Protein AF-0000000084850368 (afdb_homodimer)

Solvent-accessible surface area (backbone atoms only — not comparable to full-atom values): 20082 Å² total; per-residue (Å²): 112,76,40,40,44,91,82,66,59,29,36,43,36,70,44,75,45,47,20,74,41,70,37,16,36,38,24,16,29,21,60,31,84,95,45,49,24,38,53,66,56,62,64,70,68,37,40,34,42,53,47,68,36,64,44,44,88,44,91,69,46,76,56,31,82,37,48,41,68,65,51,54,74,46,47,61,64,85,67,52,30,65,68,30,31,40,35,42,38,52,60,50,41,79,36,65,96,44,77,66,33,56,36,38,44,22,44,35,48,57,32,33,52,53,39,46,74,36,45,37,43,26,41,34,31,22,32,81,39,63,25,65,63,50,94,73,76,76,48,96,67,48,54,44,25,56,48,54,31,23,64,72,68,13,36,42,30,26,38,41,67,81,59,72,81,52,65,90,64,74,92,46,46,36,38,54,51,40,50,80,43,80,82,28,27,31,22,40,36,41,72,50,105,112,76,40,39,45,93,82,66,59,28,36,42,36,71,45,77,46,47,20,75,40,71,36,16,35,39,22,19,30,20,61,32,83,94,46,50,23,38,52,66,56,61,65,71,67,36,39,34,42,52,45,69,35,65,44,46,88,44,90,69,46,77,56,32,81,38,47,43,68,64,52,53,74,47,45,61,64,84,68,53,31,66,68,30,32,38,34,42,36,52,61,51,40,78,35,65,97,45,79,66,33,57,37,38,43,20,44,35,48,56,32,32,52,55,38,47,74,37,45,38,44,28,40,35,30,23,32,83,39,63,27,62,64,51,95,74,76,78,47,96,68,50,52,43,24,55,49,53,32,24,65,72,68,13,36,42,32,27,38,41,66,80,59,73,80,50,65,91,62,74,91,45,45,36,38,55,51,40,51,79,42,80,81,28,26,32,22,41,37,40,72,50,106

pLDDT: mean 95.98, std 4.43, range [68.12, 98.94]

Nearest PDB structures (foldseek):
  8f9x-assembly2_D  TM=8.718E-01  e=1.184E-14  Ruegeria pomeroyi DSS-3
  4m8d-assembly2_C  TM=8.586E-01  e=4.244E-14  Roseibium aggregatum IAM 12614
  8hmo-assembly3_E  TM=8.443E-01  e=5.451E-13  Bacillus smithii
  8hmo-assembly3_F  TM=8.457E-01  e=5.451E-13  Bacillus smithii
  2b0a-assembly1_A-2  TM=7.986E-01  e=3.223E-10  Methanocaldococcus jannaschii

Radius of gyration: 22.63 Å; Cα contacts (8 Å, |Δi|>4): 926; chains: 2; bounding box: 43×64×50 Å

Sequence (386 aa):
PLTTIQTHNYQIHHISLGSHTGTHIDAPSHFIPNSLTIDQIPLDQLIGPVVLIDLSKHIVRPRQRIVWNDIIKQCDEKDLKPGVIVVICTGWYERWGTQEYFDHPYLMEDVAKGLIERGIRAVAVDMLNPDETVLEGEGENGFKFHQVFLGAGGVIVENITNLKSLIGLQNVHISLLPLKLEGVDGSPLRAIAPLTTIQTHNYQIHHISLGSHTGTHIDAPSHFIPNSLTIDQIPLDQLIGPVVLIDLSKHIVRPRQRIVWNDIIKQCDEKDLKPGVIVVICTGWYERWGTQEYFDHPYLMEDVAKGLIERGIRAVAVDMLNPDETVLEGEGENGFKFHQVFLGAGGVIVENITNLKSLIGLQNVHISLLPLKLEGVDGSPLRAIA

Secondary structure (DSSP, 8-state):
--B-HHHHSS-B-EEEEETT-SSEEE-GGGTSTT---GGGS-GGGTEEEEEEEE-TTS---TT-EE-HHHHHTTS-GGG--TTPEEEEE-SGGGGTTSGGGGG--EE-HHHHHHHHHTT--EEEESSS-SSPP-SSS--TTTTHHHHHHHHTT-EEEES---GGGGTT-SS-EEEEEEP--TT-SEEEEEEE-/--B-HHHHSS-B-EEEEETT-SSEEE-GGGTSTT---GGGS-GGGTEEEEEEEE-TTS---TT-EE-HHHHHTTS-GGG--TTPEEEEE-SGGGGTTSGGGGG--EE-HHHHHHHHHTT--EEEESSS-SSPP-SSS--TTTTHHHHHHHHTT-EEEES---GGGGTT-SS-EEEEEEP--TT-SEEEEEEE-

Structure (mmCIF, N/CA/C/O backbone):
data_AF-0000000084850368-model_v1
#
loop_
_entity.id
_entity.type
_entity.pdbx_description
1 polymer Cyclase
#
loop_
_atom_site.group_PDB
_atom_site.id
_atom_site.type_symbol
_atom_site.label_atom_id
_atom_site.label_alt_id
_atom_site.label_comp_id
_atom_site.label_asym_id
_atom_site.label_entity_id
_atom_site.label_seq_id
_atom_site.pdbx_PDB_ins_code
_atom_site.Cartn_x
_atom_site.Cartn_y
_atom_site.Cartn_z
_atom_site.occupancy
_atom_site.B_iso_or_equiv
_atom_site.auth_seq_id
_atom_site.auth_comp_id
_atom_site.auth_asym_id
_atom_site.auth_atom_id
_atom_site.pdbx_PDB_model_num
ATOM 1 N N . PRO A 1 1 ? 20.203 6.746 4.887 1 92.5 1 PRO A N 1
ATOM 2 C CA . PRO A 1 1 ? 19.453 7.98 5.152 1 92.5 1 PRO A CA 1
ATOM 3 C C . PRO A 1 1 ? 19.906 9.148 4.289 1 92.5 1 PRO A C 1
ATOM 5 O O . PRO A 1 1 ? 21.109 9.289 4.023 1 92.5 1 PRO A O 1
ATOM 8 N N . LEU A 1 2 ? 18.953 9.883 3.691 1 92.69 2 LEU A N 1
ATOM 9 C CA . LEU A 1 2 ? 19.219 11.117 2.969 1 92.69 2 LEU A CA 1
ATOM 10 C C . LEU A 1 2 ? 19.453 12.273 3.938 1 92.69 2 LEU A C 1
ATOM 12 O O . LEU A 1 2 ? 20.266 13.156 3.676 1 92.69 2 LEU A O 1
ATOM 16 N N . THR A 1 3 ? 18.656 12.383 5 1 94.38 3 THR A N 1
ATOM 17 C CA . THR A 1 3 ? 18.797 13.336 6.094 1 94.38 3 THR A CA 1
ATOM 18 C C . THR A 1 3 ? 18.766 12.625 7.441 1 94.38 3 THR A C 1
ATOM 20 O O . THR A 1 3 ? 18.297 11.484 7.535 1 94.38 3 THR A O 1
ATOM 23 N N . THR A 1 4 ? 19.312 13.281 8.438 1 95 4 THR A N 1
ATOM 24 C CA . THR A 1 4 ? 19.25 12.773 9.805 1 95 4 THR A CA 1
ATOM 25 C C . THR A 1 4 ? 18.688 13.836 10.75 1 95 4 THR A C 1
ATOM 27 O O . THR A 1 4 ? 18.844 15.031 10.516 1 95 4 THR A O 1
ATOM 30 N N . ILE A 1 5 ? 18.062 13.352 11.797 1 93.62 5 ILE A N 1
ATOM 31 C CA . ILE A 1 5 ? 17.484 14.281 12.766 1 93.62 5 ILE A CA 1
ATOM 32 C C . ILE A 1 5 ? 18.594 15.125 13.383 1 93.62 5 ILE A C 1
ATOM 34 O O . ILE A 1 5 ? 18.422 16.328 13.602 1 93.62 5 ILE A O 1
ATOM 38 N N . GLN A 1 6 ? 19.703 14.562 13.703 1 93.62 6 GLN A N 1
ATOM 39 C CA . GLN A 1 6 ? 20.828 15.25 14.328 1 93.62 6 GLN A CA 1
ATOM 40 C C . GLN A 1 6 ? 21.281 16.438 13.477 1 93.62 6 GLN A C 1
ATOM 42 O O . GLN A 1 6 ? 21.562 17.516 14 1 93.62 6 GLN A O 1
ATOM 47 N N . THR A 1 7 ? 21.312 16.297 12.172 1 93.56 7 THR A N 1
ATOM 48 C CA . THR A 1 7 ? 21.875 17.297 11.281 1 93.56 7 THR A CA 1
ATOM 49 C C . THR A 1 7 ? 20.797 18.172 10.68 1 93.56 7 THR A C 1
ATOM 51 O O . THR A 1 7 ? 20.984 19.391 10.516 1 93.56 7 THR A O 1
ATOM 54 N N . HIS A 1 8 ? 19.578 17.594 10.406 1 91.81 8 HIS A N 1
ATOM 55 C CA . HIS A 1 8 ? 18.594 18.297 9.594 1 91.81 8 HIS A CA 1
ATOM 56 C C . HIS A 1 8 ? 17.297 18.531 10.367 1 91.81 8 HIS A C 1
ATOM 58 O O . HIS A 1 8 ? 16.375 19.188 9.875 1 91.81 8 HIS A O 1
ATOM 64 N N . ASN A 1 9 ? 17.188 17.891 11.539 1 92.38 9 ASN A N 1
ATOM 65 C CA . ASN A 1 9 ? 16.031 18 12.422 1 92.38 9 ASN A CA 1
ATOM 66 C C . ASN A 1 9 ? 14.883 17.109 11.961 1 92.38 9 ASN A C 1
ATOM 68 O O . ASN A 1 9 ? 13.82 17.078 12.586 1 92.38 9 ASN A O 1
ATOM 72 N N . TYR A 1 10 ? 15.062 16.422 10.891 1 94.75 10 TYR A N 1
ATOM 73 C CA . TYR A 1 10 ? 14.141 15.383 10.43 1 94.75 10 TYR A CA 1
ATOM 74 C C . TYR A 1 10 ? 14.875 14.297 9.664 1 94.75 10 TYR A C 1
ATOM 76 O O . TYR A 1 10 ? 16.016 14.484 9.242 1 94.75 10 TYR A O 1
ATOM 84 N N . GLN A 1 11 ? 14.203 13.156 9.523 1 96.44 11 GLN A N 1
ATOM 85 C CA . GLN A 1 11 ? 14.805 12.008 8.852 1 96.44 11 GLN A CA 1
ATOM 86 C C . GLN A 1 11 ? 14.062 11.664 7.57 1 96.44 11 GLN A C 1
ATOM 88 O O . GLN A 1 11 ? 12.828 11.664 7.543 1 96.44 11 GLN A O 1
ATOM 93 N N . ILE A 1 12 ? 14.734 11.484 6.465 1 96.44 12 ILE A N 1
ATOM 94 C CA . ILE A 1 12 ? 14.234 10.992 5.188 1 96.44 12 ILE A CA 1
ATOM 95 C C . ILE A 1 12 ? 15.141 9.883 4.664 1 96.44 12 ILE A C 1
ATOM 97 O O . ILE A 1 12 ? 16.375 9.969 4.789 1 96.44 12 ILE A O 1
ATOM 101 N N . HIS A 1 13 ? 14.586 8.867 4.121 1 97.81 13 HIS A N 1
ATOM 102 C CA . HIS A 1 13 ? 15.359 7.777 3.537 1 97.81 13 HIS A CA 1
ATOM 103 C C . HIS A 1 13 ? 15.18 7.73 2.023 1 97.81 13 HIS A C 1
ATOM 105 O O . HIS A 1 13 ? 14.141 8.133 1.501 1 97.81 13 HIS A O 1
ATOM 111 N N . HIS A 1 14 ? 16.172 7.27 1.354 1 97.56 14 HIS A N 1
ATOM 112 C CA . HIS A 1 14 ? 16.078 6.812 -0.027 1 97.56 14 HIS A CA 1
ATOM 113 C C . HIS A 1 14 ? 15.68 5.344 -0.096 1 97.56 14 HIS A C 1
ATOM 115 O O . HIS A 1 14 ? 16.219 4.516 0.638 1 97.56 14 HIS A O 1
ATOM 121 N N . ILE A 1 15 ? 14.688 5.051 -0.883 1 96 15 ILE A N 1
ATOM 122 C CA . ILE A 1 15 ? 14.227 3.682 -1.1 1 96 15 ILE A CA 1
ATOM 123 C C . ILE A 1 15 ? 14.562 3.246 -2.525 1 96 15 ILE A C 1
ATOM 125 O O . ILE A 1 15 ? 14.203 3.928 -3.488 1 96 15 ILE A O 1
ATOM 129 N N . SER A 1 16 ? 15.266 2.174 -2.695 1 96.88 16 SER A N 1
ATOM 130 C CA . SER A 1 16 ? 15.625 1.575 -3.977 1 96.88 16 SER A CA 1
ATOM 131 C C . SER A 1 16 ? 15.273 0.092 -4.012 1 96.88 16 SER A C 1
ATOM 133 O O . SER A 1 16 ? 15.805 -0.694 -3.221 1 96.88 16 SER A O 1
ATOM 135 N N . LEU A 1 17 ? 14.352 -0.261 -4.879 1 96.06 17 LEU A N 1
ATOM 136 C CA . LEU A 1 17 ? 13.938 -1.657 -4.953 1 96.06 17 LEU A CA 1
ATOM 137 C C . LEU A 1 17 ? 13.469 -2.01 -6.363 1 96.06 17 LEU A C 1
ATOM 139 O O . LEU A 1 17 ? 13.328 -1.129 -7.215 1 96.06 17 LEU A O 1
ATOM 143 N N . GLY A 1 18 ? 13.375 -3.338 -6.633 1 97.06 18 GLY A N 1
ATOM 144 C CA . GLY A 1 18 ? 12.727 -3.789 -7.855 1 97.06 18 GLY A CA 1
ATOM 145 C C . GLY A 1 18 ? 11.211 -3.811 -7.75 1 97.06 18 GLY A C 1
ATOM 146 O O . GLY A 1 18 ? 10.664 -3.98 -6.66 1 97.06 18 GLY A O 1
ATOM 147 N N . SER A 1 19 ? 10.562 -3.736 -8.883 1 98.06 19 SER A N 1
ATOM 148 C CA . SER A 1 19 ? 9.102 -3.748 -8.914 1 98.06 19 SER A CA 1
ATOM 149 C C . SER A 1 19 ? 8.555 -5.059 -8.359 1 98.06 19 SER A C 1
ATOM 151 O O . SER A 1 19 ? 7.383 -5.133 -7.973 1 98.06 19 SER A O 1
ATOM 153 N N . HIS A 1 20 ? 9.336 -6.102 -8.273 1 97.62 20 HIS A N 1
ATOM 154 C CA . HIS A 1 20 ? 8.906 -7.418 -7.805 1 97.62 20 HIS A CA 1
ATOM 155 C C . HIS A 1 20 ? 9.68 -7.836 -6.562 1 97.62 20 HIS A C 1
ATOM 157 O O . HIS A 1 20 ? 10.102 -8.992 -6.449 1 97.62 20 HIS A O 1
ATOM 163 N N . THR A 1 21 ? 9.953 -6.93 -5.703 1 96 21 THR A N 1
ATOM 164 C CA . THR A 1 21 ? 10.648 -7.172 -4.445 1 96 21 THR A CA 1
ATOM 165 C C . THR A 1 21 ? 9.656 -7.551 -3.346 1 96 21 THR A C 1
ATOM 167 O O . THR A 1 21 ? 8.625 -6.895 -3.176 1 96 21 THR A O 1
ATOM 170 N N . GLY A 1 22 ? 10.008 -8.656 -2.549 1 96.44 22 GLY A N 1
ATOM 171 C CA . GLY A 1 22 ? 9.148 -9.062 -1.446 1 96.44 22 GLY A CA 1
ATOM 172 C C . GLY A 1 22 ? 7.758 -9.461 -1.889 1 96.44 22 GLY A C 1
ATOM 173 O O . GLY A 1 22 ? 7.59 -10.086 -2.941 1 96.44 22 GLY A O 1
ATOM 174 N N . THR A 1 23 ? 6.82 -9.289 -0.993 1 98.19 23 THR A N 1
ATOM 175 C CA . THR A 1 23 ? 5.422 -9.422 -1.397 1 98.19 23 THR A CA 1
ATOM 176 C C . THR A 1 23 ? 5.062 -8.383 -2.447 1 98.19 23 THR A C 1
ATOM 178 O O . THR A 1 23 ? 5.18 -7.176 -2.201 1 98.19 23 THR A O 1
ATOM 181 N N . HIS A 1 24 ? 4.715 -8.836 -3.615 1 98.75 24 HIS A N 1
ATOM 182 C CA . HIS A 1 24 ? 4.469 -7.906 -4.711 1 98.75 24 HIS A CA 1
ATOM 183 C C . HIS A 1 24 ? 3.389 -8.438 -5.648 1 98.75 24 HIS A C 1
ATOM 185 O O . HIS A 1 24 ? 2.994 -9.602 -5.551 1 98.75 24 HIS A O 1
ATOM 191 N N . ILE A 1 25 ? 2.973 -7.527 -6.508 1 98.81 25 ILE A N 1
ATOM 192 C CA . ILE A 1 25 ? 1.936 -7.867 -7.477 1 98.81 25 ILE A CA 1
ATOM 193 C C . ILE A 1 25 ? 2.482 -7.707 -8.891 1 98.81 25 ILE A C 1
ATOM 195 O O . ILE A 1 25 ? 3.207 -6.754 -9.18 1 98.81 25 ILE A O 1
ATOM 199 N N . ASP A 1 26 ? 2.166 -8.656 -9.711 1 98.88 26 ASP A N 1
ATOM 200 C CA . ASP A 1 26 ? 2.479 -8.633 -11.141 1 98.88 26 ASP A CA 1
ATOM 201 C C . ASP A 1 26 ? 1.287 -8.125 -11.953 1 98.88 26 ASP A C 1
ATOM 203 O O . ASP A 1 26 ? 0.205 -8.719 -11.906 1 98.88 26 ASP A O 1
ATOM 207 N N . ALA A 1 27 ? 1.474 -7.043 -12.695 1 98.81 27 ALA A N 1
ATOM 208 C CA . ALA A 1 27 ? 0.489 -6.617 -13.688 1 98.81 27 ALA A CA 1
ATOM 209 C C . ALA A 1 27 ? 0.666 -7.375 -15 1 98.81 27 ALA A C 1
ATOM 211 O O . ALA A 1 27 ? 1.722 -7.961 -15.25 1 98.81 27 ALA A O 1
ATOM 212 N N . PRO A 1 28 ? -0.346 -7.348 -15.852 1 98.88 28 PRO A N 1
ATOM 213 C CA . PRO A 1 28 ? -0.235 -8.008 -17.156 1 98.88 28 PRO A CA 1
ATOM 214 C C . PRO A 1 28 ? 1 -7.57 -17.938 1 98.88 28 PRO A C 1
ATOM 216 O O . PRO A 1 28 ? 1.646 -8.391 -18.594 1 98.88 28 PRO A O 1
ATOM 219 N N . SER A 1 29 ? 1.46 -6.387 -17.812 1 98.69 29 SER A N 1
ATOM 220 C CA . SER A 1 29 ? 2.578 -5.848 -18.578 1 98.69 29 SER A CA 1
ATOM 221 C C . SER A 1 29 ? 3.893 -6.504 -18.188 1 98.69 29 SER A C 1
ATOM 223 O O . SER A 1 29 ? 4.902 -6.355 -18.875 1 98.69 29 SER A O 1
ATOM 225 N N . HIS A 1 30 ? 3.943 -7.203 -17.109 1 98.69 30 HIS A N 1
ATOM 226 C CA . HIS A 1 30 ? 5.113 -7.953 -16.672 1 98.69 30 HIS A CA 1
ATOM 227 C C . HIS A 1 30 ? 5.523 -8.992 -17.703 1 98.69 30 HIS A C 1
ATOM 229 O O . HIS A 1 30 ? 6.715 -9.227 -17.922 1 98.69 30 HIS A O 1
ATOM 235 N N . PHE A 1 31 ? 4.512 -9.57 -18.406 1 98.5 31 PHE A N 1
ATOM 236 C CA . PHE A 1 31 ? 4.816 -10.633 -19.359 1 98.5 31 PHE A CA 1
ATOM 237 C C . PHE A 1 31 ? 4.172 -10.336 -20.719 1 98.5 31 PHE A C 1
ATOM 239 O O . PHE A 1 31 ? 4.523 -10.953 -21.719 1 98.5 31 PHE A O 1
ATOM 246 N N . ILE A 1 32 ? 3.092 -9.539 -20.781 1 98.56 32 ILE A N 1
ATOM 247 C CA . ILE A 1 32 ? 2.293 -9.312 -21.969 1 98.56 32 ILE A CA 1
ATOM 248 C C . ILE A 1 32 ? 2.57 -7.918 -22.531 1 98.56 32 ILE A C 1
ATOM 250 O O . ILE A 1 32 ? 2.236 -6.914 -21.906 1 98.56 32 ILE A O 1
ATOM 254 N N . PRO A 1 33 ? 3.143 -7.855 -23.719 1 97.31 33 PRO A N 1
ATOM 255 C CA . PRO A 1 33 ? 3.445 -6.543 -24.297 1 97.31 33 PRO A CA 1
ATOM 256 C C . PRO A 1 33 ? 2.207 -5.664 -24.453 1 97.31 33 PRO A C 1
ATOM 258 O O . PRO A 1 33 ? 1.129 -6.164 -24.781 1 97.31 33 PRO A O 1
ATOM 261 N N . ASN A 1 34 ? 2.383 -4.359 -24.172 1 96.69 34 ASN A N 1
ATOM 262 C CA . ASN A 1 34 ? 1.351 -3.35 -24.391 1 96.69 34 ASN A CA 1
ATOM 263 C C . ASN A 1 34 ? 0.08 -3.678 -23.609 1 96.69 34 ASN A C 1
ATOM 265 O O . ASN A 1 34 ? -1.028 -3.482 -24.109 1 96.69 34 ASN A O 1
ATOM 269 N N . SER A 1 35 ? 0.214 -4.254 -22.484 1 98.19 35 SER A N 1
ATOM 270 C CA . SER A 1 35 ? -0.931 -4.605 -21.641 1 98.19 35 SER A CA 1
ATOM 271 C C . SER A 1 35 ? -0.963 -3.764 -20.375 1 98.19 35 SER A C 1
ATOM 273 O O . SER A 1 35 ? -0.185 -2.82 -20.219 1 98.19 35 SER A O 1
ATOM 275 N N . LEU A 1 36 ? -1.854 -4.016 -19.484 1 98.5 36 LEU A N 1
ATOM 276 C CA . LEU A 1 36 ? -2.139 -3.168 -18.328 1 98.5 36 LEU A CA 1
ATOM 277 C C . LEU A 1 36 ? -0.924 -3.072 -17.422 1 98.5 36 LEU A C 1
ATOM 279 O O . LEU A 1 36 ? -0.319 -4.09 -17.078 1 98.5 36 LEU A O 1
ATOM 283 N N . THR A 1 37 ? -0.562 -1.874 -17.094 1 98.62 37 THR A N 1
ATOM 284 C CA . THR A 1 37 ? 0.418 -1.588 -16.047 1 98.62 37 THR A CA 1
ATOM 285 C C . THR A 1 37 ? -0.264 -1.443 -14.695 1 98.62 37 THR A C 1
ATOM 287 O O . THR A 1 37 ? -1.494 -1.444 -14.609 1 98.62 37 THR A O 1
ATOM 290 N N . ILE A 1 38 ? 0.576 -1.409 -13.641 1 98.25 38 ILE A N 1
ATOM 291 C CA . ILE A 1 38 ? 0.052 -1.527 -12.281 1 98.25 38 ILE A CA 1
ATOM 292 C C . ILE A 1 38 ? -0.934 -0.394 -12.008 1 98.25 38 ILE A C 1
ATOM 294 O O . ILE A 1 38 ? -1.943 -0.591 -11.328 1 98.25 38 ILE A O 1
ATOM 298 N N . ASP A 1 39 ? -0.689 0.848 -12.523 1 97.31 39 ASP A N 1
ATOM 299 C CA . ASP A 1 39 ? -1.538 2.01 -12.273 1 97.31 39 ASP A CA 1
ATOM 300 C C . ASP A 1 39 ? -2.9 1.848 -12.945 1 97.31 39 ASP A C 1
ATOM 302 O O . ASP A 1 39 ? -3.852 2.557 -12.609 1 97.31 39 ASP A O 1
ATOM 306 N N . GLN A 1 40 ? -3.016 0.903 -13.805 1 98.25 40 GLN A N 1
ATOM 307 C CA . GLN A 1 40 ? -4.223 0.746 -14.602 1 98.25 40 GLN A CA 1
ATOM 308 C C . GLN A 1 40 ? -5.082 -0.403 -14.086 1 98.25 40 GLN A C 1
ATOM 310 O O . GLN A 1 40 ? -6.203 -0.61 -14.555 1 98.25 40 GLN A O 1
ATOM 315 N N . ILE A 1 41 ? -4.602 -1.164 -13.125 1 98.12 41 ILE A N 1
ATOM 316 C CA . ILE A 1 41 ? -5.371 -2.268 -12.562 1 98.12 41 ILE A CA 1
ATOM 317 C C . ILE A 1 41 ? -6.52 -1.72 -11.719 1 98.12 41 ILE A C 1
ATOM 319 O O . ILE A 1 41 ? -6.305 -0.903 -10.82 1 98.12 41 ILE A O 1
ATOM 323 N N . PRO A 1 42 ? -7.734 -2.178 -11.992 1 96.69 42 PRO A N 1
ATOM 324 C CA . PRO A 1 42 ? -8.844 -1.736 -11.148 1 96.69 42 PRO A CA 1
ATOM 325 C C . PRO A 1 42 ? -8.695 -2.184 -9.695 1 96.69 42 PRO A C 1
ATOM 327 O O . PRO A 1 42 ? -8.422 -3.357 -9.438 1 96.69 42 PRO A O 1
ATOM 330 N N . LEU A 1 43 ? -8.992 -1.304 -8.789 1 95.5 43 LEU A N 1
ATOM 331 C CA . LEU A 1 43 ? -8.75 -1.582 -7.379 1 95.5 43 LEU A CA 1
ATOM 332 C C . LEU A 1 43 ? -9.727 -2.637 -6.859 1 95.5 43 LEU A C 1
ATOM 334 O O . LEU A 1 43 ? -9.406 -3.383 -5.93 1 95.5 43 LEU A O 1
ATOM 338 N N . ASP A 1 44 ? -10.883 -2.68 -7.406 1 95.62 44 ASP A N 1
ATOM 339 C CA . ASP A 1 44 ? -11.867 -3.65 -6.945 1 95.62 44 ASP A CA 1
ATOM 340 C C . ASP A 1 44 ? -11.43 -5.078 -7.262 1 95.62 44 ASP A C 1
ATOM 342 O O . ASP A 1 44 ? -11.992 -6.039 -6.734 1 95.62 44 ASP A O 1
ATOM 346 N N . GLN A 1 45 ? -10.43 -5.223 -8.125 1 97.06 45 GLN A N 1
ATOM 347 C CA . GLN A 1 45 ? -9.828 -6.52 -8.398 1 97.06 45 GLN A CA 1
ATOM 348 C C . GLN A 1 45 ? -8.883 -6.934 -7.273 1 97.06 45 GLN A C 1
ATOM 350 O O . GLN A 1 45 ? -8.523 -8.109 -7.16 1 97.06 45 GLN A O 1
ATOM 355 N N . LEU A 1 46 ? -8.516 -5.949 -6.477 1 98.06 46 LEU A N 1
ATOM 356 C CA . LEU A 1 46 ? -7.422 -6.172 -5.535 1 98.06 46 LEU A CA 1
ATOM 357 C C . LEU A 1 46 ? -7.945 -6.23 -4.105 1 98.06 46 LEU A C 1
ATOM 359 O O . LEU A 1 46 ? -7.168 -6.418 -3.164 1 98.06 46 LEU A O 1
ATOM 363 N N . ILE A 1 47 ? -9.242 -6.023 -3.98 1 97.75 47 ILE A N 1
ATOM 364 C CA . ILE A 1 47 ? -9.914 -6.082 -2.688 1 97.75 47 ILE A CA 1
ATOM 365 C C . ILE A 1 47 ? -11.18 -6.93 -2.801 1 97.75 47 ILE A C 1
ATOM 367 O O . ILE A 1 47 ? -12.047 -6.66 -3.641 1 97.75 47 ILE A O 1
ATOM 371 N N . GLY A 1 48 ? -11.281 -7.949 -1.922 1 97.5 48 GLY A N 1
ATOM 372 C CA . GLY A 1 48 ? -12.492 -8.75 -2.025 1 97.5 48 GLY A CA 1
ATOM 373 C C . GLY A 1 48 ? -12.43 -10.023 -1.204 1 97.5 48 GLY A C 1
ATOM 374 O O . GLY A 1 48 ? -11.484 -10.234 -0.443 1 97.5 48 GLY A O 1
ATOM 375 N N . PRO A 1 49 ? -13.5 -10.805 -1.352 1 98.12 49 PRO A N 1
ATOM 376 C CA . PRO A 1 49 ? -13.547 -12.07 -0.623 1 98.12 49 PRO A CA 1
ATOM 377 C C . PRO A 1 49 ? -12.484 -13.062 -1.101 1 98.12 49 PRO A C 1
ATOM 379 O O . PRO A 1 49 ? -12.109 -13.047 -2.275 1 98.12 49 PRO A O 1
ATOM 382 N N . VAL A 1 50 ? -12.109 -13.945 -0.175 1 97.94 50 VAL A N 1
ATOM 383 C CA . VAL A 1 50 ? -11.016 -14.867 -0.438 1 97.94 50 VAL A CA 1
ATOM 384 C C . VAL A 1 50 ? -11.555 -16.297 -0.539 1 97.94 50 VAL A C 1
ATOM 386 O O . VAL A 1 50 ? -12.438 -16.688 0.228 1 97.94 50 VAL A O 1
ATOM 389 N N . VAL A 1 51 ? -11.133 -16.984 -1.476 1 97.81 51 VAL A N 1
ATOM 390 C CA . VAL A 1 51 ? -11.125 -18.453 -1.406 1 97.81 51 VAL A CA 1
ATOM 391 C C . VAL A 1 51 ? -9.703 -18.938 -1.12 1 97.81 51 VAL A C 1
ATOM 393 O O . VAL A 1 51 ? -8.812 -18.781 -1.952 1 97.81 51 VAL A O 1
ATOM 396 N N . LEU A 1 52 ? -9.516 -19.453 0.048 1 97.25 52 LEU A N 1
ATOM 397 C CA . LEU A 1 52 ? -8.211 -19.984 0.441 1 97.25 52 LEU A CA 1
ATOM 398 C C . LEU A 1 52 ? -8.078 -21.453 0.041 1 97.25 52 LEU A C 1
ATOM 400 O O . LEU A 1 52 ? -8.875 -22.297 0.467 1 97.25 52 LEU A O 1
ATOM 404 N N . ILE A 1 53 ? -7.152 -21.75 -0.826 1 96.56 53 ILE A N 1
ATOM 405 C CA . ILE A 1 53 ? -6.785 -23.109 -1.193 1 96.56 53 ILE A CA 1
ATOM 406 C C . ILE A 1 53 ? -5.629 -23.578 -0.321 1 96.56 53 ILE A C 1
ATOM 408 O O . ILE A 1 53 ? -4.477 -23.219 -0.553 1 96.56 53 ILE A O 1
ATOM 412 N N . ASP A 1 54 ? -5.969 -24.406 0.637 1 96.31 54 ASP A N 1
ATOM 413 C CA . ASP A 1 54 ? -4.961 -24.875 1.582 1 96.31 54 ASP A CA 1
ATOM 414 C C . ASP A 1 54 ? -4.328 -26.172 1.108 1 96.31 54 ASP A C 1
ATOM 416 O O . ASP A 1 54 ? -4.914 -27.25 1.269 1 96.31 54 ASP A O 1
ATOM 420 N N . LEU A 1 55 ? -3.139 -26.078 0.566 1 95.69 55 LEU A N 1
ATOM 421 C CA . LEU A 1 55 ? -2.395 -27.25 0.113 1 95.69 55 LEU A CA 1
ATOM 422 C C . LEU A 1 55 ? -1.366 -27.672 1.154 1 95.69 55 LEU A C 1
ATOM 424 O O . LEU A 1 55 ? -0.667 -28.672 0.97 1 95.69 55 LEU A O 1
ATOM 428 N N . SER A 1 56 ? -1.287 -26.922 2.203 1 90.75 56 SER A N 1
ATOM 429 C CA . SER A 1 56 ? -0.248 -27.172 3.199 1 90.75 56 SER A CA 1
ATOM 430 C C . SER A 1 56 ? -0.54 -28.422 4.016 1 90.75 56 SER A C 1
ATOM 432 O O . SER A 1 56 ? 0.344 -28.938 4.699 1 90.75 56 SER A O 1
ATOM 434 N N . LYS A 1 57 ? -1.837 -28.844 4.035 1 83.62 57 LYS A N 1
ATOM 435 C CA . LYS A 1 57 ? -2.225 -30.031 4.797 1 83.62 57 LYS A CA 1
ATOM 436 C C . LYS A 1 57 ? -1.606 -31.281 4.207 1 83.62 57 LYS A C 1
ATOM 438 O O . LYS A 1 57 ? -1.47 -32.312 4.898 1 83.62 57 LYS A O 1
ATOM 443 N N . HIS A 1 58 ? -1.337 -31.125 2.934 1 72.81 58 HIS A N 1
ATOM 444 C CA . HIS A 1 58 ? -0.715 -32.25 2.24 1 72.81 58 HIS A CA 1
ATOM 445 C C . HIS A 1 58 ? 0.78 -32.031 2.053 1 72.81 58 HIS A C 1
ATOM 447 O O . HIS A 1 58 ? 1.251 -30.891 2.111 1 72.81 58 HIS A O 1
ATOM 453 N N . ILE A 1 59 ? 1.543 -32.969 2.234 1 68.12 59 ILE A N 1
ATOM 454 C CA . ILE A 1 59 ? 2.988 -32.812 2.107 1 68.12 59 ILE A CA 1
ATOM 455 C C . ILE A 1 59 ? 3.334 -32.312 0.701 1 68.12 59 ILE A C 1
ATOM 457 O O . ILE A 1 59 ? 3.287 -33.094 -0.257 1 68.12 59 ILE A O 1
ATOM 461 N N . VAL A 1 60 ? 3.342 -30.984 0.574 1 84.44 60 VAL A N 1
ATOM 462 C CA . VAL A 1 60 ? 3.861 -30.406 -0.658 1 84.44 60 VAL A CA 1
ATOM 463 C C . VAL A 1 60 ? 5.375 -30.594 -0.725 1 84.44 60 VAL A C 1
ATOM 465 O O . VAL A 1 60 ? 6.102 -30.172 0.179 1 84.44 60 VAL A O 1
ATOM 468 N N . ARG A 1 61 ? 5.816 -31.359 -1.675 1 93.06 61 ARG A N 1
ATOM 469 C CA . ARG A 1 61 ? 7.227 -31.688 -1.859 1 93.06 61 ARG A CA 1
ATOM 470 C C . ARG A 1 61 ? 7.949 -30.578 -2.615 1 93.06 61 ARG A C 1
ATOM 472 O O . ARG A 1 61 ? 7.316 -29.781 -3.32 1 93.06 61 ARG A O 1
ATOM 479 N N . PRO A 1 62 ? 9.266 -30.484 -2.393 1 95.44 62 PRO A N 1
ATOM 480 C CA . PRO A 1 62 ? 10.031 -29.547 -3.213 1 95.44 62 PRO A CA 1
ATOM 481 C C . PRO A 1 62 ? 9.812 -29.75 -4.711 1 95.44 62 PRO A C 1
ATOM 483 O O . PRO A 1 62 ? 9.82 -30.891 -5.188 1 95.44 62 PRO A O 1
ATOM 486 N N . ARG A 1 63 ? 9.523 -28.656 -5.367 1 95.25 63 ARG A N 1
ATOM 487 C CA . ARG A 1 63 ? 9.398 -28.609 -6.82 1 95.25 63 ARG A CA 1
ATOM 488 C C . ARG A 1 63 ? 8.219 -29.453 -7.297 1 95.25 63 ARG A C 1
ATOM 490 O O . ARG A 1 63 ? 8.195 -29.906 -8.445 1 95.25 63 ARG A O 1
ATOM 497 N N . GLN A 1 64 ? 7.348 -29.688 -6.387 1 95.88 64 GLN A N 1
ATOM 498 C CA . GLN A 1 64 ? 6.16 -30.453 -6.762 1 95.88 64 GLN A CA 1
ATOM 499 C C . GLN A 1 64 ? 5.301 -29.672 -7.758 1 95.88 64 GLN A C 1
ATOM 501 O O . GLN A 1 64 ? 5.035 -28.484 -7.57 1 95.88 64 GLN A O 1
ATOM 506 N N . ARG A 1 65 ? 4.902 -30.422 -8.82 1 96.12 65 ARG A N 1
ATOM 507 C CA . ARG A 1 65 ? 3.92 -29.875 -9.75 1 96.12 65 ARG A CA 1
ATOM 508 C C . ARG A 1 65 ? 2.523 -29.875 -9.133 1 96.12 65 ARG A C 1
ATOM 510 O O . ARG A 1 65 ? 2.084 -30.891 -8.586 1 96.12 65 ARG A O 1
ATOM 517 N N . ILE A 1 66 ? 1.868 -28.75 -9.172 1 97.19 66 ILE A N 1
ATOM 518 C CA . ILE A 1 66 ? 0.482 -28.625 -8.734 1 97.19 66 ILE A CA 1
ATOM 519 C C . ILE A 1 66 ? -0.432 -28.469 -9.945 1 97.19 66 ILE A C 1
ATOM 521 O O . ILE A 1 66 ? -0.243 -27.562 -10.766 1 97.19 66 ILE A O 1
ATOM 525 N N . VAL A 1 67 ? -1.396 -29.391 -10.094 1 97.5 67 VAL A N 1
ATOM 526 C CA . VAL A 1 67 ? -2.307 -29.391 -11.234 1 97.5 67 VAL A CA 1
ATOM 527 C C . VAL A 1 67 ? -3.699 -28.953 -10.781 1 97.5 67 VAL A C 1
ATOM 529 O O . VAL A 1 67 ? -3.957 -28.828 -9.586 1 97.5 67 VAL A O 1
ATOM 532 N N . TRP A 1 68 ? -4.559 -28.719 -11.773 1 98 68 TRP A N 1
ATOM 533 C CA . TRP A 1 68 ? -5.902 -28.203 -11.516 1 98 68 TRP A CA 1
ATOM 534 C C . TRP A 1 68 ? -6.656 -29.125 -10.555 1 98 68 TRP A C 1
ATOM 536 O O . TRP A 1 68 ? -7.348 -28.641 -9.648 1 98 68 TRP A O 1
ATOM 546 N N . ASN A 1 69 ? -6.484 -30.375 -10.664 1 96.81 69 ASN A N 1
ATOM 547 C CA . ASN A 1 69 ? -7.176 -31.344 -9.812 1 96.81 69 ASN A CA 1
ATOM 548 C C . ASN A 1 69 ? -6.785 -31.172 -8.352 1 96.81 69 ASN A C 1
ATOM 550 O O . ASN A 1 69 ? -7.609 -31.375 -7.457 1 96.81 69 ASN A O 1
ATOM 554 N N . ASP A 1 70 ? -5.551 -30.797 -8.039 1 95.94 70 ASP A N 1
ATOM 555 C CA . ASP A 1 70 ? -5.105 -30.547 -6.672 1 95.94 70 ASP A CA 1
ATOM 556 C C . ASP A 1 70 ? -5.848 -29.359 -6.055 1 95.94 70 ASP A C 1
ATOM 558 O O . ASP A 1 70 ? -6.113 -29.344 -4.852 1 95.94 70 ASP A O 1
ATOM 562 N N . ILE A 1 71 ? -6.223 -28.375 -6.906 1 96.62 71 ILE A N 1
ATOM 563 C CA . ILE A 1 71 ? -6.891 -27.156 -6.465 1 96.62 71 ILE A CA 1
ATOM 564 C C . ILE A 1 71 ? -8.352 -27.453 -6.141 1 96.62 71 ILE A C 1
ATOM 566 O O . ILE A 1 71 ? -8.828 -27.156 -5.043 1 96.62 71 ILE A O 1
ATOM 570 N N . ILE A 1 72 ? -9.023 -28.125 -7.043 1 95.81 72 ILE A N 1
ATOM 571 C CA . ILE A 1 72 ? -10.469 -28.281 -6.918 1 95.81 72 ILE A CA 1
ATOM 572 C C . ILE A 1 72 ? -10.789 -29.281 -5.809 1 95.81 72 ILE A C 1
ATOM 574 O O . ILE A 1 72 ? -11.898 -29.281 -5.273 1 95.81 72 ILE A O 1
ATOM 578 N N . LYS A 1 73 ? -9.805 -30.078 -5.398 1 94.69 73 LYS A N 1
ATOM 579 C CA . LYS A 1 73 ? -9.977 -31 -4.281 1 94.69 73 LYS A CA 1
ATOM 580 C C . LYS A 1 73 ? -10.023 -30.25 -2.953 1 94.69 73 LYS A C 1
ATOM 582 O O . LYS A 1 73 ? -10.469 -30.797 -1.941 1 94.69 73 LYS A O 1
ATOM 587 N N . GLN A 1 74 ? -9.516 -29 -2.932 1 93.88 74 GLN A N 1
ATOM 588 C CA . GLN A 1 74 ? -9.359 -28.281 -1.667 1 93.88 74 GLN A CA 1
ATOM 589 C C . GLN A 1 74 ? -10.43 -27.219 -1.501 1 93.88 74 GLN A C 1
ATOM 591 O O . GLN A 1 74 ? -10.414 -26.453 -0.533 1 93.88 74 GLN A O 1
ATOM 596 N N . CYS A 1 75 ? -11.32 -27.109 -2.463 1 93.5 75 CYS A N 1
ATOM 597 C CA . CYS A 1 75 ? -12.359 -26.094 -2.35 1 93.5 75 CYS A CA 1
ATOM 598 C C . CYS A 1 75 ? -13.617 -26.516 -3.107 1 93.5 75 CYS A C 1
ATOM 600 O O . CYS A 1 75 ? -13.586 -27.484 -3.877 1 93.5 75 CYS A O 1
ATOM 602 N N . ASP A 1 76 ? -14.711 -25.875 -2.799 1 94.5 76 ASP A N 1
ATOM 603 C CA . ASP A 1 76 ? -15.922 -26 -3.611 1 94.5 76 ASP A CA 1
ATOM 604 C C . ASP A 1 76 ? -15.812 -25.188 -4.898 1 94.5 76 ASP A C 1
ATOM 606 O O . ASP A 1 76 ? -15.633 -23.969 -4.852 1 94.5 76 ASP A O 1
ATOM 610 N N . GLU A 1 77 ? -15.883 -25.859 -5.93 1 94.81 77 GLU A N 1
ATOM 611 C CA . GLU A 1 77 ? -15.742 -25.219 -7.23 1 94.81 77 GLU A CA 1
ATOM 612 C C . GLU A 1 77 ? -16.703 -24.031 -7.371 1 94.81 77 GLU A C 1
ATOM 614 O O . GLU A 1 77 ? -16.406 -23.047 -8.039 1 94.81 77 GLU A O 1
ATOM 619 N N . LYS A 1 78 ? -17.844 -24.156 -6.727 1 95.94 78 LYS A N 1
ATOM 620 C CA . LYS A 1 78 ? -18.859 -23.109 -6.816 1 95.94 78 LYS A CA 1
ATOM 621 C C . LYS A 1 78 ? -18.359 -21.812 -6.18 1 95.94 78 LYS A C 1
ATOM 623 O O . LYS A 1 78 ? -18.906 -20.734 -6.445 1 95.94 78 LYS A O 1
ATOM 628 N N . ASP A 1 79 ? -17.375 -21.938 -5.34 1 96.94 79 ASP A N 1
ATOM 629 C CA . ASP A 1 79 ? -16.844 -20.75 -4.668 1 96.94 79 ASP A CA 1
ATOM 630 C C . ASP A 1 79 ? -15.898 -19.984 -5.594 1 96.94 79 ASP A C 1
ATOM 632 O O . ASP A 1 79 ? -15.609 -18.812 -5.352 1 96.94 79 ASP A O 1
ATOM 636 N N . LEU A 1 80 ? -15.391 -20.688 -6.531 1 97.94 80 LEU A N 1
ATOM 637 C CA . LEU A 1 80 ? -14.555 -20.031 -7.539 1 97.94 80 LEU A CA 1
ATOM 638 C C . LEU A 1 80 ? -15.414 -19.312 -8.57 1 97.94 80 LEU A C 1
ATOM 640 O O . LEU A 1 80 ? -15.906 -19.922 -9.516 1 97.94 80 LEU A O 1
ATOM 644 N N . LYS A 1 81 ? -15.562 -18.078 -8.406 1 97.94 81 LYS A N 1
ATOM 645 C CA . LYS A 1 81 ? -16.438 -17.25 -9.227 1 97.94 81 LYS A CA 1
ATOM 646 C C . LYS A 1 81 ? -15.875 -15.836 -9.359 1 97.94 81 LYS A C 1
ATOM 648 O O . LYS A 1 81 ? -14.984 -15.445 -8.602 1 97.94 81 LYS A O 1
ATOM 653 N N . PRO A 1 82 ? -16.375 -15.062 -10.344 1 97.69 82 PRO A N 1
ATOM 654 C CA . PRO A 1 82 ? -15.875 -13.695 -10.5 1 97.69 82 PRO A CA 1
ATOM 655 C C . PRO A 1 82 ? -15.969 -12.883 -9.211 1 97.69 82 PRO A C 1
ATOM 657 O O . PRO A 1 82 ? -16.953 -12.984 -8.477 1 97.69 82 PRO A O 1
ATOM 660 N N . GLY A 1 83 ? -14.922 -12.117 -8.977 1 97 83 GLY A N 1
ATOM 661 C CA . GLY A 1 83 ? -14.922 -11.227 -7.824 1 97 83 GLY A CA 1
ATOM 662 C C . GLY A 1 83 ? -14.148 -11.781 -6.645 1 97 83 GLY A C 1
ATOM 663 O O . GLY A 1 83 ? -13.805 -11.039 -5.723 1 97 83 GLY A O 1
ATOM 664 N N . VAL A 1 84 ? -13.898 -13.047 -6.656 1 97.88 84 VAL A N 1
ATOM 665 C CA . VAL A 1 84 ? -13.141 -13.648 -5.566 1 97.88 84 VAL A CA 1
ATOM 666 C C . VAL A 1 84 ? -11.648 -13.586 -5.867 1 97.88 84 VAL A C 1
ATOM 668 O O . VAL A 1 84 ? -11.242 -13.602 -7.031 1 97.88 84 VAL A O 1
ATOM 671 N N . ILE A 1 85 ? -10.906 -13.422 -4.797 1 98.75 85 ILE A N 1
ATOM 672 C CA . ILE A 1 85 ? -9.453 -13.523 -4.871 1 98.75 85 ILE A CA 1
ATOM 673 C C . ILE A 1 85 ? -9.008 -14.891 -4.348 1 98.75 85 ILE A C 1
ATOM 675 O O . ILE A 1 85 ? -9.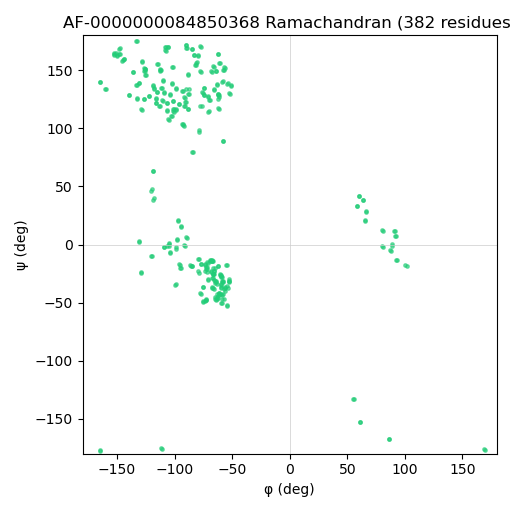352 -15.273 -3.227 1 98.75 85 ILE A O 1
ATOM 679 N N . VAL A 1 86 ? -8.305 -15.617 -5.145 1 98.75 86 VAL A N 1
ATOM 680 C CA . VAL A 1 86 ? -7.852 -16.953 -4.746 1 98.75 86 VAL A CA 1
ATOM 681 C C . VAL A 1 86 ? -6.469 -16.844 -4.105 1 98.75 86 VAL A C 1
ATOM 683 O O . VAL A 1 86 ? -5.559 -16.234 -4.668 1 98.75 86 VAL A O 1
ATOM 686 N N . VAL A 1 87 ? -6.336 -17.375 -2.949 1 98.62 87 VAL A N 1
ATOM 687 C CA . VAL A 1 87 ? -5.066 -17.453 -2.24 1 98.62 87 VAL A CA 1
ATOM 688 C C . VAL A 1 87 ? -4.633 -18.906 -2.113 1 98.62 87 VAL A C 1
ATOM 690 O O . VAL A 1 87 ? -5.352 -19.734 -1.533 1 98.62 87 VAL A O 1
ATOM 693 N N . ILE A 1 88 ? -3.535 -19.219 -2.656 1 97.75 88 ILE A N 1
ATOM 694 C CA . ILE A 1 88 ? -2.998 -20.578 -2.604 1 97.75 88 ILE A CA 1
ATOM 695 C C . ILE A 1 88 ? -1.919 -20.656 -1.527 1 97.75 88 ILE A C 1
ATOM 697 O O . ILE A 1 88 ? -0.853 -20.047 -1.659 1 97.75 88 ILE A O 1
ATOM 701 N N . CYS A 1 89 ? -2.225 -21.391 -0.565 1 97.25 89 CYS A N 1
ATOM 702 C CA . CYS A 1 89 ? -1.32 -21.594 0.562 1 97.25 89 CYS A CA 1
ATOM 703 C C . CYS A 1 89 ? -0.661 -22.953 0.506 1 97.25 89 CYS A C 1
ATOM 705 O O . CYS A 1 89 ? -1.31 -23.969 0.758 1 97.25 89 CYS A O 1
ATOM 707 N N . THR A 1 90 ? 0.569 -23 0.194 1 96.94 90 THR A N 1
ATOM 708 C CA . THR A 1 90 ? 1.324 -24.25 0.161 1 96.94 90 THR A CA 1
ATOM 709 C C . THR A 1 90 ? 2.068 -24.469 1.475 1 96.94 90 THR A C 1
ATOM 711 O O . THR A 1 90 ? 2.525 -25.578 1.761 1 96.94 90 THR A O 1
ATOM 714 N N . GLY A 1 91 ? 2.215 -23.422 2.24 1 95.94 91 GLY A N 1
ATOM 715 C CA . GLY A 1 91 ? 3.035 -23.453 3.439 1 95.94 91 GLY A CA 1
ATOM 716 C C . GLY A 1 91 ? 4.488 -23.109 3.178 1 95.94 91 GLY A C 1
ATOM 717 O O . GLY A 1 91 ? 5.281 -22.984 4.113 1 95.94 91 GLY A O 1
ATOM 718 N N . TRP A 1 92 ? 4.836 -22.844 2.031 1 97.12 92 TRP A N 1
ATOM 719 C CA . TRP A 1 92 ? 6.234 -22.672 1.65 1 97.12 92 TRP A CA 1
ATOM 720 C C . TRP A 1 92 ? 6.777 -21.344 2.17 1 97.12 92 TRP A C 1
ATOM 722 O O . TRP A 1 92 ? 7.992 -21.156 2.281 1 97.12 92 TRP A O 1
ATOM 732 N N . TYR A 1 93 ? 5.824 -20.359 2.438 1 96.19 93 TYR A N 1
ATOM 733 C CA . TYR A 1 93 ? 6.254 -19.062 2.934 1 96.19 93 TYR A CA 1
ATOM 734 C C . TYR A 1 93 ? 7.094 -19.203 4.195 1 96.19 93 TYR A C 1
ATOM 736 O O . TYR A 1 93 ? 7.844 -18.297 4.555 1 96.19 93 TYR A O 1
ATOM 744 N N . GLU A 1 94 ? 7.051 -20.328 4.863 1 95.38 94 GLU A N 1
ATOM 745 C CA . GLU A 1 94 ? 7.824 -20.578 6.074 1 95.38 94 GLU A CA 1
ATOM 746 C C . GLU A 1 94 ? 9.305 -20.75 5.754 1 95.38 94 GLU A C 1
ATOM 748 O O . GLU A 1 94 ? 10.148 -20.703 6.656 1 95.38 94 GLU A O 1
ATOM 753 N N . ARG A 1 95 ? 9.617 -20.953 4.555 1 96.25 95 ARG A N 1
ATOM 754 C CA . ARG A 1 95 ? 11 -21.188 4.133 1 96.25 95 ARG A CA 1
ATOM 755 C C . ARG A 1 95 ? 11.633 -19.906 3.602 1 96.25 95 ARG A C 1
ATOM 757 O O . ARG A 1 95 ? 12.75 -19.938 3.082 1 96.25 95 ARG A O 1
ATOM 764 N N . TRP A 1 96 ? 10.945 -18.812 3.666 1 96.44 96 TRP A N 1
ATOM 765 C CA . TRP A 1 96 ? 11.461 -17.516 3.209 1 96.44 96 TRP A CA 1
ATOM 766 C C . TRP A 1 96 ? 12.836 -17.234 3.812 1 96.44 96 TRP A C 1
ATOM 768 O O . TRP A 1 96 ? 13.047 -17.438 5.008 1 96.44 96 TRP A O 1
ATOM 778 N N . GLY A 1 97 ? 13.742 -16.734 2.945 1 95.69 97 GLY A N 1
ATOM 779 C CA . GLY A 1 97 ? 15.07 -16.344 3.404 1 95.69 97 GLY A CA 1
ATOM 780 C C . GLY A 1 97 ? 16.062 -17.484 3.377 1 95.69 97 GLY A C 1
ATOM 781 O O . GLY A 1 97 ? 17.234 -17.297 3.691 1 95.69 97 GLY A O 1
ATOM 782 N N . THR A 1 98 ? 15.57 -18.688 3.053 1 97.19 98 THR A N 1
ATOM 783 C CA . THR A 1 98 ? 16.438 -19.859 2.947 1 97.19 98 THR A CA 1
ATOM 784 C C . THR A 1 98 ? 16.625 -20.266 1.488 1 97.19 98 THR A C 1
ATOM 786 O O . THR A 1 98 ? 15.844 -19.859 0.625 1 97.19 98 THR A O 1
ATOM 789 N N . GLN A 1 99 ? 17.609 -21.141 1.261 1 95.81 99 GLN A N 1
ATOM 790 C CA . GLN A 1 99 ? 17.828 -21.672 -0.081 1 95.81 99 GLN A CA 1
ATOM 791 C C . GLN A 1 99 ? 16.672 -22.547 -0.53 1 95.81 99 GLN A C 1
ATOM 793 O O . GLN A 1 99 ? 16.344 -22.609 -1.718 1 95.81 99 GLN A O 1
ATOM 798 N N . GLU A 1 100 ? 16.016 -23.156 0.398 1 96.44 100 GLU A N 1
ATOM 799 C CA . GLU A 1 100 ? 14.914 -24.062 0.098 1 96.44 100 GLU A CA 1
ATOM 800 C C . GLU A 1 100 ? 13.742 -23.328 -0.525 1 96.44 100 GLU A C 1
ATOM 802 O O . GLU A 1 100 ? 12.883 -23.938 -1.17 1 96.44 100 GLU A O 1
ATOM 807 N N . TYR A 1 101 ? 13.719 -22.078 -0.267 1 97.38 101 TYR A N 1
ATOM 808 C CA . TYR A 1 101 ? 12.609 -21.297 -0.8 1 97.38 101 TYR A CA 1
ATOM 809 C C . TYR A 1 101 ? 12.57 -21.359 -2.322 1 97.38 101 TYR A C 1
ATOM 811 O O . TYR A 1 101 ? 11.5 -21.312 -2.928 1 97.38 101 TYR A O 1
ATOM 819 N N . PHE A 1 102 ? 13.727 -21.609 -2.984 1 96.31 102 PHE A N 1
ATOM 820 C CA . PHE A 1 102 ? 13.828 -21.641 -4.441 1 96.31 102 PHE A CA 1
ATOM 821 C C . PHE A 1 102 ? 13.32 -22.969 -4.988 1 96.31 102 PHE A C 1
ATOM 823 O O . PHE A 1 102 ? 13.094 -23.094 -6.195 1 96.31 102 PHE A O 1
ATOM 830 N N . ASP A 1 103 ? 13.117 -23.938 -4.105 1 96.56 103 ASP A N 1
ATOM 831 C CA . ASP A 1 103 ? 12.641 -25.266 -4.504 1 96.56 103 ASP A CA 1
ATOM 832 C C . ASP A 1 103 ? 11.133 -25.375 -4.324 1 96.56 103 ASP A C 1
ATOM 834 O O . ASP A 1 103 ? 10.594 -26.484 -4.207 1 96.56 103 ASP A O 1
ATOM 838 N N . HIS A 1 104 ? 10.516 -24.25 -4.273 1 97.38 104 HIS A N 1
ATOM 839 C CA . HIS A 1 104 ? 9.078 -24.219 -4.02 1 97.38 104 HIS A CA 1
ATOM 840 C C . HIS A 1 104 ? 8.32 -25.047 -5.047 1 97.38 104 HIS A C 1
ATOM 842 O O . HIS A 1 104 ? 8.789 -25.234 -6.168 1 97.38 104 HIS A O 1
ATOM 848 N N . PRO A 1 105 ? 7.113 -25.594 -4.605 1 97.31 105 PRO A N 1
ATOM 849 C CA . PRO A 1 105 ? 6.191 -26.156 -5.598 1 97.31 105 PRO A CA 1
ATOM 850 C C . PRO A 1 105 ? 5.684 -25.109 -6.59 1 97.31 105 PRO A C 1
ATOM 852 O O . PRO A 1 105 ? 5.914 -23.906 -6.402 1 97.31 105 PRO A O 1
ATOM 855 N N . TYR A 1 106 ? 5.148 -25.562 -7.668 1 97.31 106 TYR A N 1
ATOM 856 C CA . TYR A 1 106 ? 4.73 -24.594 -8.672 1 97.31 106 TYR A CA 1
ATOM 857 C C . TYR A 1 106 ? 3.461 -25.047 -9.383 1 97.31 106 TYR A C 1
ATOM 859 O O . TYR A 1 106 ? 3.088 -26.219 -9.305 1 97.31 106 TYR A O 1
ATOM 867 N N . LEU A 1 107 ? 2.762 -24.156 -9.961 1 98.25 107 LEU A N 1
ATOM 868 C CA . LEU A 1 107 ? 1.454 -24.359 -10.57 1 98.25 107 LEU A CA 1
ATOM 869 C C . LEU A 1 107 ? 1.595 -24.656 -12.062 1 98.25 107 LEU A C 1
ATOM 871 O O . LEU A 1 107 ? 2.297 -23.938 -12.773 1 98.25 107 LEU A O 1
ATOM 875 N N . MET A 1 108 ? 0.929 -25.656 -12.461 1 97.94 108 MET A N 1
ATOM 876 C CA . MET A 1 108 ? 0.917 -25.969 -13.891 1 97.94 108 MET A CA 1
ATOM 877 C C . MET A 1 108 ? -0.065 -25.078 -14.641 1 97.94 108 MET A C 1
ATOM 879 O O . MET A 1 108 ? -0.939 -24.469 -14.023 1 97.94 108 MET A O 1
ATOM 883 N N . GLU A 1 109 ? 0.129 -25.047 -15.961 1 98.25 109 GLU A N 1
ATOM 884 C CA . GLU A 1 109 ? -0.65 -24.188 -16.844 1 98.25 109 GLU A CA 1
ATOM 885 C C . GLU A 1 109 ? -2.148 -24.422 -16.672 1 98.25 109 GLU A C 1
ATOM 887 O O . GLU A 1 109 ? -2.941 -23.484 -16.766 1 98.25 109 GLU A O 1
ATOM 892 N N . ASP A 1 110 ? -2.562 -25.625 -16.438 1 98.62 110 ASP A N 1
ATOM 893 C CA . ASP A 1 110 ? -3.982 -25.953 -16.359 1 98.62 110 ASP A CA 1
ATOM 894 C C . ASP A 1 110 ? -4.625 -25.297 -15.141 1 98.62 110 ASP A C 1
ATOM 896 O O . ASP A 1 110 ? -5.84 -25.078 -15.109 1 98.62 110 ASP A O 1
ATOM 900 N N . VAL A 1 111 ? -3.848 -25 -14.078 1 98.56 111 VAL A N 1
ATOM 901 C CA . VAL A 1 111 ? -4.379 -24.266 -12.93 1 98.56 111 VAL A CA 1
ATOM 902 C C . VAL A 1 111 ? -4.789 -22.859 -13.352 1 98.56 111 VAL A C 1
ATOM 904 O O . VAL A 1 111 ? -5.883 -22.406 -13.016 1 98.56 111 VAL A O 1
ATOM 907 N N . ALA A 1 112 ? -3.885 -22.156 -14.109 1 98.81 112 ALA A N 1
ATOM 908 C CA . ALA A 1 112 ? -4.215 -20.828 -14.609 1 98.81 112 ALA A CA 1
ATOM 909 C C . ALA A 1 112 ? -5.484 -20.859 -15.461 1 98.81 112 ALA A C 1
ATOM 911 O O . ALA A 1 112 ? -6.391 -20.047 -15.266 1 98.81 112 ALA A O 1
ATOM 912 N N . LYS A 1 113 ? -5.531 -21.812 -16.359 1 98.81 113 LYS A N 1
ATOM 913 C CA . LYS A 1 113 ? -6.68 -21.922 -17.25 1 98.81 113 LYS A CA 1
ATOM 914 C C . LYS A 1 113 ? -7.957 -22.203 -16.469 1 98.81 113 LYS A C 1
ATOM 916 O O . LYS A 1 113 ? -9.008 -21.625 -16.75 1 98.81 113 LYS A O 1
ATOM 921 N N . GLY A 1 114 ? -7.875 -23.125 -15.523 1 98.75 114 GLY A N 1
ATOM 922 C CA . GLY A 1 114 ? -9.023 -23.438 -14.695 1 98.75 114 GLY A CA 1
ATOM 923 C C . GLY A 1 114 ? -9.555 -22.234 -13.93 1 98.75 114 GLY A C 1
ATOM 924 O O . GLY A 1 114 ? -10.766 -22.031 -13.844 1 98.75 114 GLY A O 1
ATOM 925 N N . LEU A 1 115 ? -8.688 -21.422 -13.344 1 98.75 115 LEU A N 1
ATOM 926 C CA . LEU A 1 115 ? -9.062 -20.219 -12.609 1 98.75 115 LEU A CA 1
ATOM 927 C C . LEU A 1 115 ? -9.734 -19.203 -13.523 1 98.75 115 LEU A C 1
ATOM 929 O O . LEU A 1 115 ? -10.797 -18.672 -13.203 1 98.75 115 LEU A O 1
ATOM 933 N N . ILE A 1 116 ? -9.117 -18.984 -14.703 1 98.69 116 ILE A N 1
ATOM 934 C CA . ILE A 1 116 ? -9.625 -18.016 -15.664 1 98.69 116 ILE A CA 1
ATOM 935 C C . ILE A 1 116 ? -11.023 -18.422 -16.125 1 98.69 116 ILE A C 1
ATOM 937 O O . ILE A 1 116 ? -11.914 -17.594 -16.266 1 98.69 116 ILE A O 1
ATOM 941 N N . GLU A 1 117 ? -11.172 -19.688 -16.391 1 98.38 117 GLU A N 1
ATOM 942 C CA . GLU A 1 117 ? -12.461 -20.203 -16.859 1 98.38 117 GLU A CA 1
ATOM 943 C C . GLU A 1 117 ? -13.562 -19.922 -15.836 1 98.38 117 GLU A C 1
ATOM 945 O O . GLU A 1 117 ? -14.734 -19.812 -16.203 1 98.38 117 GLU A O 1
ATOM 950 N N . ARG A 1 118 ? -13.258 -19.828 -14.586 1 98.31 118 ARG A N 1
ATOM 951 C CA . ARG A 1 118 ? -14.227 -19.578 -13.523 1 98.31 118 ARG A CA 1
ATOM 952 C C . ARG A 1 118 ? -14.352 -18.078 -13.242 1 98.31 118 ARG A C 1
ATOM 954 O O . ARG A 1 118 ? -15.047 -17.688 -12.305 1 98.31 118 ARG A O 1
ATOM 961 N N . GLY A 1 119 ? -13.586 -17.25 -13.977 1 98.06 119 GLY A N 1
ATOM 962 C CA . GLY A 1 119 ? -13.711 -15.812 -13.875 1 98.06 119 GLY A CA 1
ATOM 963 C C . GLY A 1 119 ? -12.781 -15.203 -12.828 1 98.06 119 GLY A C 1
ATOM 964 O O . GLY A 1 119 ? -12.93 -14.039 -12.469 1 98.06 119 GLY A O 1
ATOM 965 N N . ILE A 1 120 ? -11.812 -15.992 -12.312 1 98.62 120 ILE A N 1
ATOM 966 C CA . ILE A 1 120 ? -10.852 -15.492 -11.336 1 98.62 120 ILE A CA 1
ATOM 967 C C . ILE A 1 120 ? -9.828 -14.602 -12.031 1 98.62 120 ILE A C 1
ATOM 969 O O . I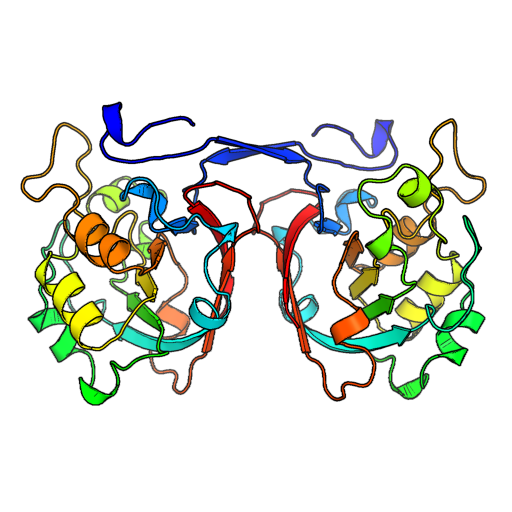LE A 1 120 ? -9.289 -14.961 -13.086 1 98.62 120 ILE A O 1
ATOM 973 N N . ARG A 1 121 ? -9.547 -13.43 -11.406 1 98.5 121 ARG A N 1
ATOM 974 C CA . ARG A 1 121 ? -8.633 -12.492 -12.055 1 98.5 121 ARG A CA 1
ATOM 975 C C . ARG A 1 121 ? -7.551 -12.023 -11.086 1 98.5 121 ARG A C 1
ATOM 977 O O . ARG A 1 121 ? -6.762 -11.133 -11.414 1 98.5 121 ARG A O 1
ATOM 984 N N . ALA A 1 122 ? -7.555 -12.531 -9.906 1 98.88 122 ALA A N 1
ATOM 985 C CA . ALA A 1 122 ? -6.492 -12.258 -8.938 1 98.88 122 ALA A CA 1
ATOM 986 C C . ALA A 1 122 ? -6.117 -13.516 -8.156 1 98.88 122 ALA A C 1
ATOM 988 O O . ALA A 1 122 ? -6.992 -14.195 -7.613 1 98.88 122 ALA A O 1
ATOM 989 N N . VAL A 1 123 ? -4.859 -13.82 -8.125 1 98.88 123 VAL A N 1
ATOM 990 C CA . VAL A 1 123 ? -4.359 -14.969 -7.375 1 98.88 123 VAL A CA 1
ATOM 991 C C . VAL A 1 123 ? -3.145 -14.547 -6.547 1 98.88 123 VAL A C 1
ATOM 993 O O . VAL A 1 123 ? -2.297 -13.781 -7.016 1 98.88 123 VAL A O 1
ATOM 996 N N . ALA A 1 124 ? -3.072 -14.992 -5.336 1 98.94 124 ALA A N 1
ATOM 997 C CA . ALA A 1 124 ? -1.916 -14.789 -4.465 1 98.94 124 ALA A CA 1
ATOM 998 C C . ALA A 1 124 ? -1.291 -16.125 -4.07 1 98.94 124 ALA A C 1
ATOM 1000 O O . ALA A 1 124 ? -2.002 -17.062 -3.715 1 98.94 124 ALA A O 1
ATOM 1001 N N . VAL A 1 125 ? 0.008 -16.203 -4.156 1 98.75 125 VAL A N 1
ATOM 1002 C CA . VAL A 1 125 ? 0.705 -17.438 -3.814 1 98.75 125 VAL A CA 1
ATOM 1003 C C . VAL A 1 125 ? 1.774 -17.156 -2.762 1 98.75 125 VAL A C 1
ATOM 1005 O O . VAL A 1 125 ? 2.336 -16.047 -2.719 1 98.75 125 VAL A O 1
ATOM 1008 N N . ASP A 1 126 ? 2.064 -18.125 -1.955 1 98.19 126 ASP A N 1
ATOM 1009 C CA . ASP A 1 126 ? 3.037 -17.938 -0.884 1 98.19 126 ASP A CA 1
ATOM 1010 C C . ASP A 1 126 ? 4.43 -18.391 -1.318 1 98.19 126 ASP A C 1
ATOM 1012 O O . ASP A 1 126 ? 5.305 -18.609 -0.48 1 98.19 126 ASP A O 1
ATOM 1016 N N . MET A 1 127 ? 4.617 -18.562 -2.596 1 98 127 MET A N 1
ATOM 1017 C CA . MET A 1 127 ? 5.887 -18.969 -3.193 1 98 127 MET A CA 1
ATOM 1018 C C . MET A 1 127 ? 6.562 -17.781 -3.885 1 98 127 MET A C 1
ATOM 1020 O O . MET A 1 127 ? 5.938 -16.75 -4.102 1 98 127 MET A O 1
ATOM 1024 N N . LEU A 1 128 ? 7.797 -17.969 -4.273 1 97.88 128 LEU A N 1
ATOM 1025 C CA . LEU A 1 128 ? 8.586 -16.969 -4.977 1 97.88 128 LEU A CA 1
ATOM 1026 C C . LEU A 1 128 ? 7.988 -16.672 -6.352 1 97.88 128 LEU A C 1
ATOM 1028 O O . LEU A 1 128 ? 8.102 -15.547 -6.855 1 97.88 128 LEU A O 1
ATOM 1032 N N . ASN A 1 129 ? 7.402 -17.641 -6.895 1 97 129 ASN A N 1
ATOM 1033 C CA . ASN A 1 129 ? 6.934 -17.688 -8.273 1 97 129 ASN A CA 1
ATOM 1034 C C . ASN A 1 129 ? 5.863 -18.766 -8.461 1 97 129 ASN A C 1
ATOM 1036 O O . ASN A 1 129 ? 5.992 -19.875 -7.934 1 97 129 ASN A O 1
ATOM 1040 N N . PRO A 1 130 ? 4.777 -18.375 -9.156 1 98.31 130 PRO A N 1
ATOM 1041 C CA . PRO A 1 130 ? 3.824 -19.469 -9.391 1 98.31 130 PRO A CA 1
ATOM 1042 C C . PRO A 1 130 ? 4.359 -20.516 -10.352 1 98.31 130 PRO A C 1
ATOM 1044 O O . PRO A 1 130 ? 3.85 -21.641 -10.383 1 98.31 130 PRO A O 1
ATOM 1047 N N . ASP A 1 131 ? 5.309 -20.156 -11.203 1 97.81 131 ASP A N 1
ATOM 1048 C CA . ASP A 1 131 ? 5.984 -21.094 -12.086 1 97.81 131 ASP A CA 1
ATOM 1049 C C . ASP A 1 131 ? 7.227 -21.688 -11.422 1 97.81 131 ASP A C 1
ATOM 1051 O O . ASP A 1 131 ? 7.625 -21.234 -10.336 1 97.81 131 ASP A O 1
ATOM 1055 N N . GLU A 1 132 ? 7.777 -22.688 -12.117 1 95.81 132 GLU A N 1
ATOM 1056 C CA . GLU A 1 132 ? 9.016 -23.281 -11.609 1 95.81 132 GLU A CA 1
ATOM 1057 C C . GLU A 1 132 ? 10.141 -22.25 -11.578 1 95.81 132 GLU A C 1
ATOM 1059 O O . GLU A 1 132 ? 10.336 -21.516 -12.539 1 95.81 132 GLU A O 1
ATOM 1064 N N . THR A 1 133 ? 10.797 -22.141 -10.461 1 94.69 133 THR A N 1
ATOM 1065 C CA . THR A 1 133 ? 12 -21.328 -10.383 1 94.69 133 THR A CA 1
ATOM 1066 C C . THR A 1 133 ? 13.242 -22.156 -10.68 1 94.69 133 THR A C 1
ATOM 1068 O O . THR A 1 133 ? 13.477 -23.172 -10.023 1 94.69 133 THR A O 1
ATOM 1071 N N . VAL A 1 134 ? 13.906 -21.781 -11.68 1 90.12 134 VAL A N 1
ATOM 1072 C CA . VAL A 1 134 ? 15.148 -22.469 -12.031 1 90.12 134 VAL A CA 1
ATOM 1073 C C . VAL A 1 134 ? 16.328 -21.5 -11.891 1 90.12 134 VAL A C 1
ATOM 1075 O O . VAL A 1 134 ? 16.281 -20.391 -12.43 1 90.12 134 VAL A O 1
ATOM 1078 N N . LEU A 1 135 ? 17.312 -21.875 -11.133 1 84.06 135 LEU A N 1
ATOM 1079 C CA . LEU A 1 135 ? 18.453 -21.016 -10.852 1 84.06 135 LEU A CA 1
ATOM 1080 C C . LEU A 1 135 ? 19.391 -20.938 -12.047 1 84.06 135 LEU A C 1
ATOM 1082 O O . LEU A 1 135 ? 20 -19.906 -12.312 1 84.06 135 LEU A O 1
ATOM 1086 N N . GLU A 1 136 ? 19.531 -22.047 -12.75 1 83.12 136 GLU A N 1
ATOM 1087 C CA . GLU A 1 136 ? 20.344 -22.109 -13.953 1 83.12 136 GLU A CA 1
ATOM 1088 C C . GLU A 1 136 ? 19.562 -22.672 -15.133 1 83.12 136 GLU A C 1
ATOM 1090 O O . GLU A 1 136 ? 18.891 -23.703 -15 1 83.12 136 GLU A O 1
ATOM 1095 N N . GLY A 1 137 ? 19.531 -21.953 -16.156 1 80.25 137 GLY A N 1
ATOM 1096 C CA . GLY A 1 137 ? 18.828 -22.406 -17.344 1 80.25 137 GLY A CA 1
ATOM 1097 C C . GLY A 1 137 ? 17.359 -22.078 -17.328 1 80.25 137 GLY A C 1
ATOM 1098 O O . GLY A 1 137 ? 16.938 -21.078 -16.766 1 80.25 137 GLY A O 1
ATOM 1099 N N . GLU A 1 138 ? 16.641 -22.719 -18.281 1 77.56 138 GLU A N 1
ATOM 1100 C CA . GLU A 1 138 ? 15.203 -22.531 -18.391 1 77.56 138 GLU A CA 1
ATOM 1101 C C . GLU A 1 138 ? 14.445 -23.781 -17.953 1 77.56 138 GLU A C 1
ATOM 1103 O O . GLU A 1 138 ? 14.891 -24.906 -18.203 1 77.56 138 GLU A O 1
ATOM 1108 N N . GLY A 1 139 ? 13.492 -23.531 -17.109 1 79.44 139 GLY A N 1
ATOM 1109 C CA . GLY A 1 139 ? 12.641 -24.656 -16.75 1 79.44 139 GLY A CA 1
ATOM 1110 C C . GLY A 1 139 ? 11.898 -25.234 -17.938 1 79.44 139 GLY A C 1
ATOM 1111 O O . GLY A 1 139 ? 11.719 -24.578 -18.953 1 79.44 139 GLY A O 1
ATOM 1112 N N . GLU A 1 140 ? 11.5 -26.516 -17.812 1 84.19 140 GLU A N 1
ATOM 1113 C CA . GLU A 1 140 ? 10.805 -27.25 -18.875 1 84.19 140 GLU A CA 1
ATOM 1114 C C . GLU A 1 140 ? 9.508 -26.547 -19.266 1 84.19 140 GLU A C 1
ATOM 1116 O O . GLU A 1 140 ? 9.141 -26.516 -20.438 1 84.19 140 GLU A O 1
ATOM 1121 N N . ASN A 1 141 ? 8.859 -25.875 -18.344 1 89.31 141 ASN A N 1
ATOM 1122 C CA . ASN A 1 141 ? 7.523 -25.328 -18.578 1 89.31 141 ASN A CA 1
ATOM 1123 C C . ASN A 1 141 ? 7.566 -23.812 -18.75 1 89.31 141 ASN A C 1
ATOM 1125 O O . ASN A 1 141 ? 6.543 -23.203 -19.047 1 89.31 141 ASN A O 1
ATOM 1129 N N . GLY A 1 142 ? 8.773 -23.203 -18.641 1 92.12 142 GLY A N 1
ATOM 1130 C CA . GLY A 1 142 ? 8.883 -21.75 -18.719 1 92.12 142 GLY A CA 1
ATOM 1131 C C . GLY A 1 142 ? 7.996 -21.031 -17.719 1 92.12 142 GLY A C 1
ATOM 1132 O O . GLY A 1 142 ? 7.957 -21.391 -16.547 1 92.12 142 GLY A O 1
ATOM 1133 N N . PHE A 1 143 ? 7.27 -20 -18.203 1 96.38 143 PHE A N 1
ATOM 1134 C CA . PHE A 1 143 ? 6.43 -19.172 -17.359 1 96.38 143 PHE A CA 1
ATOM 1135 C C . PHE A 1 143 ? 4.973 -19.25 -17.797 1 96.38 143 PHE A C 1
ATOM 1137 O O . PHE A 1 143 ? 4.305 -18.219 -17.922 1 96.38 143 PHE A O 1
ATOM 1144 N N . LYS A 1 144 ? 4.539 -20.453 -18 1 97.62 144 LYS A N 1
ATOM 1145 C CA . LYS A 1 144 ? 3.236 -20.641 -18.641 1 97.62 144 LYS A CA 1
ATOM 1146 C C . LYS A 1 144 ? 2.109 -20.141 -17.734 1 97.62 144 LYS A C 1
ATOM 1148 O O . LYS A 1 144 ? 1.107 -19.609 -18.219 1 97.62 144 LYS A O 1
ATOM 1153 N N . PHE A 1 145 ? 2.234 -20.344 -16.438 1 98.56 145 PHE A N 1
ATOM 1154 C CA . PHE A 1 145 ? 1.201 -19.812 -15.562 1 98.56 145 PHE A CA 1
ATOM 1155 C C . PHE A 1 145 ? 1.104 -18.297 -15.695 1 98.56 145 PHE A C 1
ATOM 1157 O O . PHE A 1 145 ? 0.017 -17.766 -15.906 1 98.56 145 PHE A O 1
ATOM 1164 N N . HIS A 1 146 ? 2.254 -17.641 -15.594 1 98.62 146 HIS A N 1
ATOM 1165 C CA . HIS A 1 146 ? 2.283 -16.188 -15.758 1 98.62 146 HIS A CA 1
ATOM 1166 C C . HIS A 1 146 ? 1.645 -15.773 -17.078 1 98.62 146 HIS A C 1
ATOM 1168 O O . HIS A 1 146 ? 0.776 -14.906 -17.109 1 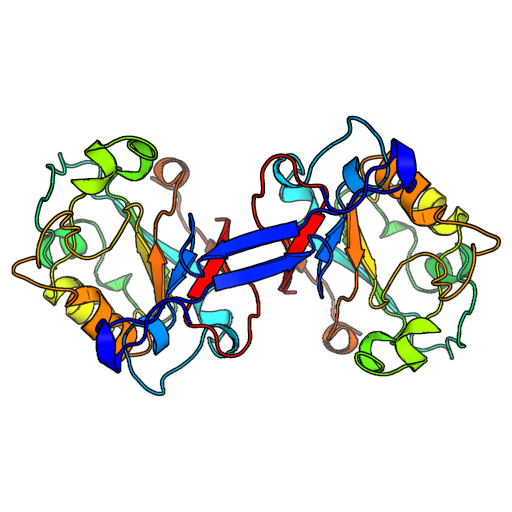98.62 146 HIS A O 1
ATOM 1174 N N . GLN A 1 147 ? 2.111 -16.391 -18.109 1 98.31 147 GLN A N 1
ATOM 1175 C CA . GLN A 1 147 ? 1.703 -15.977 -19.453 1 98.31 147 GLN A CA 1
ATOM 1176 C C . GLN A 1 147 ? 0.197 -16.125 -19.641 1 98.31 147 GLN A C 1
ATOM 1178 O O . GLN A 1 147 ? -0.467 -15.234 -20.156 1 98.31 147 GLN A O 1
ATOM 1183 N N . VAL A 1 148 ? -0.353 -17.219 -19.156 1 98.62 148 VAL A N 1
ATOM 1184 C CA . VAL A 1 148 ? -1.774 -17.5 -19.344 1 98.62 148 VAL A CA 1
ATOM 1185 C C . VAL A 1 148 ? -2.598 -16.594 -18.438 1 98.62 148 VAL A C 1
ATOM 1187 O O . VAL A 1 148 ? -3.525 -15.914 -18.906 1 98.62 148 VAL A O 1
ATOM 1190 N N . PHE A 1 149 ? -2.285 -16.484 -17.203 1 98.88 149 PHE A N 1
ATOM 1191 C CA . PHE A 1 149 ? -3.109 -15.781 -16.234 1 98.88 149 PHE A CA 1
ATOM 1192 C C . PHE A 1 149 ? -3.035 -14.273 -16.453 1 98.88 149 PHE A C 1
ATOM 1194 O O . PHE A 1 149 ? -4.066 -13.594 -16.5 1 98.88 149 PHE A O 1
ATOM 1201 N N . LEU A 1 150 ? -1.813 -13.758 -16.609 1 98.88 150 LEU A N 1
ATOM 1202 C CA . LEU A 1 150 ? -1.657 -12.336 -16.891 1 98.88 150 LEU A CA 1
ATOM 1203 C C . LEU A 1 150 ? -2.203 -11.984 -18.266 1 98.88 150 LEU A C 1
ATOM 1205 O O . LEU A 1 150 ? -2.75 -10.898 -18.469 1 98.88 150 LEU A O 1
ATOM 1209 N N . GLY A 1 151 ? -2.004 -12.883 -19.188 1 98.62 151 GLY A N 1
ATOM 1210 C CA . GLY A 1 151 ? -2.504 -12.68 -20.531 1 98.62 151 GLY A CA 1
ATOM 1211 C C . GLY A 1 151 ? -4.012 -12.516 -20.594 1 98.62 151 GLY A C 1
ATOM 1212 O O . GLY A 1 151 ? -4.539 -11.875 -21.5 1 98.62 151 GLY A O 1
ATOM 1213 N N . ALA A 1 152 ? -4.68 -13.086 -19.641 1 98.44 152 ALA A N 1
ATOM 1214 C CA . ALA A 1 152 ? -6.137 -13 -19.562 1 98.44 152 ALA A CA 1
ATOM 1215 C C . ALA A 1 152 ? -6.578 -11.781 -18.766 1 98.44 152 ALA A C 1
ATOM 1217 O O . ALA A 1 152 ? -7.766 -11.625 -18.469 1 98.44 152 ALA A O 1
ATOM 1218 N N . GLY A 1 153 ? -5.633 -10.953 -18.375 1 98 153 GLY A N 1
ATOM 1219 C CA . GLY A 1 153 ? -5.957 -9.734 -17.641 1 98 153 GLY A CA 1
ATOM 1220 C C . GLY A 1 153 ? -5.934 -9.922 -16.141 1 98 153 GLY A C 1
ATOM 1221 O O . GLY A 1 153 ? -6.359 -9.039 -15.398 1 98 153 GLY A O 1
ATOM 1222 N N . GLY A 1 154 ? -5.496 -11.086 -15.688 1 98.62 154 GLY A N 1
ATOM 1223 C CA . GLY A 1 154 ? -5.371 -11.328 -14.258 1 98.62 154 GLY A CA 1
ATOM 1224 C C . GLY A 1 154 ? -4.145 -10.68 -13.648 1 98.62 154 GLY A C 1
ATOM 1225 O O . GLY A 1 154 ? -3.285 -10.164 -14.367 1 98.62 154 GLY A O 1
ATOM 1226 N N . VAL A 1 155 ? -4.094 -10.703 -12.328 1 98.94 155 VAL A N 1
ATOM 1227 C CA . VAL A 1 155 ? -2.922 -10.242 -11.586 1 98.94 155 VAL A CA 1
ATOM 1228 C C . VAL A 1 155 ? -2.455 -11.336 -10.633 1 98.94 155 VAL A C 1
ATOM 1230 O O . VAL A 1 155 ? -3.256 -12.156 -10.172 1 98.94 155 VAL A O 1
ATOM 1233 N N . ILE A 1 156 ? -1.164 -11.359 -10.383 1 98.94 156 ILE A N 1
ATOM 1234 C CA . ILE A 1 156 ? -0.557 -12.367 -9.523 1 98.94 156 ILE A CA 1
ATOM 1235 C C . ILE A 1 156 ? 0.172 -11.688 -8.367 1 98.94 156 ILE A C 1
ATOM 1237 O O . ILE A 1 156 ? 0.974 -10.773 -8.578 1 98.94 156 ILE A O 1
ATOM 1241 N N . VAL A 1 157 ? -0.104 -12.086 -7.191 1 98.94 157 VAL A N 1
ATOM 1242 C CA . VAL A 1 157 ? 0.652 -11.664 -6.02 1 98.94 157 VAL A CA 1
ATOM 1243 C C . VAL A 1 157 ? 1.576 -12.789 -5.562 1 98.94 157 VAL A C 1
ATOM 1245 O O . VAL A 1 157 ? 1.144 -13.938 -5.422 1 98.94 157 VAL A O 1
ATOM 1248 N N . GLU A 1 158 ? 2.822 -12.453 -5.395 1 98.88 158 GLU A N 1
ATOM 1249 C CA . GLU A 1 158 ? 3.828 -13.438 -5.008 1 98.88 158 GLU A CA 1
ATOM 1250 C C . GLU A 1 158 ? 4.395 -13.141 -3.625 1 98.88 158 GLU A C 1
ATOM 1252 O O . GLU A 1 158 ? 4.34 -11.992 -3.164 1 98.88 158 GLU A O 1
ATOM 1257 N N . ASN A 1 159 ? 4.906 -14.18 -2.949 1 98.62 159 ASN A N 1
ATOM 1258 C CA . ASN A 1 159 ? 5.602 -14.094 -1.668 1 98.62 159 ASN A CA 1
ATOM 1259 C C . ASN A 1 159 ? 4.66 -13.641 -0.554 1 98.62 159 ASN A C 1
ATOM 1261 O O . ASN A 1 159 ? 5.078 -12.93 0.365 1 98.62 159 ASN A O 1
ATOM 1265 N N . ILE A 1 160 ? 3.381 -13.953 -0.74 1 98.19 160 ILE A N 1
ATOM 1266 C CA . ILE A 1 160 ? 2.506 -13.625 0.38 1 98.19 160 ILE A CA 1
ATOM 1267 C C . ILE A 1 160 ? 2.84 -14.516 1.575 1 98.19 160 ILE A C 1
ATOM 1269 O O . ILE A 1 160 ? 3.234 -15.672 1.404 1 98.19 160 ILE A O 1
ATOM 1273 N N . THR A 1 161 ? 2.65 -13.961 2.787 1 96.81 161 THR A N 1
ATOM 1274 C CA . THR A 1 161 ? 3.062 -14.68 3.988 1 96.81 161 THR A CA 1
ATOM 1275 C C . THR A 1 161 ? 1.957 -14.656 5.039 1 96.81 161 THR A C 1
ATOM 1277 O O . THR A 1 161 ? 0.868 -14.141 4.793 1 96.81 161 THR A O 1
ATOM 1280 N N . ASN A 1 162 ? 2.156 -15.359 6.145 1 95.88 162 ASN A N 1
ATOM 1281 C CA . ASN A 1 162 ? 1.266 -15.367 7.301 1 95.88 162 ASN A CA 1
ATOM 1282 C C . ASN A 1 162 ? -0.103 -15.945 6.949 1 95.88 162 ASN A C 1
ATOM 1284 O O . ASN A 1 162 ? -1.126 -15.477 7.445 1 95.88 162 ASN A O 1
ATOM 1288 N N . LEU A 1 163 ? -0.135 -16.953 6.125 1 96.62 163 LEU A N 1
ATOM 1289 C CA . LEU A 1 163 ? -1.401 -17.469 5.613 1 96.62 163 LEU A CA 1
ATOM 1290 C C . LEU A 1 163 ? -1.998 -18.5 6.57 1 96.62 163 LEU A C 1
ATOM 1292 O O . LEU A 1 163 ? -3.188 -18.812 6.484 1 96.62 163 LEU A O 1
ATOM 1296 N N . LYS A 1 164 ? -1.2 -19.016 7.449 1 92.88 164 LYS A N 1
ATOM 1297 C CA . LYS A 1 164 ? -1.717 -19.953 8.438 1 92.88 164 LYS A CA 1
ATOM 1298 C C . LYS A 1 164 ? -2.824 -19.312 9.273 1 92.88 164 LYS A C 1
ATOM 1300 O O . LYS A 1 164 ? -3.76 -20 9.695 1 92.88 164 LYS A O 1
ATOM 1305 N N . SER A 1 165 ? -2.689 -18.047 9.461 1 94.25 165 SER A N 1
ATOM 1306 C CA . SER A 1 165 ? -3.654 -17.328 10.289 1 94.25 165 SER A CA 1
ATOM 1307 C C . SER A 1 165 ? -5.027 -17.281 9.625 1 94.25 165 SER A C 1
ATOM 1309 O O . SER A 1 165 ? -6.031 -17 10.281 1 94.25 165 SER A O 1
ATOM 1311 N N . LEU A 1 166 ? -5.105 -17.594 8.375 1 95.75 166 LEU A N 1
ATOM 1312 C CA . LEU A 1 166 ? -6.363 -17.516 7.641 1 95.75 166 LEU A CA 1
ATOM 1313 C C . LEU A 1 166 ? -7.059 -18.875 7.625 1 95.75 166 LEU A C 1
ATOM 1315 O O . LEU A 1 166 ? -8.242 -18.969 7.293 1 95.75 166 LEU A O 1
ATOM 1319 N N . ILE A 1 167 ? -6.305 -19.922 7.867 1 93.5 167 ILE A N 1
ATOM 1320 C CA . ILE A 1 167 ? -6.836 -21.281 7.738 1 93.5 167 ILE A CA 1
ATOM 1321 C C . ILE A 1 167 ? -7.977 -21.484 8.734 1 93.5 167 ILE A C 1
ATOM 1323 O O . ILE A 1 167 ? -7.828 -21.188 9.93 1 93.5 167 ILE A O 1
ATOM 1327 N N . GLY A 1 168 ? -9.133 -21.906 8.203 1 92.31 168 GLY A N 1
ATOM 1328 C CA . GLY A 1 168 ? -10.281 -22.188 9.047 1 92.31 168 GLY A CA 1
ATOM 1329 C C . GLY A 1 168 ? -11.219 -21.016 9.203 1 92.31 168 GLY A C 1
ATOM 1330 O O . GLY A 1 168 ? -12.344 -21.156 9.68 1 92.31 168 GLY A O 1
ATOM 1331 N N . LEU A 1 169 ? -10.766 -19.828 8.812 1 94.19 169 LEU A N 1
ATOM 1332 C CA . LEU A 1 169 ? -11.617 -18.641 8.898 1 94.19 169 LEU A CA 1
ATOM 1333 C C . LEU A 1 169 ? -12.633 -18.625 7.758 1 94.19 169 LEU A C 1
ATOM 1335 O O . LEU A 1 169 ? -12.375 -19.156 6.68 1 94.19 169 LEU A O 1
ATOM 1339 N N . GLN A 1 170 ? -13.773 -18.047 8.078 1 93.06 170 GLN A N 1
ATOM 1340 C CA . GLN A 1 170 ? -14.828 -17.875 7.086 1 93.06 170 GLN A CA 1
ATOM 1341 C C . GLN A 1 170 ? -15.016 -16.391 6.742 1 93.06 170 GLN A C 1
ATOM 1343 O O . GLN A 1 170 ? -14.688 -15.516 7.547 1 93.06 170 GLN A O 1
ATOM 1348 N N . ASN A 1 171 ? -15.43 -16.125 5.539 1 95 171 ASN A N 1
ATOM 1349 C CA . ASN A 1 171 ? -15.773 -14.789 5.086 1 95 171 ASN A CA 1
ATOM 1350 C C . ASN A 1 171 ? -14.578 -13.836 5.191 1 95 171 ASN A C 1
ATOM 1352 O O . ASN A 1 171 ? -14.719 -12.719 5.68 1 95 171 ASN A O 1
ATOM 1356 N N . VAL A 1 172 ? -13.438 -14.32 4.832 1 96.75 172 VAL A N 1
ATOM 1357 C CA . VAL A 1 172 ? -12.219 -13.516 4.836 1 96.75 172 VAL A CA 1
ATOM 1358 C C . VAL A 1 172 ? -12.219 -12.57 3.637 1 96.75 172 VAL A C 1
ATOM 1360 O O . VAL A 1 172 ? -12.57 -12.969 2.523 1 96.75 172 VAL A O 1
ATOM 1363 N N . HIS A 1 173 ? -11.938 -11.289 3.908 1 97.56 173 HIS A N 1
ATOM 1364 C CA . HIS A 1 173 ? -11.672 -10.305 2.867 1 97.56 173 HIS A CA 1
ATOM 1365 C C . HIS A 1 173 ? -10.203 -9.883 2.863 1 97.56 173 HIS A C 1
ATOM 1367 O O . HIS A 1 173 ? -9.586 -9.758 3.926 1 97.56 173 HIS A O 1
ATOM 1373 N N . ILE A 1 174 ? -9.68 -9.719 1.728 1 97.88 174 ILE A N 1
ATOM 1374 C CA . ILE A 1 174 ? -8.266 -9.375 1.622 1 97.88 174 ILE A CA 1
ATOM 1375 C C . ILE A 1 174 ? -8.109 -8.094 0.807 1 97.88 174 ILE A C 1
ATOM 1377 O O . ILE A 1 174 ? -8.945 -7.781 -0.04 1 97.88 174 ILE A O 1
ATOM 1381 N N . SER A 1 175 ? -7.16 -7.289 1.134 1 97.75 175 SER A N 1
ATOM 1382 C CA . SER A 1 175 ? -6.703 -6.121 0.383 1 97.75 175 SER A CA 1
ATOM 1383 C C . SER A 1 175 ? -5.262 -6.297 -0.084 1 97.75 175 SER A C 1
ATOM 1385 O O . SER A 1 175 ? -4.367 -6.543 0.727 1 97.75 175 SER A O 1
ATOM 1387 N N . LEU A 1 176 ? -4.98 -6.238 -1.329 1 98.25 176 LEU A N 1
ATOM 1388 C CA . LEU A 1 176 ? -3.676 -6.383 -1.969 1 98.25 176 LEU A CA 1
ATOM 1389 C C . LEU A 1 176 ? -3.297 -5.109 -2.719 1 98.25 176 LEU A C 1
ATOM 1391 O O . LEU A 1 176 ? -3.043 -5.145 -3.926 1 98.25 176 LEU A O 1
ATOM 1395 N N . LEU A 1 177 ? -3.135 -4.047 -2.115 1 96.94 177 LEU A N 1
ATOM 1396 C CA . LEU A 1 177 ? -3.021 -2.746 -2.766 1 96.94 177 LEU A CA 1
ATOM 1397 C C . LEU A 1 177 ? -1.567 -2.424 -3.092 1 96.94 177 LEU A C 1
ATOM 1399 O O . LEU A 1 177 ? -0.719 -2.393 -2.197 1 96.94 177 LEU A O 1
ATOM 1403 N N . PRO A 1 178 ? -1.251 -2.176 -4.301 1 97.75 178 PRO A N 1
ATOM 1404 C CA . PRO A 1 178 ? 0.08 -1.724 -4.715 1 97.75 178 PRO A CA 1
ATOM 1405 C C . PRO A 1 178 ? 0.248 -0.21 -4.602 1 97.75 178 PRO A C 1
ATOM 1407 O O . PRO A 1 178 ? -0.723 0.506 -4.344 1 97.75 178 PRO A O 1
ATOM 1410 N N . LEU A 1 179 ? 1.464 0.22 -4.719 1 97.44 179 LEU A N 1
ATOM 1411 C CA . LEU A 1 179 ? 1.675 1.635 -5.004 1 97.44 179 LEU A CA 1
ATOM 1412 C C . LEU A 1 179 ? 1.111 2.006 -6.371 1 97.44 179 LEU A C 1
ATOM 1414 O O . LEU A 1 179 ? 1.045 1.164 -7.27 1 97.44 179 LEU A O 1
ATOM 1418 N N . LYS A 1 180 ? 0.679 3.205 -6.516 1 95.62 180 LYS A N 1
ATOM 1419 C CA . LYS A 1 180 ? 0.209 3.686 -7.809 1 95.62 180 LYS A CA 1
ATOM 1420 C C . LYS A 1 180 ? 1.371 4.184 -8.664 1 95.62 180 LYS A C 1
ATOM 1422 O O . LYS A 1 180 ? 1.598 5.391 -8.773 1 95.62 180 LYS A O 1
ATOM 1427 N N . LEU A 1 181 ? 2.092 3.289 -9.281 1 97 181 LEU A N 1
ATOM 1428 C CA . LEU A 1 181 ? 3.256 3.59 -10.109 1 97 181 LEU A CA 1
ATOM 1429 C C . LEU A 1 181 ? 2.885 3.605 -11.586 1 97 181 LEU A C 1
ATOM 1431 O O . LEU A 1 181 ? 2.514 2.572 -12.148 1 97 181 LEU A O 1
ATOM 1435 N N . GLU A 1 182 ? 3.006 4.715 -12.234 1 96.81 182 GLU A N 1
ATOM 1436 C CA . GLU A 1 182 ? 2.6 4.848 -13.633 1 96.81 182 GLU A CA 1
ATOM 1437 C C . GLU A 1 182 ? 3.541 4.082 -14.555 1 96.81 182 GLU A C 1
ATOM 1439 O O . GLU A 1 182 ? 4.762 4.234 -14.469 1 96.81 182 GLU A O 1
ATOM 1444 N N . GLY A 1 183 ? 2.969 3.225 -15.32 1 97.38 183 GLY A N 1
ATOM 1445 C CA . GLY A 1 183 ? 3.689 2.598 -16.422 1 97.38 183 GLY A CA 1
ATOM 1446 C C . GLY A 1 183 ? 4.574 1.448 -15.977 1 97.38 183 GLY A C 1
ATOM 1447 O O . GLY A 1 183 ? 5.441 0.997 -16.719 1 97.38 183 GLY A O 1
ATOM 1448 N N . VAL A 1 184 ? 4.418 0.991 -14.75 1 98.06 184 VAL A N 1
ATOM 1449 C CA . VAL A 1 184 ? 5.32 -0.014 -14.203 1 98.06 184 VAL A CA 1
ATOM 1450 C C . VAL A 1 184 ? 4.652 -1.386 -14.234 1 98.06 184 VAL A C 1
ATOM 1452 O O . VAL A 1 184 ? 3.426 -1.487 -14.133 1 98.06 184 VAL A O 1
ATOM 1455 N N . ASP A 1 185 ? 5.363 -2.43 -14.305 1 98.69 185 ASP A N 1
ATOM 1456 C CA . ASP A 1 185 ? 4.91 -3.795 -14.555 1 98.69 185 ASP A CA 1
ATOM 1457 C C . ASP A 1 185 ? 4.465 -4.473 -13.258 1 98.69 185 ASP A C 1
ATOM 1459 O O . ASP A 1 185 ? 3.824 -5.523 -13.289 1 98.69 185 ASP A O 1
ATOM 1463 N N . GLY A 1 186 ? 4.832 -3.994 -12.188 1 98.62 186 GLY A N 1
ATOM 1464 C CA . GLY A 1 186 ? 4.543 -4.52 -10.859 1 98.62 186 GLY A CA 1
ATOM 1465 C C . GLY A 1 186 ? 4.82 -3.527 -9.75 1 98.62 186 GLY A C 1
ATOM 1466 O O . GLY A 1 186 ? 5.219 -2.389 -10.008 1 98.62 186 GLY A O 1
ATOM 1467 N N . SER A 1 187 ? 4.621 -3.971 -8.586 1 98.56 187 SER A N 1
ATOM 1468 C CA . SER A 1 187 ? 4.832 -3.133 -7.406 1 98.56 187 SER A CA 1
ATOM 1469 C C . SER A 1 187 ? 4.891 -3.973 -6.137 1 98.56 187 SER A C 1
ATOM 1471 O O . SER A 1 187 ? 4.129 -4.926 -5.98 1 98.56 187 SER A O 1
ATOM 1473 N N . PRO A 1 188 ? 5.824 -3.594 -5.23 1 98.06 188 PRO A N 1
ATOM 1474 C CA . PRO A 1 188 ? 5.59 -4.078 -3.867 1 98.06 188 PRO A CA 1
ATOM 1475 C C . PRO A 1 188 ? 4.234 -3.637 -3.312 1 98.06 188 PRO A C 1
ATOM 1477 O O . PRO A 1 188 ? 3.664 -2.648 -3.781 1 98.06 188 PRO A O 1
ATOM 1480 N N . LEU A 1 189 ? 3.678 -4.418 -2.457 1 98.06 189 LEU A N 1
ATOM 1481 C CA . LEU A 1 189 ? 2.377 -4.07 -1.896 1 98.06 189 LEU A CA 1
ATOM 1482 C C . LEU A 1 189 ? 2.287 -4.488 -0.432 1 98.06 189 LEU A C 1
ATOM 1484 O O . LEU A 1 189 ? 3.145 -5.223 0.062 1 98.06 189 LEU A O 1
ATOM 1488 N N . ARG A 1 190 ? 1.399 -3.908 0.274 1 97.25 190 ARG A N 1
ATOM 1489 C CA . ARG A 1 190 ? 1.015 -4.332 1.616 1 97.25 190 ARG A CA 1
ATOM 1490 C C . ARG A 1 190 ? -0.279 -5.137 1.586 1 97.25 190 ARG A C 1
ATOM 1492 O O . ARG A 1 190 ? -1.329 -4.621 1.195 1 97.25 190 ARG A O 1
ATOM 1499 N N . ALA A 1 191 ? -0.231 -6.355 1.966 1 97.56 191 ALA A N 1
ATOM 1500 C CA . ALA A 1 191 ? -1.405 -7.227 2.002 1 97.56 191 ALA A CA 1
ATOM 1501 C C . ALA A 1 191 ? -1.979 -7.312 3.412 1 97.56 191 ALA A C 1
ATOM 1503 O O . ALA A 1 191 ? -1.235 -7.469 4.383 1 97.56 191 ALA A O 1
ATOM 1504 N N . ILE A 1 192 ? -3.301 -7.184 3.498 1 96.75 192 ILE A N 1
ATOM 1505 C CA . ILE A 1 192 ? -3.98 -7.406 4.77 1 96.75 192 ILE A CA 1
ATOM 1506 C C . ILE A 1 192 ? -5.242 -8.234 4.543 1 96.75 192 ILE A C 1
ATOM 1508 O O . ILE A 1 192 ? -5.816 -8.211 3.451 1 96.75 192 ILE A O 1
ATOM 1512 N N . ALA A 1 193 ? -5.598 -9.023 5.5 1 95.75 193 ALA A N 1
ATOM 1513 C CA . ALA A 1 193 ? -6.836 -9.805 5.438 1 95.75 193 ALA A CA 1
ATOM 1514 C C . ALA A 1 193 ? -7.629 -9.68 6.734 1 95.75 193 ALA A C 1
ATOM 1516 O O . ALA A 1 193 ? -7.051 -9.492 7.809 1 95.75 193 ALA A O 1
ATOM 1517 N N . PRO B 1 1 ? 13.633 0.511 -17.172 1 92.62 1 PRO B N 1
ATOM 1518 C CA . PRO B 1 1 ? 13.453 -0.941 -17.094 1 92.62 1 PRO B CA 1
ATOM 1519 C C . PRO B 1 1 ? 14.766 -1.688 -16.875 1 92.62 1 PRO B C 1
ATOM 1521 O O . PRO B 1 1 ? 15.797 -1.295 -17.422 1 92.62 1 PRO B O 1
ATOM 1524 N N . LEU B 1 2 ? 14.758 -2.646 -15.93 1 93.06 2 LEU B N 1
ATOM 1525 C CA . LEU B 1 2 ? 15.875 -3.557 -15.711 1 93.06 2 LEU B CA 1
ATOM 1526 C C . LEU B 1 2 ? 15.898 -4.656 -16.766 1 93.06 2 LEU B C 1
ATOM 1528 O O . LEU B 1 2 ? 16.969 -5.094 -17.188 1 93.06 2 LEU B O 1
ATOM 1532 N N . THR B 1 3 ? 14.75 -5.223 -17.125 1 94.44 3 THR B N 1
ATOM 1533 C CA . THR B 1 3 ? 14.555 -6.191 -18.188 1 94.44 3 THR B CA 1
ATOM 1534 C C . THR B 1 3 ? 13.422 -5.754 -19.125 1 94.44 3 THR B C 1
ATOM 1536 O O . THR B 1 3 ? 12.594 -4.918 -18.75 1 94.44 3 THR B O 1
ATOM 1539 N N . THR B 1 4 ? 13.461 -6.266 -20.328 1 95.06 4 THR B N 1
ATOM 1540 C CA . THR B 1 4 ? 12.383 -6.027 -21.281 1 95.06 4 THR B CA 1
ATOM 1541 C C . THR B 1 4 ? 11.836 -7.348 -21.828 1 95.06 4 THR B C 1
ATOM 1543 O O . THR B 1 4 ? 12.562 -8.336 -21.922 1 95.06 4 THR B O 1
ATOM 1546 N N . ILE B 1 5 ? 10.562 -7.309 -22.188 1 93.69 5 ILE B N 1
ATOM 1547 C CA . ILE B 1 5 ? 9.945 -8.516 -22.734 1 93.69 5 ILE B CA 1
ATOM 1548 C C . ILE B 1 5 ? 10.664 -8.93 -24.016 1 93.69 5 ILE B C 1
ATOM 1550 O O . ILE B 1 5 ? 10.883 -10.125 -24.25 1 93.69 5 ILE B O 1
ATOM 1554 N N . GLN B 1 6 ? 11 -8.016 -24.859 1 93.69 6 GLN B N 1
ATOM 1555 C CA . GLN B 1 6 ? 11.664 -8.289 -26.125 1 93.69 6 GLN B CA 1
ATOM 1556 C C . GLN B 1 6 ? 12.969 -9.055 -25.922 1 93.69 6 GLN B C 1
ATOM 1558 O O . GLN B 1 6 ? 13.258 -10.008 -26.641 1 93.69 6 GLN B O 1
ATOM 1563 N N . THR B 1 7 ? 13.719 -8.742 -24.891 1 93.62 7 THR B N 1
ATOM 1564 C CA . THR B 1 7 ? 15.055 -9.297 -24.688 1 93.62 7 THR B CA 1
ATOM 1565 C C . THR B 1 7 ? 15.016 -10.445 -23.688 1 93.62 7 THR B C 1
ATOM 1567 O O . THR B 1 7 ? 15.719 -11.445 -23.844 1 93.62 7 THR B O 1
ATOM 1570 N N . HIS B 1 8 ? 14.117 -10.367 -22.641 1 91.94 8 HIS B N 1
ATOM 1571 C CA . HIS B 1 8 ? 14.219 -11.281 -21.516 1 91.94 8 HIS B CA 1
ATOM 1572 C C . HIS B 1 8 ? 12.945 -12.102 -21.359 1 91.94 8 HIS B C 1
ATOM 1574 O O . HIS B 1 8 ? 12.883 -13 -20.516 1 91.94 8 HIS B O 1
ATOM 1580 N N . ASN B 1 9 ? 11.898 -11.727 -22.109 1 92.56 9 ASN B N 1
ATOM 1581 C CA . ASN B 1 9 ? 10.609 -12.414 -22.109 1 92.56 9 ASN B CA 1
ATOM 1582 C C . ASN B 1 9 ? 9.75 -11.977 -20.922 1 92.56 9 ASN B C 1
ATOM 1584 O O . ASN B 1 9 ? 8.633 -12.453 -20.75 1 92.56 9 ASN B O 1
ATOM 1588 N N . TYR B 1 10 ? 10.266 -11.125 -20.094 1 94.94 10 TYR B N 1
ATOM 1589 C CA . TYR B 1 10 ? 9.508 -10.484 -19.031 1 94.94 10 TYR B CA 1
ATOM 1590 C C . TYR B 1 10 ? 10.062 -9.102 -18.734 1 94.94 10 TYR B C 1
ATOM 1592 O O . TYR B 1 10 ? 11.18 -8.766 -19.125 1 94.94 10 TYR B O 1
ATOM 1600 N N . GLN B 1 11 ? 9.25 -8.312 -18.062 1 96.5 11 GLN B N 1
ATOM 1601 C CA . GLN B 1 11 ? 9.617 -6.941 -17.734 1 96.5 11 GLN B CA 1
ATOM 1602 C C . GLN B 1 11 ? 9.75 -6.738 -16.234 1 96.5 11 GLN B C 1
ATOM 1604 O O . GLN B 1 11 ? 8.922 -7.219 -15.461 1 96.5 11 GLN B O 1
ATOM 1609 N N . ILE B 1 12 ? 10.82 -6.148 -15.766 1 96.44 12 ILE B N 1
ATOM 1610 C CA . ILE B 1 12 ? 11.055 -5.723 -14.391 1 96.44 12 ILE B CA 1
ATOM 1611 C C . ILE B 1 12 ? 11.562 -4.281 -14.383 1 96.44 12 ILE B C 1
ATOM 1613 O O . ILE B 1 12 ? 12.359 -3.891 -15.234 1 96.44 12 ILE B O 1
ATOM 1617 N N . HIS B 1 13 ? 11.102 -3.496 -13.469 1 97.81 13 HIS B N 1
ATOM 1618 C CA . HIS B 1 13 ? 11.57 -2.121 -13.328 1 97.81 13 HIS B CA 1
ATOM 1619 C C . HIS B 1 13 ? 12.352 -1.935 -12.031 1 97.81 13 HIS B C 1
ATOM 1621 O O . HIS B 1 13 ? 12.117 -2.645 -11.055 1 97.81 13 HIS B O 1
ATOM 1627 N N . HIS B 1 14 ? 13.25 -1.03 -12.039 1 97.56 14 HIS B N 1
ATOM 1628 C CA . HIS B 1 14 ? 13.852 -0.458 -10.836 1 97.56 14 HIS B CA 1
ATOM 1629 C C . HIS B 1 14 ? 13.047 0.735 -10.336 1 97.56 14 HIS B C 1
ATOM 1631 O O . HIS B 1 14 ? 12.656 1.601 -11.125 1 97.56 14 HIS B O 1
ATOM 1637 N N . ILE B 1 15 ? 12.719 0.716 -9.078 1 95.94 15 ILE B N 1
ATOM 1638 C CA . ILE B 1 15 ? 12 1.812 -8.43 1 95.94 15 ILE B CA 1
ATOM 1639 C C . ILE B 1 15 ? 12.93 2.535 -7.461 1 95.94 15 ILE B C 1
ATOM 1641 O O . ILE B 1 15 ? 13.531 1.909 -6.586 1 95.94 15 ILE B O 1
ATOM 1645 N N . SER B 1 16 ? 13.102 3.809 -7.609 1 96.81 16 SER B N 1
ATOM 1646 C CA . SER B 1 16 ? 13.898 4.672 -6.742 1 96.81 16 SER B CA 1
ATOM 1647 C C . SER B 1 16 ? 13.102 5.895 -6.297 1 96.81 16 SER B C 1
ATOM 1649 O O . SER B 1 16 ? 12.672 6.695 -7.129 1 96.81 16 SER B O 1
ATOM 1651 N N . LEU B 1 17 ? 12.875 5.988 -5.004 1 96.06 17 LEU B N 1
ATOM 1652 C CA . LEU B 1 17 ? 12.094 7.113 -4.5 1 96.06 17 LEU B CA 1
ATOM 1653 C C . LEU B 1 17 ? 12.484 7.449 -3.064 1 96.06 17 LEU B C 1
ATOM 1655 O O . LEU B 1 17 ? 13.25 6.711 -2.436 1 96.06 17 LEU B O 1
ATOM 1659 N N . GLY B 1 18 ? 12.062 8.648 -2.613 1 97 18 GLY B N 1
ATOM 1660 C CA . GLY B 1 18 ? 12.18 8.977 -1.202 1 97 18 GLY B CA 1
ATOM 1661 C C . GLY B 1 18 ? 11.062 8.398 -0.36 1 97 18 GLY B C 1
ATOM 1662 O O . GLY B 1 18 ? 9.953 8.188 -0.852 1 97 18 GLY B O 1
ATOM 1663 N N . SER B 1 19 ? 11.336 8.234 0.917 1 98.06 19 SER B N 1
ATOM 1664 C CA . SER B 1 19 ? 10.336 7.676 1.824 1 98.06 19 SER B CA 1
ATOM 1665 C C . SER B 1 19 ? 9.109 8.57 1.916 1 98.06 19 SER B C 1
ATOM 1667 O O . SER B 1 19 ? 8.031 8.125 2.328 1 98.06 19 SER B O 1
ATOM 1669 N N . HIS B 1 20 ? 9.188 9.82 1.534 1 97.56 20 HIS B N 1
ATOM 1670 C CA . HIS B 1 20 ? 8.094 10.781 1.612 1 97.56 20 HIS B CA 1
ATOM 1671 C C . HIS B 1 20 ? 7.707 11.289 0.228 1 97.56 20 HIS B C 1
ATOM 1673 O O . HIS B 1 20 ? 7.5 12.492 0.04 1 97.56 20 HIS B O 1
ATOM 1679 N N . THR B 1 21 ? 7.695 10.445 -0.729 1 95.94 21 THR B N 1
ATOM 1680 C CA . THR B 1 21 ? 7.309 10.758 -2.102 1 95.94 21 THR B CA 1
ATOM 1681 C C . THR B 1 21 ? 5.812 10.547 -2.303 1 95.94 21 THR B C 1
ATOM 1683 O O . THR B 1 21 ? 5.258 9.523 -1.894 1 95.94 21 THR B O 1
ATOM 1686 N N . GLY B 1 22 ? 5.133 11.57 -2.982 1 96.31 22 GLY B N 1
ATOM 1687 C CA . GLY B 1 22 ? 3.711 11.445 -3.262 1 96.31 22 GLY B CA 1
ATOM 1688 C C . GLY B 1 22 ? 2.863 11.336 -2.01 1 96.31 22 GLY B C 1
ATOM 1689 O O . GLY B 1 22 ? 3.143 11.984 -1.003 1 96.31 22 GLY B O 1
ATOM 1690 N N . THR B 1 23 ? 1.748 10.688 -2.156 1 98.19 23 THR B N 1
ATOM 1691 C CA . THR B 1 23 ? 0.983 10.32 -0.97 1 98.19 23 THR B CA 1
ATOM 1692 C C . THR B 1 23 ? 1.786 9.375 -0.078 1 98.19 23 THR B C 1
ATOM 1694 O O . THR B 1 23 ? 2.189 8.297 -0.512 1 98.19 23 THR B O 1
ATOM 1697 N N . HIS B 1 24 ? 2.08 9.812 1.113 1 98.75 24 HIS B N 1
ATOM 1698 C CA . HIS B 1 24 ? 2.945 9.031 1.988 1 98.75 24 HIS B CA 1
ATOM 1699 C C . HIS B 1 24 ? 2.568 9.227 3.453 1 98.75 24 HIS B C 1
ATOM 1701 O O . HIS B 1 24 ? 1.787 10.125 3.783 1 98.75 24 HIS B O 1
ATOM 1707 N N . ILE B 1 25 ? 3.164 8.359 4.242 1 98.81 25 ILE B N 1
ATOM 1708 C CA . ILE B 1 25 ? 2.912 8.398 5.68 1 98.81 25 ILE B CA 1
ATOM 1709 C C . ILE B 1 25 ? 4.215 8.664 6.426 1 98.81 25 ILE B C 1
ATOM 1711 O O . ILE B 1 25 ? 5.266 8.125 6.07 1 98.81 25 ILE B O 1
ATOM 1715 N N . ASP B 1 26 ? 4.129 9.523 7.391 1 98.88 26 ASP B N 1
ATOM 1716 C CA . ASP B 1 26 ? 5.223 9.828 8.305 1 98.88 26 ASP B CA 1
ATOM 1717 C C . ASP B 1 26 ? 5.098 9.016 9.594 1 98.88 26 ASP B C 1
ATOM 1719 O O . ASP B 1 26 ? 4.098 9.133 10.312 1 98.88 26 ASP B O 1
ATOM 1723 N N . ALA B 1 27 ? 6.102 8.211 9.906 1 98.88 27 ALA B N 1
ATOM 1724 C CA . ALA B 1 27 ? 6.191 7.57 11.219 1 98.88 27 ALA B CA 1
ATOM 1725 C C . ALA B 1 27 ? 6.82 8.508 12.242 1 98.88 27 ALA B C 1
ATOM 1727 O O . ALA B 1 27 ? 7.473 9.492 11.875 1 98.88 27 ALA B O 1
ATOM 1728 N N . PRO B 1 28 ? 6.656 8.211 13.516 1 98.88 28 PRO B N 1
ATOM 1729 C CA . PRO B 1 28 ? 7.27 9.039 14.555 1 98.88 28 PRO B CA 1
ATOM 1730 C C . PRO B 1 28 ? 8.773 9.234 14.352 1 98.88 28 PRO B C 1
ATOM 1732 O O . PRO B 1 28 ? 9.297 10.32 14.586 1 98.88 28 PRO B O 1
ATOM 1735 N N . SER B 1 29 ? 9.469 8.312 13.805 1 98.69 29 SER B N 1
ATOM 1736 C CA . SER B 1 29 ? 10.922 8.367 13.641 1 98.69 29 SER B CA 1
ATOM 1737 C C . SER B 1 29 ? 11.328 9.422 12.617 1 98.69 29 SER B C 1
ATOM 1739 O O . SER B 1 29 ? 12.5 9.773 12.516 1 98.69 29 SER B O 1
ATOM 1741 N N . HIS B 1 30 ? 10.445 9.93 11.867 1 98.69 30 HIS B N 1
ATOM 1742 C CA . HIS B 1 30 ? 10.688 11.016 10.914 1 98.69 30 HIS B CA 1
ATOM 1743 C C . HIS B 1 30 ? 11.195 12.266 11.625 1 98.69 30 HIS B C 1
ATOM 1745 O O . HIS B 1 30 ? 12.055 12.969 11.094 1 98.69 30 HIS B O 1
ATOM 1751 N N . PHE B 1 31 ? 10.695 12.5 12.875 1 98.5 31 PHE B N 1
ATOM 1752 C CA . PHE B 1 31 ? 11.07 13.719 13.578 1 98.5 31 PHE B CA 1
ATOM 1753 C C . PHE B 1 31 ? 11.57 13.391 14.984 1 98.5 31 PHE B C 1
ATOM 1755 O O . PHE B 1 31 ? 12.188 14.234 15.641 1 98.5 31 PHE B O 1
ATOM 1762 N N . ILE B 1 32 ? 11.18 12.242 15.57 1 98.5 32 ILE B N 1
ATOM 1763 C CA . ILE B 1 32 ? 11.453 11.898 16.969 1 98.5 32 ILE B CA 1
ATOM 1764 C C . ILE B 1 32 ? 12.531 10.82 17.031 1 98.5 32 ILE B C 1
ATOM 1766 O O . ILE B 1 32 ? 12.305 9.688 16.594 1 98.5 32 ILE B O 1
ATOM 1770 N N . PRO B 1 33 ? 13.664 11.141 17.594 1 97.25 33 PRO B N 1
ATOM 1771 C CA . PRO B 1 33 ? 14.742 10.156 17.672 1 97.25 33 PRO B CA 1
ATOM 1772 C C . PRO B 1 33 ? 14.328 8.891 18.422 1 97.25 33 PRO B C 1
ATOM 1774 O O . PRO B 1 33 ? 13.594 8.969 19.406 1 97.25 33 PRO B O 1
ATOM 1777 N N . ASN B 1 34 ? 14.789 7.727 17.891 1 96.62 34 ASN B N 1
ATOM 1778 C CA . ASN B 1 34 ? 14.602 6.43 18.531 1 96.62 34 ASN B CA 1
ATOM 1779 C C . ASN B 1 34 ? 13.125 6.121 18.75 1 96.62 34 ASN B C 1
ATOM 1781 O O . ASN B 1 34 ? 12.75 5.559 19.781 1 96.62 34 ASN B O 1
ATOM 1785 N N . SER B 1 35 ? 12.305 6.551 17.891 1 98.12 35 SER B N 1
ATOM 1786 C CA . SER B 1 35 ? 10.867 6.301 17.984 1 98.12 35 SER B CA 1
ATOM 1787 C C . SER B 1 35 ? 10.398 5.344 16.891 1 98.12 35 SER B C 1
ATOM 1789 O O . SER B 1 35 ? 11.219 4.773 16.172 1 98.12 35 SER B O 1
ATOM 1791 N N . LEU B 1 36 ? 9.148 5.094 16.797 1 98.5 36 LEU B N 1
ATOM 1792 C CA . LEU B 1 36 ? 8.578 4.047 15.945 1 98.5 36 LEU B CA 1
ATOM 1793 C C . LEU B 1 36 ? 8.891 4.309 14.477 1 98.5 36 LEU B C 1
ATOM 1795 O O . LEU B 1 36 ? 8.695 5.422 13.984 1 98.5 36 LEU B O 1
ATOM 1799 N N . THR B 1 37 ? 9.406 3.318 13.836 1 98.62 37 THR B N 1
ATOM 1800 C CA . THR B 1 37 ? 9.562 3.297 12.383 1 98.62 37 THR B CA 1
ATOM 1801 C C . THR B 1 37 ? 8.32 2.705 11.719 1 98.62 37 THR B C 1
ATOM 1803 O O . THR B 1 37 ? 7.422 2.209 12.406 1 98.62 37 THR B O 1
ATOM 1806 N N . ILE B 1 38 ? 8.266 2.857 10.383 1 98.25 38 ILE B N 1
ATOM 1807 C CA . ILE B 1 38 ? 7.031 2.572 9.664 1 98.25 38 ILE B CA 1
ATOM 1808 C C . ILE B 1 38 ? 6.633 1.114 9.883 1 98.25 38 ILE B C 1
ATOM 1810 O O . ILE B 1 38 ? 5.445 0.799 9.992 1 98.25 38 ILE B O 1
ATOM 1814 N N . ASP B 1 39 ? 7.586 0.157 9.953 1 97.31 39 ASP B N 1
ATOM 1815 C CA . ASP B 1 39 ? 7.305 -1.267 10.109 1 97.31 39 ASP B CA 1
ATOM 1816 C C . ASP B 1 39 ? 6.715 -1.563 11.484 1 97.31 39 ASP B C 1
ATOM 1818 O O . ASP B 1 39 ? 6.133 -2.629 11.703 1 97.31 39 ASP B O 1
ATOM 1822 N N . GLN B 1 40 ? 6.789 -0.634 12.359 1 98.25 40 GLN B N 1
ATOM 1823 C CA . GLN B 1 40 ? 6.387 -0.855 13.742 1 98.25 40 GLN B CA 1
ATOM 1824 C C . GLN B 1 40 ? 5.027 -0.22 14.031 1 98.25 40 GLN B C 1
ATOM 1826 O O . GLN B 1 40 ? 4.465 -0.401 15.109 1 98.25 40 GLN B O 1
ATOM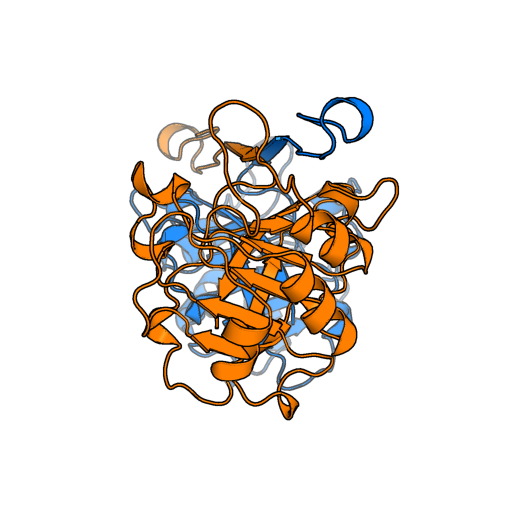 1831 N N . ILE B 1 41 ? 4.484 0.529 13.102 1 98.12 41 ILE B N 1
ATOM 1832 C CA . ILE B 1 41 ? 3.18 1.152 13.289 1 98.12 41 ILE B CA 1
ATOM 1833 C C . ILE B 1 41 ? 2.088 0.086 13.258 1 98.12 41 ILE B C 1
ATOM 1835 O O . ILE B 1 41 ? 2.008 -0.699 12.305 1 98.12 41 ILE B O 1
ATOM 1839 N N . PRO B 1 42 ? 1.247 0.064 14.281 1 96.69 42 PRO B N 1
ATOM 1840 C CA . PRO B 1 42 ? 0.138 -0.891 14.234 1 96.69 42 PRO B CA 1
ATOM 1841 C C . PRO B 1 42 ? -0.821 -0.629 13.078 1 96.69 42 PRO B C 1
ATOM 1843 O O . PRO B 1 42 ? -1.25 0.509 12.875 1 96.69 42 PRO B O 1
ATOM 1846 N N . LEU B 1 43 ? -1.25 -1.675 12.43 1 95.5 43 LEU B N 1
ATOM 1847 C CA . LEU B 1 43 ? -2.057 -1.526 11.227 1 95.5 43 LEU B CA 1
ATOM 1848 C C . LEU B 1 43 ? -3.455 -1.021 11.562 1 95.5 43 LEU B C 1
ATOM 1850 O O . LEU B 1 43 ? -4.09 -0.346 10.75 1 95.5 43 LEU B O 1
ATOM 1854 N N . ASP B 1 44 ? -3.928 -1.351 12.703 1 95.62 44 ASP B N 1
ATOM 1855 C CA . ASP B 1 44 ? -5.27 -0.92 13.078 1 95.62 44 ASP B CA 1
ATOM 1856 C C . ASP B 1 44 ? -5.332 0.595 13.266 1 95.62 44 ASP B C 1
ATOM 1858 O O . ASP B 1 44 ? -6.414 1.175 13.336 1 95.62 44 ASP B O 1
ATOM 1862 N N . GLN B 1 45 ? -4.176 1.23 13.352 1 97.06 45 GLN B N 1
ATOM 1863 C CA . GLN B 1 45 ? -4.102 2.688 13.383 1 97.06 45 GLN B CA 1
ATOM 1864 C C . GLN B 1 45 ? -4.297 3.275 11.984 1 97.06 45 GLN B C 1
ATOM 1866 O O . GLN B 1 45 ? -4.578 4.469 11.844 1 97.06 45 GLN B O 1
ATOM 1871 N N . LEU B 1 46 ? -4.148 2.416 11.008 1 98.06 46 LEU B N 1
ATOM 1872 C CA . LEU B 1 46 ? -4.055 2.912 9.633 1 98.06 46 LEU B CA 1
ATOM 1873 C C . LEU B 1 46 ? -5.309 2.561 8.844 1 98.06 46 LEU B C 1
ATOM 1875 O O . LEU B 1 46 ? -5.426 2.91 7.668 1 98.06 46 LEU B O 1
ATOM 1879 N N . ILE B 1 47 ? -6.203 1.847 9.508 1 97.75 47 ILE B N 1
ATOM 1880 C CA . ILE B 1 47 ? -7.477 1.451 8.914 1 97.75 47 ILE B CA 1
ATOM 1881 C C . ILE B 1 47 ? -8.609 1.741 9.898 1 97.75 47 ILE B C 1
ATOM 1883 O O . ILE B 1 47 ? -8.586 1.276 11.039 1 97.75 47 ILE B O 1
ATOM 1887 N N . GLY B 1 48 ? -9.617 2.512 9.422 1 97.5 48 GLY B N 1
ATOM 1888 C CA . GLY B 1 48 ? -10.695 2.779 10.352 1 97.5 48 GLY B CA 1
ATOM 1889 C C . GLY B 1 48 ? -11.656 3.846 9.859 1 97.5 48 GLY B C 1
ATOM 1890 O O . GLY B 1 48 ? -11.555 4.301 8.719 1 97.5 48 GLY B O 1
ATOM 1891 N N . PRO B 1 49 ? -12.609 4.152 10.734 1 98.12 49 PRO B N 1
ATOM 1892 C CA . PRO B 1 49 ? -13.586 5.188 10.375 1 98.12 49 PRO B CA 1
ATOM 1893 C C . PRO B 1 49 ? -12.953 6.57 10.242 1 98.12 49 PRO B C 1
ATOM 1895 O O . PRO B 1 49 ? -11.977 6.875 10.93 1 98.12 49 PRO B O 1
ATOM 1898 N N . VAL B 1 50 ? -13.602 7.379 9.414 1 97.94 50 VAL B N 1
ATOM 1899 C CA . VAL B 1 50 ? -13.055 8.688 9.086 1 97.94 50 VAL B CA 1
ATOM 1900 C C . VAL B 1 50 ? -13.922 9.781 9.703 1 97.94 50 VAL B C 1
ATOM 1902 O O . VAL B 1 50 ? -15.148 9.68 9.703 1 97.94 50 VAL B O 1
ATOM 1905 N N . VAL B 1 51 ? -13.328 10.719 10.281 1 97.81 51 VAL B N 1
ATOM 1906 C CA . VAL B 1 51 ? -13.93 12.031 10.43 1 97.81 51 VAL B CA 1
ATOM 1907 C C . VAL B 1 51 ? -13.328 13 9.414 1 97.81 51 VAL B C 1
ATOM 1909 O O . VAL B 1 51 ? -12.141 13.328 9.492 1 97.81 51 VAL B O 1
ATOM 1912 N N . LEU B 1 52 ? -14.109 13.391 8.469 1 97.25 52 LEU B N 1
ATOM 1913 C CA . LEU B 1 52 ? -13.664 14.328 7.441 1 97.25 52 LEU B CA 1
ATOM 1914 C C . LEU B 1 52 ? -13.898 15.766 7.883 1 97.25 52 LEU B C 1
ATOM 1916 O O . LEU B 1 52 ? -15.031 16.156 8.156 1 97.25 52 LEU B O 1
ATOM 1920 N N . ILE B 1 53 ? -12.844 16.516 8.031 1 96.56 53 ILE B N 1
ATOM 1921 C CA . ILE B 1 53 ? -12.898 17.938 8.289 1 96.56 53 ILE B CA 1
ATOM 1922 C C . ILE B 1 53 ? -12.82 18.703 6.969 1 96.56 53 ILE B C 1
ATOM 1924 O O . ILE B 1 53 ? -11.742 18.859 6.391 1 96.56 53 ILE B O 1
ATOM 1928 N N . ASP B 1 54 ? -13.953 19.188 6.559 1 96.25 54 ASP B N 1
ATOM 1929 C CA . ASP B 1 54 ? -14.023 19.875 5.273 1 96.25 54 ASP B CA 1
ATOM 1930 C C . ASP B 1 54 ? -13.812 21.375 5.441 1 96.25 54 ASP B C 1
ATOM 1932 O O . ASP B 1 54 ? -14.734 22.109 5.828 1 96.25 54 ASP B O 1
ATOM 1936 N N . LEU B 1 55 ? -12.633 21.844 5.117 1 95.69 55 LEU B N 1
ATOM 1937 C CA . LEU B 1 55 ? -12.305 23.266 5.184 1 95.69 55 LEU B CA 1
ATOM 1938 C C . LEU B 1 55 ? -12.406 23.906 3.805 1 95.69 55 LEU B C 1
ATOM 1940 O O . LEU B 1 55 ? -12.211 25.125 3.664 1 95.69 55 LEU B O 1
ATOM 1944 N N . SER B 1 56 ? -12.672 23.125 2.832 1 90.69 56 SER B N 1
ATOM 1945 C CA . SER B 1 56 ? -12.664 23.594 1.453 1 90.69 56 SER B CA 1
ATOM 1946 C C . SER B 1 56 ? -13.859 24.5 1.176 1 90.69 56 SER B C 1
ATOM 1948 O O . SER B 1 56 ? -13.883 25.219 0.177 1 90.69 56 SER B O 1
ATOM 1950 N N . LYS B 1 57 ? -14.914 24.375 2.016 1 83.12 57 LYS B N 1
ATOM 1951 C CA . LYS B 1 57 ? -16.109 25.188 1.836 1 83.12 57 LYS B CA 1
ATOM 1952 C C . LYS B 1 57 ? -15.82 26.656 2.09 1 83.12 57 LYS B C 1
ATOM 1954 O O . LYS B 1 57 ? -16.547 27.531 1.612 1 83.12 57 LYS B O 1
ATOM 1959 N N . HIS B 1 58 ? -14.797 26.812 2.893 1 73.06 58 HIS B N 1
ATOM 1960 C CA . HIS B 1 58 ? -14.391 28.172 3.195 1 73.06 58 HIS B CA 1
ATOM 1961 C C . HIS B 1 58 ? -13.156 28.578 2.387 1 73.06 58 HIS B C 1
ATOM 1963 O O . HIS B 1 58 ? -12.422 27.703 1.906 1 73.06 58 HIS B O 1
ATOM 1969 N N . ILE B 1 59 ? -13.109 29.688 1.918 1 68.31 59 ILE B N 1
ATOM 1970 C CA . ILE B 1 59 ? -11.977 30.141 1.121 1 68.31 59 ILE B CA 1
ATOM 1971 C C . ILE B 1 59 ? -10.695 30.031 1.947 1 68.31 59 ILE B C 1
ATOM 1973 O O . ILE B 1 59 ? -10.453 30.844 2.838 1 68.31 59 ILE B O 1
ATOM 1977 N N . VAL B 1 60 ? -10.094 28.844 1.839 1 84.5 60 VAL B N 1
ATOM 1978 C CA . VAL B 1 60 ? -8.758 28.688 2.406 1 84.5 60 VAL B CA 1
ATOM 1979 C C . VAL B 1 60 ? -7.746 29.469 1.569 1 84.5 60 VAL B C 1
ATOM 1981 O O . VAL B 1 60 ? -7.625 29.25 0.363 1 84.5 60 VAL B O 1
ATOM 1984 N N . ARG B 1 61 ? -7.172 30.484 2.158 1 93.06 61 ARG B N 1
ATOM 1985 C CA . ARG B 1 61 ? -6.211 31.344 1.487 1 93.06 61 ARG B CA 1
ATOM 1986 C C . ARG B 1 61 ? -4.82 30.719 1.477 1 93.06 61 ARG B C 1
ATOM 1988 O O . ARG B 1 61 ? -4.516 29.859 2.301 1 93.06 61 ARG B O 1
ATOM 1995 N N . PRO B 1 62 ? -4.023 31.125 0.479 1 95.38 62 PRO B N 1
ATOM 1996 C CA . PRO B 1 62 ? -2.631 30.688 0.515 1 95.38 62 PRO B CA 1
ATOM 1997 C C . PRO B 1 62 ? -1.946 30.984 1.845 1 95.38 62 PRO B C 1
ATOM 1999 O O . PRO B 1 62 ? -2.088 32.094 2.375 1 95.38 62 PRO B O 1
ATOM 2002 N N . ARG B 1 63 ? -1.324 29.969 2.381 1 95.25 63 ARG B N 1
ATOM 2003 C CA . ARG B 1 63 ? -0.502 30.078 3.582 1 95.25 63 ARG B CA 1
ATOM 2004 C C . ARG B 1 63 ? -1.351 30.453 4.793 1 95.25 63 ARG B C 1
ATOM 2006 O O . ARG B 1 63 ? -0.837 31 5.77 1 95.25 63 ARG B O 1
ATOM 2013 N N . GLN B 1 64 ? -2.592 30.188 4.652 1 95.81 64 GLN B N 1
ATOM 2014 C CA . GLN B 1 64 ? -3.479 30.469 5.777 1 95.81 64 GLN B CA 1
ATOM 2015 C C . GLN B 1 64 ? -3.154 29.578 6.969 1 95.81 64 GLN B C 1
ATOM 2017 O O . GLN B 1 64 ? -2.988 28.359 6.812 1 95.81 64 GLN B O 1
ATOM 2022 N N . ARG B 1 65 ? -3.084 30.25 8.148 1 96.12 65 ARG B N 1
ATOM 2023 C CA . ARG B 1 65 ? -2.971 29.5 9.391 1 96.12 65 ARG B CA 1
ATOM 2024 C C . ARG B 1 65 ? -4.305 28.859 9.773 1 96.12 65 ARG B C 1
ATOM 2026 O O . ARG B 1 65 ? -5.344 29.531 9.758 1 96.12 65 ARG B O 1
ATOM 2033 N N . ILE B 1 66 ? -4.293 27.594 10.039 1 97.19 66 ILE B N 1
ATOM 2034 C CA . ILE B 1 66 ? -5.465 26.875 10.531 1 97.19 66 ILE B CA 1
ATOM 2035 C C . ILE B 1 66 ? -5.289 26.547 12.008 1 97.19 66 ILE B C 1
ATOM 2037 O O . ILE B 1 66 ? -4.309 25.906 12.398 1 97.19 66 ILE B O 1
ATOM 2041 N N . VAL B 1 67 ? -6.215 27.016 12.844 1 97.5 67 VAL B N 1
ATOM 2042 C CA . VAL B 1 67 ? -6.145 26.812 14.289 1 97.5 67 VAL B CA 1
ATOM 2043 C C . VAL B 1 67 ? -7.207 25.812 14.727 1 97.5 67 VAL B C 1
ATOM 2045 O O . VAL B 1 67 ? -8.062 25.422 13.93 1 97.5 67 VAL B O 1
ATOM 2048 N N . TRP B 1 68 ? -7.105 25.391 15.977 1 98 68 TRP B N 1
ATOM 2049 C CA . TRP B 1 68 ? -7.988 24.359 16.531 1 98 68 TRP B CA 1
ATOM 2050 C C . TRP B 1 68 ? -9.453 24.766 16.375 1 98 68 TRP B C 1
ATOM 2052 O O . TRP B 1 68 ? -10.297 23.922 16.016 1 98 68 TRP B O 1
ATOM 2062 N N . ASN B 1 69 ? -9.75 25.984 16.516 1 96.81 69 ASN B N 1
ATOM 2063 C CA . ASN B 1 69 ? -11.125 26.469 16.422 1 96.81 69 ASN B CA 1
ATOM 2064 C C . ASN B 1 69 ? -11.688 26.266 15.016 1 96.81 69 ASN B C 1
ATOM 2066 O O . ASN B 1 69 ? -12.875 26 14.852 1 96.81 69 ASN B O 1
ATOM 2070 N N . ASP B 1 70 ? -10.883 26.359 13.969 1 96 70 ASP B N 1
ATOM 2071 C CA . ASP B 1 70 ? -11.312 26.125 12.594 1 96 70 ASP B CA 1
ATOM 2072 C C . ASP B 1 70 ? -11.742 24.672 12.406 1 96 70 ASP B C 1
ATOM 2074 O O . ASP B 1 70 ? -12.656 24.375 11.633 1 96 70 ASP B O 1
ATOM 2078 N N . ILE B 1 71 ? -11.094 23.734 13.156 1 96.62 71 ILE B N 1
ATOM 2079 C CA . ILE B 1 71 ? -11.344 22.297 13.047 1 96.62 71 ILE B CA 1
ATOM 2080 C C . ILE B 1 71 ? -12.664 21.953 13.734 1 96.62 71 ILE B C 1
ATOM 2082 O O . ILE B 1 71 ? -13.539 21.344 13.125 1 96.62 71 ILE B O 1
ATOM 2086 N N . ILE B 1 72 ? -12.828 22.422 14.93 1 95.88 72 ILE B N 1
ATOM 2087 C CA . ILE B 1 72 ? -13.961 21.984 15.742 1 95.88 72 ILE B CA 1
ATOM 2088 C C . ILE B 1 72 ? -15.25 22.625 15.211 1 95.88 72 ILE B C 1
ATOM 2090 O O . ILE B 1 72 ? -16.344 22.109 15.469 1 95.88 72 ILE B O 1
ATOM 2094 N N . LYS B 1 73 ? -15.133 23.688 14.406 1 94.62 73 LYS B N 1
ATOM 2095 C CA . LYS B 1 73 ? -16.297 24.297 13.773 1 94.62 73 LYS B CA 1
ATOM 2096 C C . LYS B 1 73 ? -16.844 23.406 12.656 1 94.62 73 LYS B C 1
ATOM 2098 O O . LYS B 1 73 ? -17.984 23.594 12.211 1 94.62 73 LYS B O 1
ATOM 2103 N N . GLN B 1 74 ? -16.031 22.469 12.156 1 93.81 74 GLN B N 1
ATOM 2104 C CA . GLN B 1 74 ? -16.406 21.703 10.977 1 93.81 74 GLN B CA 1
ATOM 2105 C C . GLN B 1 74 ? -16.828 20.281 11.352 1 93.81 74 GLN B C 1
ATOM 2107 O O . GLN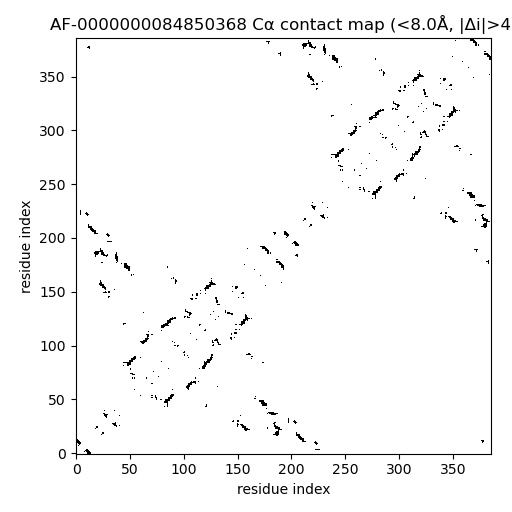 B 1 74 ? -17.125 19.469 10.477 1 93.81 74 GLN B O 1
ATOM 2112 N N . CYS B 1 75 ? -16.812 19.984 12.617 1 93.44 75 CYS B N 1
ATOM 2113 C CA . CYS B 1 75 ? -17.203 18.641 13.023 1 93.44 75 CYS B CA 1
ATOM 2114 C C . CYS B 1 75 ? -17.766 18.641 14.438 1 93.44 75 CYS B C 1
ATOM 2116 O O . CYS B 1 75 ? -17.641 19.625 15.164 1 93.44 75 CYS B O 1
ATOM 2118 N N . ASP B 1 76 ? -18.453 17.562 14.781 1 94.44 76 ASP B N 1
ATOM 2119 C CA . ASP B 1 76 ? -18.828 17.328 16.172 1 94.44 76 ASP B CA 1
ATOM 2120 C C . ASP B 1 76 ? -17.656 16.812 16.984 1 94.44 76 ASP B C 1
ATOM 2122 O O . ASP B 1 76 ? -17.078 15.766 16.672 1 94.44 76 ASP B O 1
ATOM 2126 N N . GLU B 1 77 ? -17.328 17.547 17.938 1 94.81 77 GLU B N 1
ATOM 2127 C CA . GLU B 1 77 ? -16.188 17.188 18.766 1 94.81 77 GLU B CA 1
ATOM 2128 C C . GLU B 1 77 ? -16.297 15.766 19.297 1 94.81 77 GLU B C 1
ATOM 2130 O O . GLU B 1 77 ? -15.289 15.078 19.484 1 94.81 77 GLU B O 1
ATOM 2135 N N . LYS B 1 78 ? -17.516 15.328 19.484 1 95.88 78 LYS B N 1
ATOM 2136 C CA . LYS B 1 78 ? -17.75 13.984 20.031 1 95.88 78 LYS B CA 1
ATOM 2137 C C . LYS B 1 78 ? -17.297 12.914 19.047 1 95.88 78 LYS B C 1
ATOM 2139 O O . LYS B 1 78 ? -17.078 11.758 19.422 1 95.88 78 LYS B O 1
ATOM 2144 N N . ASP B 1 79 ? -17.188 13.305 17.812 1 96.94 79 ASP B N 1
ATOM 2145 C CA . ASP B 1 79 ? -16.766 12.359 16.781 1 96.94 79 ASP B CA 1
ATOM 2146 C C . ASP B 1 79 ? -15.258 12.156 16.828 1 96.94 79 ASP B C 1
ATOM 2148 O O . ASP B 1 79 ? -14.742 11.172 16.281 1 96.94 79 ASP B O 1
ATOM 2152 N N . LEU B 1 80 ? -14.602 13.117 17.344 1 97.94 80 LEU B N 1
ATOM 2153 C CA . LEU B 1 80 ? -13.164 13 17.516 1 97.94 80 LEU B CA 1
ATOM 2154 C C . LEU B 1 80 ? -12.836 12.148 18.734 1 97.94 80 LEU B C 1
ATOM 2156 O O . LEU B 1 80 ? -12.812 12.648 19.859 1 97.94 80 LEU B O 1
ATOM 2160 N N . LYS B 1 81 ? -12.578 10.945 18.531 1 97.88 81 LYS B N 1
ATOM 2161 C CA . LYS B 1 81 ? -12.344 9.961 19.594 1 97.88 81 LYS B CA 1
ATOM 2162 C C . LYS B 1 81 ? -11.328 8.914 19.141 1 97.88 81 LYS B C 1
ATOM 2164 O O . LYS B 1 81 ? -11.016 8.805 17.953 1 97.88 81 LYS B O 1
ATOM 2169 N N . PRO B 1 82 ? -10.773 8.148 20.109 1 97.69 82 PRO B N 1
ATOM 2170 C CA . PRO B 1 82 ? -9.789 7.133 19.734 1 97.69 82 PRO B CA 1
ATOM 2171 C C . PRO B 1 82 ? -10.312 6.172 18.672 1 97.69 82 PRO B C 1
ATOM 2173 O O . PRO B 1 82 ? -11.484 5.773 18.719 1 97.69 82 PRO B O 1
ATOM 2176 N N . GLY B 1 83 ? -9.453 5.867 17.734 1 96.94 83 GLY B N 1
ATOM 2177 C CA . GLY B 1 83 ? -9.805 4.895 16.719 1 96.94 83 GLY B CA 1
ATOM 2178 C C . GLY B 1 83 ? -10.203 5.535 15.398 1 96.94 83 GLY B C 1
ATOM 2179 O O . GLY B 1 83 ? -10.234 4.867 14.359 1 96.94 83 GLY B O 1
ATOM 2180 N N . VAL B 1 84 ? -10.531 6.777 15.43 1 97.94 84 VAL B N 1
ATOM 2181 C CA . VAL B 1 84 ? -10.914 7.461 14.195 1 97.94 84 VAL B CA 1
ATOM 2182 C C . VAL B 1 84 ? -9.672 8.031 13.516 1 97.94 84 VAL B C 1
ATOM 2184 O O . VAL B 1 84 ? -8.68 8.352 14.18 1 97.94 84 VAL B O 1
ATOM 2187 N N . ILE B 1 85 ? -9.75 8.031 12.203 1 98.75 85 ILE B N 1
ATOM 2188 C CA . ILE B 1 85 ? -8.75 8.711 11.391 1 98.75 85 ILE B CA 1
ATOM 2189 C C . ILE B 1 85 ? -9.297 10.055 10.906 1 98.75 85 ILE B C 1
ATOM 2191 O O . ILE B 1 85 ? -10.367 10.109 10.297 1 98.75 85 ILE B O 1
ATOM 2195 N N . VAL B 1 86 ? -8.609 11.102 11.211 1 98.75 86 VAL B N 1
ATOM 2196 C CA . VAL B 1 86 ? -9.055 12.43 10.812 1 98.75 86 VAL B CA 1
ATOM 2197 C C . VAL B 1 86 ? -8.453 12.789 9.453 1 98.75 86 VAL B C 1
ATOM 2199 O O . VAL B 1 86 ? -7.246 12.672 9.25 1 98.75 86 VAL B O 1
ATOM 2202 N N . VAL B 1 87 ? -9.281 13.148 8.547 1 98.62 87 VAL B N 1
ATOM 2203 C CA . VAL B 1 87 ? -8.875 13.617 7.23 1 98.62 87 VAL B CA 1
ATOM 2204 C C . VAL B 1 87 ? -9.219 15.094 7.074 1 98.62 87 VAL B C 1
ATOM 2206 O O . VAL B 1 87 ? -10.391 15.477 7.176 1 98.62 87 VAL B O 1
ATOM 2209 N N . ILE B 1 88 ? -8.25 15.891 6.863 1 97.75 88 ILE B N 1
ATOM 2210 C CA . ILE B 1 88 ? -8.445 17.328 6.691 1 97.75 88 ILE B CA 1
ATOM 2211 C C . ILE B 1 88 ? -8.391 17.672 5.203 1 97.75 88 ILE B C 1
ATOM 2213 O O . ILE B 1 88 ? -7.344 17.562 4.566 1 97.75 88 ILE B O 1
ATOM 2217 N N . CYS B 1 89 ? -9.484 18.094 4.758 1 97.25 89 CYS B N 1
ATOM 2218 C CA . CYS B 1 89 ? -9.625 18.469 3.355 1 97.25 89 CYS B CA 1
ATOM 2219 C C . CYS B 1 89 ? -9.672 19.984 3.199 1 97.25 89 CYS B C 1
ATOM 2221 O O . CYS B 1 89 ? -10.672 20.625 3.549 1 97.25 89 CYS B O 1
ATOM 2223 N N . THR B 1 90 ? -8.656 20.547 2.688 1 96.88 90 THR B N 1
ATOM 2224 C CA . THR B 1 90 ? -8.602 21.984 2.439 1 96.88 90 THR B CA 1
ATOM 2225 C C . THR B 1 90 ? -8.969 22.297 0.992 1 96.88 90 THR B C 1
ATOM 2227 O O . THR B 1 90 ? -9.258 23.453 0.653 1 96.88 90 THR B O 1
ATOM 2230 N N . GLY B 1 91 ? -8.938 21.297 0.148 1 95.94 91 GLY B N 1
ATOM 2231 C CA . GLY B 1 91 ? -9.117 21.484 -1.283 1 95.94 91 GLY B CA 1
ATOM 2232 C C . GLY B 1 91 ? -7.816 21.766 -2.014 1 95.94 91 GLY B C 1
ATOM 2233 O O . GLY B 1 91 ? -7.793 21.828 -3.244 1 95.94 91 GLY B O 1
ATOM 2234 N N . TRP B 1 92 ? -6.773 21.828 -1.363 1 97.06 92 TRP B N 1
ATOM 2235 C CA . TRP B 1 92 ? -5.508 22.25 -1.944 1 97.06 92 TRP B CA 1
ATOM 2236 C C . TRP B 1 92 ? -4.938 21.188 -2.871 1 97.06 92 TRP B C 1
ATOM 2238 O O . TRP B 1 92 ? -4.105 21.484 -3.73 1 97.06 92 TRP B O 1
ATOM 2248 N N . TYR B 1 93 ? -5.375 19.891 -2.639 1 96.12 93 TYR B N 1
ATOM 2249 C CA . TYR B 1 93 ? -4.887 18.797 -3.475 1 96.12 93 TYR B CA 1
ATOM 2250 C C . TYR B 1 93 ? -5.133 19.094 -4.949 1 96.12 93 TYR B C 1
ATOM 2252 O O . TYR B 1 93 ? -4.48 18.516 -5.82 1 96.12 93 TYR B O 1
ATOM 2260 N N . GLU B 1 94 ? -6.004 20.016 -5.277 1 95.38 94 GLU B N 1
ATOM 2261 C CA . GLU B 1 94 ? -6.312 20.391 -6.656 1 95.38 94 GLU B CA 1
ATOM 2262 C C . GLU B 1 94 ? -5.16 21.156 -7.293 1 95.38 94 GLU B C 1
ATOM 2264 O O . GLU B 1 94 ? -5.117 21.328 -8.516 1 95.38 94 GLU B O 1
ATOM 2269 N N . ARG B 1 95 ? -4.289 21.625 -6.516 1 96.25 95 ARG B N 1
ATOM 2270 C CA . ARG B 1 95 ? -3.172 22.438 -7 1 96.25 95 ARG B CA 1
ATOM 2271 C C . ARG B 1 95 ? -1.912 21.594 -7.152 1 96.25 95 ARG B C 1
ATOM 2273 O O . ARG B 1 95 ? -0.832 22.125 -7.426 1 96.25 95 ARG B O 1
ATOM 2280 N N . TRP B 1 96 ? -1.993 20.312 -6.945 1 96.44 96 TRP B N 1
ATOM 2281 C CA . TRP B 1 96 ? -0.86 19.391 -7.086 1 96.44 96 TRP B CA 1
ATOM 2282 C C . TRP B 1 96 ? -0.172 19.594 -8.43 1 96.44 96 TRP B C 1
ATOM 2284 O O . TRP B 1 96 ? -0.837 19.688 -9.469 1 96.44 96 TRP B O 1
ATOM 2294 N N . GLY B 1 97 ? 1.193 19.594 -8.391 1 95.62 97 GLY B N 1
ATOM 2295 C CA . GLY B 1 97 ? 1.977 19.688 -9.609 1 95.62 97 GLY B CA 1
ATOM 2296 C C . GLY B 1 97 ? 2.24 21.125 -10.039 1 95.62 97 GLY B C 1
ATOM 2297 O O . GLY B 1 97 ? 2.93 21.375 -11.031 1 95.62 97 GLY B O 1
ATOM 2298 N N . THR B 1 98 ? 1.633 22.094 -9.305 1 97.19 98 THR B N 1
ATOM 2299 C CA . THR B 1 98 ? 1.85 23.5 -9.586 1 97.19 98 THR B CA 1
ATOM 2300 C C . THR B 1 98 ? 2.699 24.156 -8.5 1 97.19 98 THR B C 1
ATOM 2302 O O . THR B 1 98 ? 2.848 23.594 -7.41 1 97.19 98 THR B O 1
ATOM 2305 N N . GLN B 1 99 ? 3.168 25.375 -8.789 1 95.69 99 GLN B N 1
ATOM 2306 C CA . GLN B 1 99 ? 3.936 26.125 -7.805 1 95.69 99 GLN B CA 1
ATOM 2307 C C . GLN B 1 99 ? 3.062 26.531 -6.625 1 95.69 99 GLN B C 1
ATOM 2309 O O . GLN B 1 99 ? 3.543 26.625 -5.492 1 95.69 99 GLN B O 1
ATOM 2314 N N . GLU B 1 100 ? 1.809 26.703 -6.867 1 96.38 100 GLU B N 1
ATOM 2315 C CA . GLU B 1 100 ? 0.876 27.141 -5.832 1 96.38 100 GLU B CA 1
ATOM 2316 C C . GLU B 1 100 ? 0.734 26.094 -4.734 1 96.38 100 GLU B C 1
ATOM 2318 O O . GLU B 1 100 ? 0.298 26.406 -3.625 1 96.38 100 GLU B O 1
ATOM 2323 N N . TYR B 1 101 ? 1.046 24.906 -5.105 1 97.31 101 TYR B N 1
ATOM 2324 C CA . TYR B 1 101 ? 0.91 23.844 -4.125 1 97.31 101 TYR B CA 1
ATOM 2325 C C . TYR B 1 101 ? 1.783 24.109 -2.902 1 97.31 101 TYR B C 1
ATOM 2327 O O . TYR B 1 101 ? 1.432 23.719 -1.786 1 97.31 101 TYR B O 1
ATOM 2335 N N . PHE B 1 102 ? 2.887 24.875 -3.049 1 96.19 102 PHE B N 1
ATOM 2336 C CA . PHE B 1 102 ? 3.83 25.141 -1.97 1 96.19 102 PHE B CA 1
ATOM 2337 C C . PHE B 1 102 ? 3.295 26.219 -1.042 1 96.19 102 PHE B C 1
ATOM 2339 O O . PHE B 1 102 ? 3.82 26.422 0.055 1 96.19 102 PHE B O 1
ATOM 2346 N N . ASP B 1 103 ? 2.236 26.906 -1.467 1 96.44 103 ASP B N 1
ATOM 2347 C CA . ASP B 1 103 ? 1.636 27.984 -0.678 1 96.44 103 ASP B CA 1
ATOM 2348 C C . ASP B 1 103 ? 0.438 27.469 0.12 1 96.44 103 ASP B C 1
ATOM 2350 O O . ASP B 1 103 ? -0.431 28.25 0.513 1 96.44 103 ASP B O 1
ATOM 2354 N N . HIS B 1 104 ? 0.43 26.188 0.302 1 97.31 104 HIS B N 1
ATOM 2355 C CA . HIS B 1 104 ? -0.702 25.562 0.973 1 97.31 104 HIS B CA 1
ATOM 2356 C C . HIS B 1 104 ? -0.926 26.172 2.355 1 97.31 104 HIS B C 1
ATOM 2358 O O . HIS B 1 104 ? 0.007 26.688 2.969 1 97.31 104 HIS B O 1
ATOM 2364 N N . PRO B 1 105 ? -2.236 26.125 2.828 1 97.31 105 PRO B N 1
ATOM 2365 C CA . PRO B 1 105 ? -2.482 26.406 4.242 1 97.31 105 PRO B CA 1
ATOM 2366 C C . PRO B 1 105 ? -1.814 25.406 5.176 1 97.31 105 PRO B C 1
ATOM 2368 O O . PRO B 1 105 ? -1.298 24.391 4.719 1 97.31 105 PRO B O 1
ATOM 2371 N N . TYR B 1 106 ? -1.706 25.766 6.418 1 97.31 106 TYR B N 1
ATOM 2372 C CA . TYR B 1 106 ? -0.998 24.859 7.316 1 97.31 106 TYR B CA 1
ATOM 2373 C C . TYR B 1 106 ? -1.618 24.891 8.711 1 97.31 106 TYR B C 1
ATOM 2375 O O . TYR B 1 106 ? -2.381 25.797 9.039 1 97.31 106 TYR B O 1
ATOM 2383 N N . LEU B 1 107 ? -1.395 23.875 9.445 1 98.25 107 LEU B N 1
ATOM 2384 C CA . LEU B 1 107 ? -1.999 23.641 10.75 1 98.25 107 LEU B CA 1
ATOM 2385 C C . LEU B 1 107 ? -1.107 24.172 11.867 1 98.25 107 LEU B C 1
ATOM 2387 O O . LEU B 1 107 ? 0.096 23.906 11.883 1 98.25 107 LEU B O 1
ATOM 2391 N N . MET B 1 108 ? -1.711 24.875 12.727 1 97.94 108 MET B N 1
ATOM 2392 C CA . MET B 1 108 ? -0.974 25.359 13.891 1 97.94 108 MET B CA 1
ATOM 2393 C C . MET B 1 108 ? -0.837 24.266 14.945 1 97.94 108 MET B C 1
ATOM 2395 O O . MET B 1 108 ? -1.567 23.266 14.914 1 97.94 108 MET B O 1
ATOM 2399 N N . GLU B 1 109 ? 0.116 24.5 15.852 1 98.19 109 GLU B N 1
ATOM 2400 C CA . GLU B 1 109 ? 0.458 23.531 16.906 1 98.19 109 GLU B CA 1
ATOM 2401 C C . GLU B 1 109 ? -0.775 23.125 17.703 1 98.19 109 GLU B C 1
ATOM 2403 O O . GLU B 1 109 ? -0.893 21.984 18.141 1 98.19 109 GLU B O 1
ATOM 2408 N N . ASP B 1 110 ? -1.663 24.031 17.953 1 98.62 110 ASP B N 1
ATOM 2409 C CA . ASP B 1 110 ? -2.822 23.766 18.797 1 98.62 110 ASP B CA 1
ATOM 2410 C C . ASP B 1 110 ? -3.754 22.75 18.156 1 98.62 110 ASP B C 1
ATOM 2412 O O . ASP B 1 110 ? -4.516 22.062 18.844 1 98.62 110 ASP B O 1
ATOM 2416 N N . VAL B 1 111 ? -3.742 22.625 16.812 1 98.62 111 VAL B N 1
ATOM 2417 C CA . VAL B 1 111 ? -4.527 21.594 16.125 1 98.62 111 VAL B CA 1
ATOM 2418 C C . VAL B 1 111 ? -4 20.219 16.5 1 98.62 111 VAL B C 1
ATOM 2420 O O . VAL B 1 111 ? -4.777 19.312 16.844 1 98.62 111 VAL B O 1
ATOM 2423 N N . ALA B 1 112 ? -2.641 20.031 16.453 1 98.81 112 ALA B N 1
ATOM 2424 C CA . ALA B 1 112 ? -2.041 18.766 16.844 1 98.81 112 ALA B CA 1
ATOM 2425 C C . ALA B 1 112 ? -2.406 18.422 18.297 1 98.81 112 ALA B C 1
ATOM 2427 O O . ALA B 1 112 ? -2.826 17.297 18.578 1 98.81 112 ALA B O 1
ATOM 2428 N N . LYS B 1 113 ? -2.262 19.391 19.141 1 98.81 113 LYS B N 1
ATOM 2429 C CA . LYS B 1 113 ? -2.555 19.172 20.562 1 98.81 113 LYS B CA 1
ATOM 2430 C C . LYS B 1 113 ? -4.023 18.812 20.766 1 98.81 113 LYS B C 1
ATOM 2432 O O . LYS B 1 113 ? -4.34 17.906 21.547 1 98.81 113 LYS B O 1
ATOM 2437 N N . GLY B 1 114 ? -4.906 19.547 20.125 1 98.75 114 GLY B N 1
ATOM 2438 C CA . GLY B 1 114 ? -6.328 19.25 20.219 1 98.75 114 GLY B CA 1
ATOM 2439 C C . GLY B 1 114 ? -6.684 17.844 19.766 1 98.75 114 GLY B C 1
ATOM 2440 O O . GLY B 1 114 ? -7.488 17.172 20.422 1 98.75 114 GLY B O 1
ATOM 2441 N N . LEU B 1 115 ? -6.121 17.359 18.688 1 98.75 115 LEU B N 1
ATOM 2442 C CA . LEU B 1 115 ? -6.363 16.016 18.172 1 98.75 115 LEU B CA 1
ATOM 2443 C C . LEU B 1 115 ? -5.859 14.969 19.141 1 98.75 115 LEU B C 1
ATOM 2445 O O . LEU B 1 115 ? -6.578 14.016 19.469 1 98.75 115 LEU B O 1
ATOM 2449 N N . ILE B 1 116 ? -4.637 15.188 19.656 1 98.62 116 ILE B N 1
ATOM 2450 C CA . ILE B 1 116 ? -4.02 14.234 20.562 1 98.62 116 ILE B CA 1
ATOM 2451 C C . ILE B 1 116 ? -4.852 14.125 21.844 1 98.62 116 ILE B C 1
ATOM 2453 O O . ILE B 1 116 ? -5.051 13.031 22.375 1 98.62 116 ILE B O 1
ATOM 2457 N N . GLU B 1 117 ? -5.289 15.242 22.312 1 98.38 117 GLU B N 1
ATOM 2458 C CA . GLU B 1 117 ? -6.094 15.266 23.531 1 98.38 117 GLU B CA 1
ATOM 2459 C C . GLU B 1 117 ? -7.367 14.445 23.375 1 98.38 117 GLU B C 1
ATOM 2461 O O . GLU B 1 117 ? -7.898 13.914 24.344 1 98.38 117 GLU B O 1
ATOM 2466 N N . ARG B 1 118 ? -7.887 14.305 22.203 1 98.25 118 ARG B N 1
ATOM 2467 C CA . ARG B 1 118 ? -9.102 13.547 21.922 1 98.25 118 ARG B CA 1
ATOM 2468 C C . ARG B 1 118 ? -8.773 12.102 21.578 1 98.25 118 ARG B C 1
ATOM 2470 O O . ARG B 1 118 ? -9.664 11.328 21.203 1 98.25 118 ARG B O 1
ATOM 2477 N N . GLY B 1 119 ? -7.473 11.75 21.547 1 98 119 GLY B N 1
ATOM 2478 C CA . GLY B 1 119 ? -7.047 10.375 21.344 1 98 119 GLY B CA 1
ATOM 2479 C C . GLY B 1 119 ? -6.816 10.039 19.875 1 98 119 GLY B C 1
ATOM 2480 O O . GLY B 1 119 ? -6.676 8.867 19.516 1 98 119 GLY B O 1
ATOM 2481 N N . ILE B 1 120 ? -6.781 11.062 18.984 1 98.62 120 ILE B N 1
ATOM 2482 C CA . ILE B 1 120 ? -6.523 10.844 17.578 1 98.62 120 ILE B CA 1
ATOM 2483 C C . ILE B 1 120 ? -5.043 10.531 17.359 1 98.62 120 ILE B C 1
ATOM 2485 O O . ILE B 1 120 ? -4.172 11.219 17.906 1 98.62 120 ILE B O 1
ATOM 2489 N N . ARG B 1 121 ? -4.77 9.5 16.531 1 98.5 121 ARG B N 1
ATOM 2490 C CA . ARG B 1 121 ? -3.381 9.094 16.344 1 98.5 121 ARG B CA 1
ATOM 2491 C C . ARG B 1 121 ? -3.045 8.961 14.859 1 98.5 121 ARG B C 1
ATOM 2493 O O . ARG B 1 121 ? -1.957 8.5 14.5 1 98.5 121 ARG B O 1
ATOM 2500 N N . ALA B 1 122 ? -3.969 9.258 14.023 1 98.88 122 ALA B N 1
ATOM 2501 C CA . ALA B 1 122 ? -3.721 9.289 12.578 1 98.88 122 ALA B CA 1
ATOM 2502 C C . ALA B 1 122 ? -4.434 10.469 11.93 1 98.88 122 ALA B C 1
ATOM 2504 O O . ALA B 1 122 ? -5.633 10.672 12.125 1 98.88 122 ALA B O 1
ATOM 2505 N N . VAL B 1 123 ? -3.709 11.234 11.164 1 98.88 123 VAL B N 1
ATOM 2506 C CA . VAL B 1 123 ? -4.273 12.367 10.438 1 98.88 123 VAL B CA 1
ATOM 2507 C C . VAL B 1 123 ? -3.779 12.344 8.992 1 98.8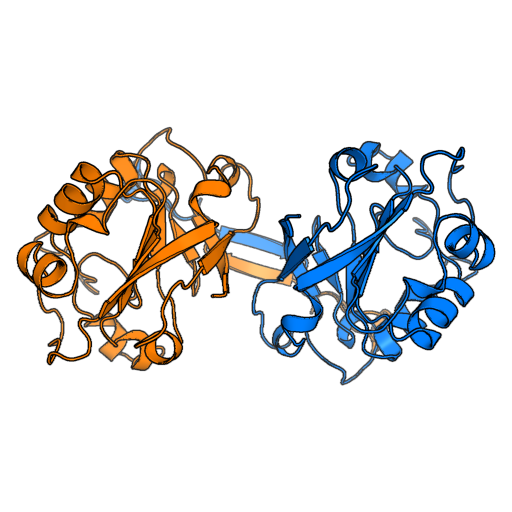8 123 VAL B C 1
ATOM 2509 O O . VAL B 1 123 ? -2.611 12.047 8.734 1 98.88 123 VAL B O 1
ATOM 2512 N N . ALA B 1 124 ? -4.637 12.602 8.07 1 98.94 124 ALA B N 1
ATOM 2513 C CA . ALA B 1 124 ? -4.293 12.75 6.66 1 98.94 124 ALA B CA 1
ATOM 2514 C C . ALA B 1 124 ? -4.629 14.156 6.164 1 98.94 124 ALA B C 1
ATOM 2516 O O . ALA B 1 124 ? -5.703 14.688 6.461 1 98.94 124 ALA B O 1
ATOM 2517 N N . VAL B 1 125 ? -3.715 14.742 5.445 1 98.75 125 VAL B N 1
ATOM 2518 C CA . VAL B 1 125 ? -3.93 16.094 4.93 1 98.75 125 VAL B CA 1
ATOM 2519 C C . VAL B 1 125 ? -3.729 16.109 3.416 1 98.75 125 VAL B C 1
ATOM 2521 O O . VAL B 1 125 ? -2.941 15.328 2.881 1 98.75 125 VAL B O 1
ATOM 2524 N N . ASP B 1 126 ? -4.406 16.984 2.754 1 98.25 126 ASP B N 1
ATOM 2525 C CA . ASP B 1 126 ? -4.32 17.047 1.298 1 98.25 126 ASP B CA 1
ATOM 2526 C C . ASP B 1 126 ? -3.275 18.078 0.854 1 98.25 126 ASP B C 1
ATOM 2528 O O . ASP B 1 126 ? -3.281 18.516 -0.297 1 98.25 126 ASP B O 1
ATOM 2532 N N . MET B 1 127 ? -2.432 18.484 1.754 1 97.94 127 MET B N 1
ATOM 2533 C CA . MET B 1 127 ? -1.352 19.438 1.509 1 97.94 127 MET B CA 1
ATOM 2534 C C . MET B 1 127 ? -0.002 18.719 1.467 1 97.94 127 MET B C 1
ATOM 2536 O O . MET B 1 127 ? 0.107 17.562 1.864 1 97.94 127 MET B O 1
ATOM 2540 N N . LEU B 1 128 ? 1.014 19.438 1.051 1 97.81 128 LEU B N 1
ATOM 2541 C CA . LEU B 1 128 ? 2.379 18.922 0.974 1 97.81 128 LEU B CA 1
ATOM 2542 C C . LEU B 1 128 ? 2.922 18.609 2.365 1 97.81 128 LEU B C 1
ATOM 2544 O O . LEU B 1 128 ? 3.748 17.719 2.525 1 97.81 128 LEU B O 1
ATOM 2548 N N . ASN B 1 129 ? 2.475 19.328 3.289 1 96.88 129 ASN B N 1
ATOM 2549 C CA . ASN B 1 129 ? 2.975 19.391 4.66 1 96.88 129 ASN B CA 1
ATOM 2550 C C . ASN B 1 129 ? 1.933 19.984 5.609 1 96.88 129 ASN B C 1
ATOM 2552 O O . ASN B 1 129 ? 1.263 20.953 5.281 1 96.88 129 ASN B O 1
ATOM 2556 N N . PRO B 1 130 ? 1.766 19.297 6.758 1 98.25 130 PRO B N 1
ATOM 2557 C CA . PRO B 1 130 ? 0.827 19.953 7.68 1 98.25 130 PRO B CA 1
ATOM 2558 C C . PRO B 1 130 ? 1.369 21.25 8.25 1 98.25 130 PRO B C 1
ATOM 2560 O O . PRO B 1 130 ? 0.601 22.078 8.75 1 98.25 130 PRO B O 1
ATOM 2563 N N . ASP B 1 131 ? 2.686 21.406 8.266 1 97.75 131 ASP B N 1
ATOM 2564 C CA . ASP B 1 131 ? 3.324 22.656 8.68 1 97.75 131 ASP B CA 1
ATOM 2565 C C . ASP B 1 131 ? 3.541 23.594 7.492 1 97.75 131 ASP B C 1
ATOM 2567 O O . ASP B 1 131 ? 3.318 23.188 6.344 1 97.75 131 ASP B O 1
ATOM 2571 N N . GLU B 1 132 ? 3.949 24.812 7.855 1 95.75 132 GLU B N 1
ATOM 2572 C CA . GLU B 1 132 ? 4.262 25.766 6.793 1 95.75 132 GLU B CA 1
ATOM 2573 C C . GLU B 1 132 ? 5.418 25.266 5.93 1 95.75 132 GLU B C 1
ATOM 2575 O O . GLU B 1 132 ? 6.43 24.797 6.453 1 95.75 132 GLU B O 1
ATOM 2580 N N . THR B 1 133 ? 5.234 25.266 4.637 1 94.44 133 THR B N 1
ATOM 2581 C CA . THR B 1 133 ? 6.336 24.984 3.721 1 94.44 133 THR B CA 1
ATOM 2582 C C . THR B 1 133 ? 7.035 26.281 3.309 1 94.44 133 THR B C 1
ATOM 2584 O O . THR B 1 133 ? 6.398 27.203 2.789 1 94.44 133 THR B O 1
ATOM 2587 N N . VAL B 1 134 ? 8.258 26.344 3.633 1 89.62 134 VAL B N 1
ATOM 2588 C CA . VAL B 1 134 ? 9.047 27.516 3.242 1 89.62 134 VAL B CA 1
ATOM 2589 C C . VAL B 1 134 ? 10.156 27.078 2.281 1 89.62 134 VAL B C 1
ATOM 2591 O O . VAL B 1 134 ? 10.875 26.109 2.549 1 89.62 134 VAL B O 1
ATOM 2594 N N . LEU B 1 135 ? 10.227 27.703 1.141 1 83.06 135 LEU B N 1
ATOM 2595 C CA . LEU B 1 135 ? 11.188 27.328 0.107 1 83.06 135 LEU B CA 1
ATOM 2596 C C . LEU B 1 135 ? 12.586 27.812 0.473 1 83.06 135 LEU B C 1
ATOM 2598 O O . LEU B 1 135 ? 13.578 27.125 0.177 1 83.06 135 LEU B O 1
ATOM 2602 N N . GLU B 1 136 ? 12.664 28.969 1.087 1 82.19 136 GLU B N 1
ATOM 2603 C CA . GLU B 1 136 ? 13.945 29.5 1.55 1 82.19 136 GLU B CA 1
ATOM 2604 C C . GLU B 1 136 ? 13.891 29.859 3.035 1 82.19 136 GLU B C 1
ATOM 2606 O O . GLU B 1 136 ? 12.953 30.5 3.49 1 82.19 136 GLU B O 1
ATOM 2611 N N . GLY B 1 137 ? 14.773 29.328 3.76 1 79.38 137 GLY B N 1
ATOM 2612 C CA . GLY B 1 137 ? 14.836 29.625 5.184 1 79.38 137 GLY B CA 1
ATOM 2613 C C . GLY B 1 137 ? 13.922 28.734 6.016 1 79.38 137 GLY B C 1
ATOM 2614 O O . GLY B 1 137 ? 13.664 27.578 5.656 1 79.38 137 GLY B O 1
ATOM 2615 N N . GLU B 1 138 ? 13.758 29.156 7.277 1 76.62 138 GLU B N 1
ATOM 2616 C CA . GLU B 1 138 ? 12.891 28.422 8.203 1 76.62 138 GLU B CA 1
ATOM 2617 C C . GLU B 1 138 ? 11.617 29.219 8.5 1 76.62 138 GLU B C 1
ATOM 2619 O O . GLU B 1 138 ? 11.656 30.438 8.609 1 76.62 138 GLU B O 1
ATOM 2624 N N . GLY B 1 139 ? 10.531 28.5 8.367 1 78.75 139 GLY B N 1
ATOM 2625 C CA . GLY B 1 139 ? 9.297 29.156 8.766 1 78.75 139 GLY B CA 1
ATOM 2626 C C . GLY B 1 139 ? 9.273 29.562 10.227 1 78.75 139 GLY B C 1
ATOM 2627 O O . GLY B 1 139 ? 10.031 29.016 11.039 1 78.75 139 GLY B O 1
ATOM 2628 N N . GLU B 1 140 ? 8.445 30.562 10.586 1 83.81 140 GLU B N 1
ATOM 2629 C CA . GLU B 1 140 ? 8.344 31.094 11.938 1 83.81 140 GLU B CA 1
ATOM 2630 C C . GLU B 1 140 ? 7.961 30 12.938 1 83.81 140 GLU B C 1
ATOM 2632 O O . GLU B 1 140 ? 8.43 30 14.07 1 83.81 140 GLU B O 1
ATOM 2637 N N . ASN B 1 141 ? 7.207 29.016 12.508 1 89.12 141 ASN B N 1
ATOM 2638 C CA . ASN B 1 141 ? 6.652 28.016 13.422 1 89.12 141 ASN B CA 1
ATOM 2639 C C . ASN B 1 141 ? 7.383 26.688 13.312 1 89.12 141 ASN B C 1
ATOM 2641 O O . ASN B 1 141 ? 7.098 25.75 14.062 1 89.12 141 ASN B O 1
ATOM 2645 N N . GLY B 1 142 ? 8.398 26.594 12.398 1 92 142 GLY B N 1
ATOM 2646 C CA . GLY B 1 142 ? 9.094 25.328 12.195 1 92 142 GLY B CA 1
ATOM 2647 C C . GLY B 1 142 ? 8.164 24.188 11.844 1 92 142 GLY B C 1
ATOM 2648 O O . GLY B 1 142 ? 7.277 24.328 11 1 92 142 GLY B O 1
ATOM 2649 N N . PHE B 1 143 ? 8.352 23.047 12.531 1 96.25 143 PHE B N 1
ATOM 2650 C CA . PHE B 1 143 ? 7.59 21.828 12.258 1 96.25 143 PHE B CA 1
ATOM 2651 C C . PHE B 1 143 ? 6.824 21.375 13.5 1 96.25 143 PHE B C 1
ATOM 2653 O O . PHE B 1 143 ? 6.844 20.203 13.852 1 96.25 143 PHE B O 1
ATOM 2660 N N . LYS B 1 144 ? 6.195 22.344 14.102 1 97.56 144 LYS B N 1
ATOM 2661 C CA . LYS B 1 144 ? 5.609 22.094 15.414 1 97.56 144 LYS B CA 1
ATOM 2662 C C . LYS B 1 144 ? 4.48 21.078 15.328 1 97.56 144 LYS B C 1
ATOM 2664 O O . LYS B 1 144 ? 4.293 20.266 16.234 1 97.56 144 LYS B O 1
ATOM 2669 N N . PHE B 1 145 ? 3.686 21.141 14.281 1 98.5 145 PHE B N 1
ATOM 2670 C CA . PHE B 1 145 ? 2.648 20.125 14.148 1 98.5 145 PHE B CA 1
ATOM 2671 C C . PHE B 1 145 ? 3.258 18.719 14.094 1 98.5 145 PHE B C 1
ATOM 2673 O O . PHE B 1 145 ? 2.854 17.828 14.844 1 98.5 145 PHE B O 1
ATOM 2680 N N . HIS B 1 146 ? 4.242 18.562 13.219 1 98.62 146 HIS B N 1
ATOM 2681 C CA . HIS B 1 146 ? 4.934 17.281 13.117 1 98.62 146 HIS B CA 1
ATOM 2682 C C . HIS B 1 146 ? 5.465 16.844 14.477 1 98.62 146 HIS B C 1
ATOM 2684 O O . HIS B 1 146 ? 5.223 15.703 14.898 1 98.62 146 HIS B O 1
ATOM 2690 N N . GLN B 1 147 ? 6.184 17.719 15.07 1 98.25 147 GLN B N 1
ATOM 2691 C CA . GLN B 1 147 ? 6.883 17.375 16.312 1 98.25 147 GLN B CA 1
ATOM 2692 C C . GLN B 1 147 ? 5.902 16.953 17.391 1 98.25 147 GLN B C 1
ATOM 2694 O O . GLN B 1 147 ? 6.113 15.938 18.078 1 98.25 147 GLN B O 1
ATOM 2699 N N . VAL B 1 148 ? 4.809 17.656 17.516 1 98.62 148 VAL B N 1
ATOM 2700 C CA . VAL B 1 148 ? 3.838 17.375 18.562 1 98.62 148 VAL B CA 1
ATOM 2701 C C . VAL B 1 148 ? 3.076 16.094 18.234 1 98.62 148 VAL B C 1
ATOM 2703 O O . VAL B 1 148 ? 2.979 15.188 19.062 1 98.62 148 VAL B O 1
ATOM 2706 N N . PHE B 1 149 ? 2.586 15.945 17.047 1 98.88 149 PHE B N 1
ATOM 2707 C CA . PHE B 1 149 ? 1.7 14.844 16.688 1 98.88 149 PHE B CA 1
ATOM 2708 C C . PHE B 1 149 ? 2.475 13.539 16.594 1 98.88 149 PHE B C 1
ATOM 2710 O O . PHE B 1 149 ? 2.057 12.523 17.156 1 98.88 149 PHE B O 1
ATOM 2717 N N . LEU B 1 150 ? 3.602 13.562 15.922 1 98.88 150 LEU B N 1
ATOM 2718 C CA . LEU B 1 150 ? 4.438 12.375 15.844 1 98.88 150 LEU B CA 1
ATOM 2719 C C . LEU B 1 150 ? 5.043 12.039 17.203 1 98.88 150 LEU B C 1
ATOM 2721 O O . LEU B 1 150 ? 5.215 10.867 17.531 1 98.88 150 LEU B O 1
ATOM 2725 N N . GLY B 1 151 ? 5.387 13.062 17.922 1 98.62 151 GLY B N 1
ATOM 2726 C CA . GLY B 1 151 ? 5.949 12.859 19.25 1 98.62 151 GLY B CA 1
ATOM 2727 C C . GLY B 1 151 ? 5.008 12.133 20.188 1 98.62 151 GLY B C 1
ATOM 2728 O O . GLY B 1 151 ? 5.453 11.469 21.125 1 98.62 151 GLY B O 1
ATOM 2729 N N . ALA B 1 152 ? 3.744 12.258 19.922 1 98.44 152 ALA B N 1
ATOM 2730 C CA . ALA B 1 152 ? 2.734 11.594 20.75 1 98.44 152 ALA B CA 1
ATOM 2731 C C . ALA B 1 152 ? 2.416 10.203 20.219 1 98.44 152 ALA B C 1
ATOM 2733 O O . ALA B 1 152 ? 1.478 9.555 20.688 1 98.44 152 ALA B O 1
ATOM 2734 N N . GLY B 1 153 ? 3.152 9.766 19.219 1 98 153 GLY B N 1
ATOM 2735 C CA . GLY B 1 153 ? 2.959 8.43 18.672 1 98 153 GLY B CA 1
ATOM 2736 C C . GLY B 1 153 ? 1.981 8.398 17.516 1 98 153 GLY B C 1
ATOM 2737 O O . GLY B 1 153 ? 1.582 7.32 17.062 1 98 153 GLY B O 1
ATOM 2738 N N . GLY B 1 154 ? 1.553 9.57 17.062 1 98.62 154 GLY B N 1
ATOM 2739 C CA . GLY B 1 154 ? 0.671 9.633 15.906 1 98.62 154 GLY B CA 1
ATOM 2740 C C . GLY B 1 154 ? 1.399 9.445 14.594 1 98.62 154 GLY B C 1
ATOM 2741 O O . GLY B 1 154 ? 2.631 9.422 14.555 1 98.62 154 GLY B O 1
ATOM 2742 N N . VAL B 1 155 ? 0.613 9.297 13.539 1 98.94 155 VAL B N 1
ATOM 2743 C CA . VAL B 1 155 ? 1.147 9.234 12.18 1 98.94 155 VAL B CA 1
ATOM 2744 C C . VAL B 1 155 ? 0.455 10.273 11.305 1 98.94 155 VAL B C 1
ATOM 2746 O O . VAL B 1 155 ? -0.698 10.641 11.547 1 98.94 155 VAL 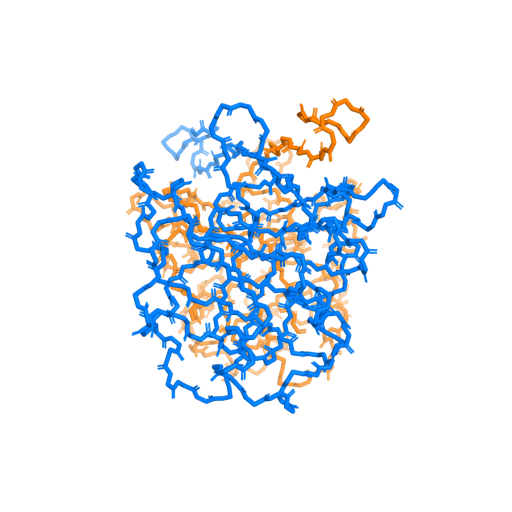B O 1
ATOM 2749 N N . ILE B 1 156 ? 1.183 10.766 10.328 1 98.94 156 ILE B N 1
ATOM 2750 C CA . ILE B 1 156 ? 0.68 11.797 9.43 1 98.94 156 ILE B CA 1
ATOM 2751 C C . ILE B 1 156 ? 0.743 11.305 7.984 1 98.94 156 ILE B C 1
ATOM 2753 O O . ILE B 1 156 ? 1.784 10.828 7.531 1 98.94 156 ILE B O 1
ATOM 2757 N N . VAL B 1 157 ? -0.318 11.391 7.305 1 98.94 157 VAL B N 1
ATOM 2758 C CA . VAL B 1 157 ? -0.346 11.133 5.867 1 98.94 157 VAL B CA 1
ATOM 2759 C C . VAL B 1 157 ? -0.429 12.461 5.109 1 98.94 157 VAL B C 1
ATOM 2761 O O . VAL B 1 157 ? -1.262 13.312 5.43 1 98.94 157 VAL B O 1
ATOM 2764 N N . GLU B 1 158 ? 0.444 12.625 4.16 1 98.88 158 GLU B N 1
ATOM 2765 C CA . GLU B 1 158 ? 0.516 13.859 3.387 1 98.88 158 GLU B CA 1
ATOM 2766 C C . GLU B 1 158 ? 0.18 13.609 1.918 1 98.88 158 GLU B C 1
ATOM 2768 O O . GLU B 1 158 ? 0.312 12.484 1.427 1 98.88 158 GLU B O 1
ATOM 2773 N N . ASN B 1 159 ? -0.291 14.656 1.231 1 98.62 159 ASN B N 1
ATOM 2774 C CA . ASN B 1 159 ? -0.56 14.672 -0.202 1 98.62 159 ASN B CA 1
ATOM 2775 C C . ASN B 1 159 ? -1.71 13.734 -0.565 1 98.62 159 ASN B C 1
ATOM 2777 O O . ASN B 1 159 ? -1.705 13.125 -1.637 1 98.62 159 ASN B O 1
ATOM 2781 N N . ILE B 1 160 ? -2.605 13.555 0.397 1 98.19 160 ILE B N 1
ATOM 2782 C CA . ILE B 1 160 ? -3.76 12.758 0.007 1 98.19 160 ILE B CA 1
ATOM 2783 C C . ILE B 1 160 ? -4.605 13.531 -1.005 1 98.19 160 ILE B C 1
ATOM 2785 O O . ILE B 1 160 ? -4.68 14.758 -0.952 1 98.19 160 ILE B O 1
ATOM 2789 N N . THR B 1 161 ? -5.27 12.773 -1.904 1 96.75 161 THR B N 1
ATOM 2790 C CA . THR B 1 161 ? -6.004 13.414 -2.992 1 96.75 161 THR B CA 1
ATOM 2791 C C . THR B 1 161 ? -7.398 12.812 -3.127 1 96.75 161 THR B C 1
ATOM 2793 O O . THR B 1 161 ? -7.789 11.953 -2.334 1 96.75 161 THR B O 1
ATOM 2796 N N . ASN B 1 162 ? -8.219 13.359 -4.008 1 95.81 162 ASN B N 1
ATOM 2797 C CA . ASN B 1 162 ? -9.547 12.867 -4.359 1 95.81 162 ASN B CA 1
ATOM 2798 C C . ASN B 1 162 ? -10.492 12.914 -3.164 1 95.81 162 ASN B C 1
ATOM 2800 O O . ASN B 1 162 ? -11.32 12.016 -2.99 1 95.81 162 ASN B O 1
ATOM 2804 N N . LEU B 1 163 ? -10.398 13.938 -2.359 1 96.56 163 LEU B N 1
ATOM 2805 C CA . LEU B 1 163 ? -11.156 13.992 -1.113 1 96.56 163 LEU B CA 1
ATOM 2806 C C . LEU B 1 163 ? -12.555 14.555 -1.35 1 96.56 163 LEU B C 1
ATOM 2808 O O . LEU B 1 163 ? -13.445 14.391 -0.514 1 96.56 163 LEU B O 1
ATOM 2812 N N . LYS B 1 164 ? -12.734 15.219 -2.455 1 92.81 164 LYS B N 1
ATOM 2813 C CA . LYS B 1 164 ? -14.062 15.727 -2.785 1 92.81 164 LYS B CA 1
ATOM 2814 C C . LYS B 1 164 ? -15.078 14.594 -2.852 1 92.81 164 LYS B C 1
ATOM 2816 O O . LYS B 1 164 ? -16.25 14.789 -2.512 1 92.81 164 LYS B O 1
ATOM 2821 N N . SER B 1 165 ? -14.609 13.453 -3.26 1 94.31 165 SER B N 1
ATOM 2822 C CA . SER B 1 165 ? -15.5 12.305 -3.422 1 94.31 165 SER B CA 1
ATOM 2823 C C . SER B 1 165 ? -16.016 11.82 -2.076 1 94.31 165 SER B C 1
ATOM 2825 O O . SER B 1 165 ? -17 11.07 -2.02 1 94.31 165 SER B O 1
ATOM 2827 N N . LEU B 1 166 ? -15.43 12.25 -1.004 1 95.69 166 LEU B N 1
ATOM 2828 C CA . LEU B 1 166 ? -15.82 11.789 0.325 1 95.69 166 LEU B CA 1
ATOM 2829 C C . LEU B 1 166 ? -16.828 12.742 0.958 1 95.69 166 LEU B C 1
ATOM 2831 O O . LEU B 1 166 ? -17.484 12.398 1.947 1 95.69 166 LEU B O 1
ATOM 2835 N N . ILE B 1 167 ? -16.859 13.961 0.457 1 93.38 167 ILE B N 1
ATOM 2836 C CA . ILE B 1 167 ? -17.688 14.992 1.07 1 93.38 167 ILE B CA 1
ATOM 2837 C C . ILE B 1 167 ? -19.156 14.578 1.007 1 93.38 167 ILE B C 1
ATOM 2839 O O . ILE B 1 167 ? -19.656 14.211 -0.058 1 93.38 167 ILE B O 1
ATOM 2843 N N . GLY B 1 168 ? -19.812 14.594 2.182 1 92.19 168 GLY B N 1
ATOM 2844 C CA . GLY B 1 168 ? -21.234 14.273 2.25 1 92.19 168 GLY B CA 1
ATOM 2845 C C . GLY B 1 168 ? -21.5 12.805 2.535 1 92.19 168 GLY B C 1
ATOM 2846 O O . GLY B 1 168 ? -22.625 12.43 2.875 1 92.19 168 GLY B O 1
ATOM 2847 N N . LEU B 1 169 ? -20.469 11.969 2.416 1 94.25 169 LEU B N 1
ATOM 2848 C CA . LEU B 1 169 ? -20.641 10.547 2.705 1 94.25 169 LEU B CA 1
ATOM 2849 C C . LEU B 1 169 ? -20.656 10.297 4.207 1 94.25 169 LEU B C 1
ATOM 2851 O O . LEU B 1 169 ? -20.016 11.039 4.969 1 94.25 169 LEU B O 1
ATOM 2855 N N . GLN B 1 170 ? -21.391 9.273 4.566 1 93.25 170 GLN B N 1
ATOM 2856 C CA . GLN B 1 170 ? -21.438 8.844 5.957 1 93.25 170 GLN B CA 1
ATOM 2857 C C . GLN B 1 170 ? -20.781 7.48 6.137 1 93.25 170 GLN B C 1
ATOM 2859 O O . GLN B 1 170 ? -20.688 6.703 5.184 1 93.25 170 GLN B O 1
ATOM 2864 N N . ASN B 1 171 ? -20.219 7.266 7.297 1 95.12 171 ASN B N 1
ATOM 2865 C CA . ASN B 1 171 ? -19.656 5.977 7.676 1 95.12 171 ASN B CA 1
ATOM 2866 C C . ASN B 1 171 ? -18.531 5.562 6.734 1 95.12 171 ASN B C 1
ATOM 2868 O O . ASN B 1 171 ? -18.484 4.418 6.277 1 95.12 171 ASN B O 1
ATOM 2872 N N . VAL B 1 172 ? -17.719 6.496 6.387 1 96.75 172 VAL B N 1
ATOM 2873 C CA . VAL B 1 172 ? -16.562 6.25 5.527 1 96.75 172 VAL B CA 1
ATOM 2874 C C . VAL B 1 172 ? -15.461 5.559 6.324 1 96.75 172 VAL B C 1
ATOM 2876 O O . VAL B 1 172 ? -15.188 5.93 7.465 1 96.75 172 VAL B O 1
ATOM 2879 N N . HIS B 1 173 ? -14.93 4.465 5.75 1 97.56 173 HIS B N 1
ATOM 2880 C CA . HIS B 1 173 ? -13.719 3.824 6.258 1 97.56 173 HIS B CA 1
ATOM 2881 C C . HIS B 1 173 ? -12.547 4.027 5.305 1 97.56 173 HIS B C 1
ATOM 2883 O O . HIS B 1 173 ? -12.719 4.012 4.086 1 97.56 173 HIS B O 1
ATOM 2889 N N . ILE B 1 174 ? -11.43 4.23 5.852 1 97.88 174 ILE B N 1
ATOM 2890 C CA . ILE B 1 174 ? -10.258 4.484 5.02 1 97.88 174 ILE B CA 1
ATOM 2891 C C . ILE B 1 174 ? -9.148 3.496 5.375 1 97.88 174 ILE B C 1
ATOM 2893 O O . ILE B 1 174 ? -9.094 2.994 6.5 1 97.88 174 ILE B O 1
ATOM 2897 N N . SER B 1 175 ? -8.375 3.092 4.422 1 97.75 175 SER B N 1
ATOM 2898 C CA . SER B 1 175 ? -7.148 2.318 4.559 1 97.75 175 SER B CA 1
ATOM 2899 C C . SER B 1 175 ? -5.941 3.109 4.07 1 97.75 175 SER B C 1
ATOM 2901 O O . SER B 1 175 ? -5.914 3.574 2.93 1 97.75 175 SER B O 1
ATOM 2903 N N . LEU B 1 176 ? -4.965 3.342 4.867 1 98.25 176 LEU B N 1
ATOM 2904 C CA . LEU B 1 176 ? -3.732 4.07 4.59 1 98.25 176 LEU B CA 1
ATOM 2905 C C . LEU B 1 176 ? -2.516 3.17 4.762 1 98.25 176 LEU B C 1
ATOM 2907 O O . LEU B 1 176 ? -1.615 3.477 5.547 1 98.25 176 LEU B O 1
ATOM 2911 N N . LEU B 1 177 ? -2.354 2.182 4.043 1 96.88 177 LEU B N 1
ATOM 2912 C CA . LEU B 1 177 ? -1.371 1.134 4.297 1 96.88 177 LEU B CA 1
ATOM 2913 C C . LEU B 1 177 ? -0.047 1.453 3.611 1 96.88 177 LEU B C 1
ATOM 2915 O O . LEU B 1 177 ? 0.001 1.628 2.393 1 96.88 177 LEU B O 1
ATOM 2919 N N . PRO B 1 178 ? 1.004 1.521 4.328 1 97.75 178 PRO B N 1
ATOM 2920 C CA . PRO B 1 178 ? 2.348 1.689 3.77 1 97.75 178 PRO B CA 1
ATOM 2921 C C . PRO B 1 178 ? 2.988 0.363 3.363 1 97.75 178 PRO B C 1
ATOM 2923 O O . PRO B 1 178 ? 2.443 -0.705 3.658 1 97.75 178 PRO B O 1
ATOM 2926 N N . LEU B 1 179 ? 4.066 0.453 2.648 1 97.5 179 LEU B N 1
ATOM 2927 C CA . LEU B 1 179 ? 4.941 -0.711 2.541 1 97.5 179 LEU B CA 1
ATOM 2928 C C . LEU B 1 179 ? 5.531 -1.074 3.898 1 97.5 179 LEU B C 1
ATOM 2930 O O . LEU B 1 179 ? 5.711 -0.205 4.754 1 97.5 179 LEU B O 1
ATOM 2934 N N . LYS B 1 180 ? 5.781 -2.316 4.109 1 95.69 180 LYS B N 1
ATOM 2935 C CA . LYS B 1 180 ? 6.438 -2.752 5.336 1 95.69 180 LYS B CA 1
ATOM 2936 C C . LYS B 1 180 ? 7.957 -2.627 5.223 1 95.69 180 LYS B C 1
ATOM 2938 O O . LYS B 1 180 ? 8.648 -3.619 4.984 1 95.69 180 LYS B O 1
ATOM 2943 N N . LEU B 1 181 ? 8.492 -1.446 5.395 1 97.06 181 LEU B N 1
ATOM 2944 C CA . LEU B 1 181 ? 9.914 -1.148 5.281 1 97.06 181 LEU B CA 1
ATOM 2945 C C . LEU B 1 181 ? 10.57 -1.102 6.66 1 97.06 181 LEU B C 1
ATOM 2947 O O . LEU B 1 181 ? 10.266 -0.221 7.469 1 97.06 181 LEU B O 1
ATOM 2951 N N . GLU B 1 182 ? 11.461 -1.977 6.93 1 96.81 182 GLU B N 1
ATOM 2952 C CA . GLU B 1 182 ? 12.086 -2.062 8.242 1 96.81 182 GLU B CA 1
ATOM 2953 C C . GLU B 1 182 ? 13 -0.869 8.5 1 96.81 182 GLU B C 1
ATOM 2955 O O . GLU B 1 182 ? 13.852 -0.542 7.664 1 96.81 182 GLU B O 1
ATOM 2960 N N . GLY B 1 183 ? 12.742 -0.195 9.562 1 97.38 183 GLY B N 1
ATOM 2961 C CA . GLY B 1 183 ? 13.664 0.812 10.062 1 97.38 183 GLY B CA 1
ATOM 2962 C C . GLY B 1 183 ? 13.555 2.141 9.336 1 97.38 183 GLY B C 1
ATOM 2963 O O . GLY B 1 183 ? 14.422 3.002 9.469 1 97.38 183 GLY B O 1
ATOM 2964 N N . VAL B 1 184 ? 12.531 2.318 8.539 1 98 184 VAL B N 1
ATOM 2965 C CA . VAL B 1 184 ? 12.422 3.51 7.707 1 98 184 VAL B CA 1
ATOM 2966 C C . VAL B 1 184 ? 11.453 4.5 8.344 1 98 184 VAL B C 1
ATOM 2968 O O . VAL B 1 184 ? 10.508 4.102 9.031 1 98 184 VAL B O 1
ATOM 2971 N N . ASP B 1 185 ? 11.57 5.746 8.117 1 98.69 185 ASP B N 1
ATOM 2972 C CA . ASP B 1 185 ? 10.875 6.848 8.789 1 98.69 185 ASP B CA 1
ATOM 2973 C C . ASP B 1 185 ? 9.516 7.102 8.156 1 98.69 185 ASP B C 1
ATOM 2975 O O . ASP B 1 185 ? 8.68 7.809 8.727 1 98.69 185 ASP B O 1
ATOM 2979 N N . GLY B 1 186 ? 9.297 6.664 7.023 1 98.62 186 GLY B N 1
ATOM 2980 C CA . GLY B 1 186 ? 8.078 6.836 6.25 1 98.62 186 GLY B CA 1
ATOM 2981 C C . GLY B 1 186 ? 7.98 5.887 5.07 1 98.62 186 GLY B C 1
ATOM 2982 O O . GLY B 1 186 ? 8.859 5.039 4.875 1 98.62 186 GLY B O 1
ATOM 2983 N N . SER B 1 187 ? 6.957 6.051 4.348 1 98.62 187 SER B N 1
ATOM 2984 C CA . SER B 1 187 ? 6.711 5.207 3.182 1 98.62 187 SER B CA 1
ATOM 2985 C C . SER B 1 187 ? 5.648 5.816 2.271 1 98.62 187 SER B C 1
ATOM 2987 O O . SER B 1 187 ? 4.652 6.363 2.75 1 98.62 187 SER B O 1
ATOM 2989 N N . PRO B 1 188 ? 5.887 5.715 0.94 1 98.06 188 PRO B N 1
ATOM 2990 C CA . PRO B 1 188 ? 4.707 5.871 0.091 1 98.06 188 PRO B CA 1
ATOM 2991 C C . PRO B 1 188 ? 3.605 4.867 0.419 1 98.06 188 PRO B C 1
ATOM 2993 O O . PRO B 1 188 ? 3.879 3.811 0.994 1 98.06 188 PRO B O 1
ATOM 2996 N N . LEU B 1 189 ? 2.402 5.242 0.195 1 98.06 189 LEU B N 1
ATOM 2997 C CA . LEU B 1 189 ? 1.298 4.34 0.502 1 98.06 189 LEU B CA 1
ATOM 2998 C C . LEU B 1 189 ? 0.179 4.484 -0.524 1 98.06 189 LEU B C 1
ATOM 3000 O O . LEU B 1 189 ? 0.183 5.418 -1.328 1 98.06 189 LEU B O 1
ATOM 3004 N N . ARG B 1 190 ? -0.646 3.512 -0.614 1 97.19 190 ARG B N 1
ATOM 3005 C CA . ARG B 1 190 ? -1.896 3.561 -1.367 1 97.19 190 ARG B CA 1
ATOM 3006 C C . ARG B 1 190 ? -3.086 3.779 -0.439 1 97.19 190 ARG B C 1
ATOM 3008 O O . ARG B 1 190 ? -3.371 2.943 0.421 1 97.19 190 ARG B O 1
ATOM 3015 N N . ALA B 1 191 ? -3.754 4.855 -0.586 1 97.56 191 ALA B N 1
ATOM 3016 C CA . ALA B 1 191 ? -4.922 5.168 0.229 1 97.56 191 ALA B CA 1
ATOM 3017 C C . ALA B 1 191 ? -6.215 4.824 -0.506 1 97.56 191 ALA B C 1
ATOM 3019 O O . ALA B 1 191 ? -6.352 5.105 -1.699 1 97.56 191 ALA B O 1
ATOM 3020 N N . ILE B 1 192 ? -7.133 4.176 0.213 1 96.75 192 ILE B N 1
ATOM 3021 C CA . ILE B 1 192 ? -8.461 3.932 -0.33 1 96.75 192 ILE B CA 1
ATOM 3022 C C . ILE B 1 192 ? -9.516 4.223 0.736 1 96.75 192 ILE B C 1
ATOM 3024 O O . ILE B 1 192 ? -9.242 4.133 1.935 1 96.75 192 ILE B O 1
ATOM 3028 N N . ALA B 1 193 ? -10.656 4.672 0.311 1 95.75 193 ALA B N 1
ATOM 3029 C CA . ALA B 1 193 ? -11.773 4.906 1.227 1 95.75 193 ALA B CA 1
ATOM 3030 C C . ALA B 1 193 ? -13.062 4.297 0.689 1 95.75 193 ALA B C 1
ATOM 3032 O O . ALA B 1 193 ? -13.25 4.191 -0.526 1 95.75 193 ALA B O 1
#

InterPro domains:
  IPR007325 Kynurenine formamidase/cyclase-like [PF04199] (13-131)
  IPR007325 Kynurenine formamidase/cyclase-like [PTHR31118] (9-193)
  IPR037175 Kynurenine formamidase superfamily [G3DSA:3.50.30.50] (1-193)
  IPR037175 Kynurenine formamidase superfamily [SSF102198] (4-193)

Foldseek 3Di:
DVDDCVVPVDDDDDDDDDQLPAWKKFALVNQPPPHDAQLRQDQLLQKAWEDEQEQCVPPFDFQAEDELVSRCVRDPLVVLAASYEYEYENPLLVCPPHPSLLRGYAYDLNNLVSSVVRNRQHYEYLGSANHRRDPDDADPRHNNSSCSNNVSRHMYIYNDDPCVVVPPDPRDMKGWDFPNDPPHRMGRTDMDD/DVDDCVVPVDDDDDDDDDQLPAWKKFALVNPPPPHDAQLRQDQLLQKAWEDEQEQCVPPFDFQAEDELVSRCVRDPLVVLAASYEYEYENPLLVCPPHPSLLRGYAYDLNNLVSSVVRNRAHYEYLGSANHRRDPDDADPRHNNSSCSNNVSRHMYIYNDDPCVVVPPDPRDMKGWDFPNDPPHRMGRTDMDD

Organism: Agaricus bisporus var. burnettii (strain JB137-S8 / ATCC MYA-4627 / FGSC 10392) (NCBI:txid597362)

=== Feature glossary ===
Key to the feature types in this record:

pLDDT. pLDDT is the predicted lDDT-Cα score: AlphaFold's confidence that the local environment of each residue (all inter-atomic distances within 15 Å) is correctly placed. It is a per-residue number between 0 and 100, with higher meaning more reliable.

Radius of gyration, Cα contacts, bounding box. The geometric summary reports three shape descriptors. Rg (radius of gyration) measures how spread out the Cα atoms are about their centre of mass; compact globular proteins have small Rg, elongated or unfolded ones large. Cα contacts (<8 Å, |i−j|>4) count long-range residue pairs in spatial proximity — high for tightly packed folds, near zero for rods or random coil. The bounding-box extents give the protein's footprint along x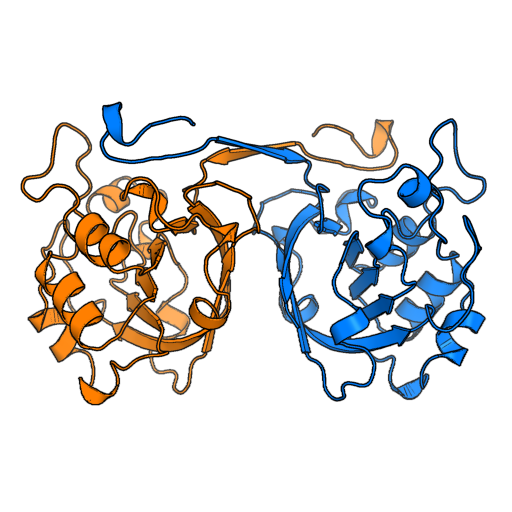, y, z in Å.

Backbone torsions (φ/ψ). Backbone dihedral angles. Every residue except chain termini has a φ (preceding-C → N → Cα → C) and a ψ (N → Cα → C → next-N). They are reported in degrees following the IUPAC sign convention. Secondary structure is essentially a statement about which (φ, ψ) basin each residue occupies.

Contact-map, Ramachandran, and PAE plots. Plot images: a contact map (which residues are close in 3D, as an N×N binary image), a Ramachandran scatter (backbone torsion angles, revealing secondary-structure composition at a glance), and — for AlphaFold structures — a PAE heatmap (pairwise prediction confidence).

Predicted aligned error. Predicted Aligned Error (PAE) is an AlphaFold confidence matrix: entry (i, j) is the expected error in the position of residue j, in ångströms, when the prediction is superimposed on the true structure at residue i. Low PAE within a block of residues means that block is internally rigid and well-predicted; high PAE between two blocks means their relative placement is uncertain even if each block individually is confident.

Secondary structure (3-state, P-SEA). Three-state secondary structure (P-SEA) collapses the eight DSSP classes into helix (a), strand (b), and coil (c). P-SEA assigns these from Cα geometry alone — distances and angles — without requiring backbone oxygens, so it works on any Cα trace.

Solvent-accessible surface area. Solvent-accessible surface area (SASA) is the area in Å² traced out by the centre of a 1.4 Å probe sphere (a water molecule) rolled over the protein's van der Waals surface (Shrake–Rupley / Lee–Richards construction). Buried residues have near-zero SASA; fully exposed residues can exceed 200 Å². The total SASA scales roughly with the number of surface residues.

Foldseek 3Di. The Foldseek 3Di string encodes local tertiary geometry as a 20-letter alphabet — one character per residue — derived from the relative positions of nearby Cα atoms. Unlike the amino-acid sequence, 3Di is a direct function of the 3D structure, so two proteins with the same fold have similar 3Di strings even at low sequence identity.

B-factor. For experimental (PDB) structures, the B-factor (temperature factor) quantifies the positional spread of each atom in the crystal — a combination of thermal vibration and static disorder — in units of Å². High B-factors mark flexible loops or poorly resolved regions; low B-factors mark the rigid, well-ordered core.

mmCIF coordinates. The mmCIF block holds the 3D Cartesian coordinates of each backbone atom (N, Cα, C, O) in ångströms. mmCIF is the PDB's canonical archive format — a tagged-loop text representation of the atomic model.

InterPro / GO / CATH / organism. Functional annotations link the protein to curated databases. InterPro entries identify conserved domains and families by matching the sequence against member-database signatures (Pfam, PROSITE, CDD, …). Gene Ontology (GO) terms describe molecular function, biological process, and cellular component in a controlled vocabulary. CATH places the structure in a hierarchical fold classification (Class/Architecture/Topology/Homologous-superfamily). The organism is the source species.

Rendered structure images. Structure images are PyMOL renders from six orthogonal camera directions. Cartoon representation draws helices as coils and strands as arrows; sticks shows the backbone as bonds; surface shows the solvent-excluded envelope. Rainbow coloring maps sequence position to hue (blue→red, N→C); chain coloring assigns a distinct color per polypeptide.

Sequence. This is the polypeptide sequence — one letter per residue, N-terminus first. Length ranges from a few dozen residues for small domains to over a thousand for large multi-domain proteins.

Secondary structure (8-state, DSSP). The SS8 string is DSSP's per-residue secondary-structure call. α-helix (H) means an i→i+4 H-bond ladder; β-strand (E) means the residue participates in a β-sheet; 3₁₀ (G) and π (I) are tighter and wider helices; T/S are turns/bends; '-' is loop.

Nearest PDB structures. Structural nearest neighbors (via Foldseek easy-search vs the PDB). Reported per hit: target PDB id, E-value, and alignment TM-score. A TM-score above ~0.5 is the conventional threshold for 'same fold'.